Protein AF-A0A2R6MB26-F1 (afdb_monomer_lite)

Secondary structure (DSSP, 8-state):
-HHHHHHHHHIIIIIHHHHHHHHHHH-GGGHHHHHHHHHHHHHT-SS-GGGGS-HHHHTTS---S--HHHHHHHHHHHHHHHHHHHHHHHHHHHGGGHHHHTTTSPP--EEE---PPPHHHHHHHHHHHHHHHHHHHHHHH--SSS-HHHHHHHHHHHHHHHHHTT-HHHHHHHHHHHHHHHHHHH-TT--HHHHHHHHHHHHHHHHHHEEE--SSSSTHHHHHHHHHHHHHHHHHHHHHHHHHHHTT--SS-S---HHHHHHHHHHHHHHHHHHHHHHHHHHHHHHHHS--HHHHHH-S-S-TTTTHHHH-TTTHHHHHHHHHHS-S--EEE--SSB-SS----TTSTT---TTHHHHHH---BSS-BTTHHHHH-HHHHHHHHHHHHHHHHS-HHHHHHHHHHTTEEEEEE-HHHHHH-SS--GGG-TTEEEEEE-SS-EEEEE-HHHH-

Structure (mmCIF, N/CA/C/O backbone):
data_AF-A0A2R6MB26-F1
#
_entry.id   AF-A0A2R6MB26-F1
#
loop_
_atom_site.group_PDB
_atom_site.id
_atom_site.type_symbol
_atom_site.label_atom_id
_atom_site.label_alt_id
_atom_site.label_comp_id
_atom_site.label_asym_id
_atom_site.label_entity_id
_atom_site.label_seq_id
_atom_site.pdbx_PDB_ins_code
_atom_site.Cartn_x
_atom_site.Cartn_y
_atom_site.Cartn_z
_atom_site.occupancy
_atom_site.B_iso_or_equiv
_atom_site.auth_seq_id
_atom_site.auth_comp_id
_atom_site.auth_asym_id
_atom_site.auth_atom_id
_atom_site.pdbx_PDB_model_num
ATOM 1 N N . ARG A 1 1 ? -4.624 16.861 -32.367 1.00 71.56 1 ARG A N 1
ATOM 2 C CA . ARG A 1 1 ? -3.518 17.670 -31.789 1.00 71.56 1 ARG A CA 1
ATOM 3 C C . ARG A 1 1 ? -3.999 18.692 -30.754 1.00 71.56 1 ARG A C 1
ATOM 5 O O . ARG A 1 1 ? -3.722 18.475 -29.591 1.00 71.56 1 ARG A O 1
ATOM 12 N N . ALA A 1 2 ? -4.752 19.746 -31.101 1.00 75.69 2 ALA A N 1
ATOM 13 C CA . ALA A 1 2 ? -5.182 20.757 -30.112 1.00 75.69 2 ALA A CA 1
ATOM 14 C C . ALA A 1 2 ? -6.076 20.193 -28.984 1.00 75.69 2 ALA A C 1
ATOM 16 O O . ALA A 1 2 ? -5.831 20.473 -27.815 1.00 75.69 2 ALA A O 1
ATOM 17 N N . ALA A 1 3 ? -7.047 19.336 -29.320 1.00 81.12 3 ALA A N 1
ATOM 18 C CA . ALA A 1 3 ? -7.882 18.645 -28.329 1.00 81.12 3 ALA A CA 1
ATOM 19 C C . ALA A 1 3 ? -7.065 17.725 -27.398 1.00 81.12 3 ALA A C 1
ATOM 21 O O . ALA A 1 3 ? -7.353 17.604 -26.213 1.00 81.12 3 ALA A O 1
ATOM 22 N N . GLU A 1 4 ? -6.005 17.115 -27.925 1.00 84.06 4 GLU A N 1
ATOM 23 C CA . GLU A 1 4 ? -5.124 16.218 -27.177 1.00 84.06 4 GLU A CA 1
ATOM 24 C C . GLU A 1 4 ? -4.184 16.990 -26.238 1.00 84.06 4 GLU A C 1
ATOM 26 O O . GLU A 1 4 ? -4.021 16.614 -25.081 1.00 84.06 4 GLU A O 1
ATOM 31 N N . GLU A 1 5 ? -3.625 18.115 -26.699 1.00 85.38 5 GLU A N 1
ATOM 32 C CA . GLU A 1 5 ? -2.873 19.050 -25.852 1.00 85.38 5 GLU A CA 1
ATOM 33 C C . GLU A 1 5 ? -3.764 19.621 -24.736 1.00 85.38 5 GLU A C 1
ATOM 35 O O . GLU A 1 5 ? -3.340 19.683 -23.583 1.00 85.38 5 GLU A O 1
ATOM 40 N N . GLY A 1 6 ? -5.016 19.972 -25.055 1.00 86.19 6 GLY A N 1
ATOM 41 C CA . GLY A 1 6 ? -6.017 20.395 -24.074 1.00 86.19 6 GLY A CA 1
ATOM 42 C C . GLY A 1 6 ? -6.287 19.319 -23.021 1.00 86.19 6 GLY A C 1
ATOM 43 O O . GLY A 1 6 ? -6.177 19.595 -21.829 1.00 86.19 6 GLY A O 1
ATOM 44 N N . ARG A 1 7 ? -6.536 18.075 -23.448 1.00 89.50 7 ARG A N 1
ATOM 45 C CA . ARG A 1 7 ? -6.743 16.933 -22.544 1.00 89.50 7 ARG A CA 1
ATOM 46 C C . ARG A 1 7 ? -5.560 16.728 -21.596 1.00 89.50 7 ARG A C 1
ATOM 48 O O . ARG A 1 7 ? -5.774 16.559 -20.402 1.00 89.50 7 ARG A O 1
ATOM 55 N N . ARG A 1 8 ? -4.319 16.774 -22.093 1.00 90.50 8 ARG A N 1
ATOM 56 C CA . ARG A 1 8 ? -3.111 16.607 -21.258 1.00 90.50 8 ARG A CA 1
ATOM 57 C C . ARG A 1 8 ? -2.993 17.692 -20.190 1.00 90.50 8 ARG A C 1
ATOM 59 O O . ARG A 1 8 ? -2.681 17.380 -19.047 1.00 90.50 8 ARG A O 1
ATOM 66 N N . ARG A 1 9 ? -3.280 18.948 -20.548 1.00 89.56 9 ARG A N 1
ATOM 67 C CA . ARG A 1 9 ? -3.290 20.062 -19.588 1.00 89.56 9 ARG A CA 1
ATOM 68 C C . ARG A 1 9 ? -4.373 19.887 -18.530 1.00 89.56 9 ARG A C 1
ATOM 70 O O . ARG A 1 9 ? -4.086 20.087 -17.360 1.00 89.56 9 ARG A O 1
ATOM 77 N N . VAL A 1 10 ? -5.581 19.478 -18.922 1.00 91.31 10 VAL A N 1
ATOM 78 C CA . VAL A 1 10 ? -6.675 19.205 -17.974 1.00 91.31 10 VAL A CA 1
ATOM 79 C C . VAL A 1 10 ? -6.295 18.080 -17.013 1.00 91.31 10 VAL A C 1
ATOM 81 O O . VAL A 1 10 ? -6.487 18.219 -15.811 1.00 91.31 10 VAL A O 1
ATOM 84 N N . LEU A 1 11 ? -5.698 16.996 -17.512 1.00 90.38 11 LEU A N 1
ATOM 85 C CA . LEU A 1 11 ? -5.263 15.893 -16.657 1.00 90.38 11 LEU A CA 1
ATOM 86 C C . LEU A 1 11 ? -4.181 16.337 -15.661 1.00 90.38 11 LEU A C 1
ATOM 88 O O . LEU A 1 11 ? -4.329 16.094 -14.470 1.00 90.38 11 LEU A O 1
ATOM 92 N N . LEU A 1 12 ? -3.132 17.026 -16.119 1.00 89.56 12 LEU A N 1
ATOM 93 C CA . LEU A 1 12 ? -2.000 17.397 -15.261 1.00 89.56 12 LEU A CA 1
ATOM 94 C C . LEU A 1 12 ? -2.282 18.573 -14.322 1.00 89.56 12 LEU A C 1
ATOM 96 O O . LEU A 1 12 ? -1.767 18.580 -13.214 1.00 89.56 12 LEU A O 1
ATOM 100 N N . ALA A 1 13 ? -3.061 19.568 -14.749 1.00 87.88 13 ALA A N 1
ATOM 101 C CA . ALA A 1 13 ? -3.313 20.775 -13.959 1.00 87.88 13 ALA A CA 1
ATOM 102 C C . ALA A 1 13 ? -4.689 20.790 -13.275 1.00 87.88 13 ALA A C 1
ATOM 104 O O . ALA A 1 13 ? -4.885 21.564 -12.348 1.00 87.88 13 ALA A O 1
ATOM 105 N N . GLY A 1 14 ? -5.644 19.978 -13.738 1.00 88.44 14 GLY A N 1
ATOM 106 C CA . GLY A 1 14 ? -7.006 19.936 -13.196 1.00 88.44 14 GLY A CA 1
ATOM 107 C C . GLY A 1 14 ? -7.312 18.678 -12.386 1.00 88.44 14 GLY A C 1
ATOM 108 O O . GLY A 1 14 ? -7.927 18.777 -11.334 1.00 88.44 14 GLY A O 1
ATOM 109 N N . VAL A 1 15 ? -6.888 17.502 -12.859 1.00 94.12 15 VAL A N 1
ATOM 110 C CA . VAL A 1 15 ? -7.247 16.213 -12.233 1.00 94.12 15 VAL A CA 1
ATOM 111 C C . VAL A 1 15 ? -6.175 15.721 -11.269 1.00 94.12 15 VAL A C 1
ATOM 113 O O . VAL A 1 15 ? -6.477 15.275 -10.169 1.00 94.12 15 VAL A O 1
ATOM 116 N N . LEU A 1 16 ? -4.911 15.799 -11.669 1.00 94.81 16 LEU A N 1
ATOM 117 C CA . LEU A 1 16 ? -3.811 15.264 -10.879 1.00 94.81 16 LEU A CA 1
ATOM 118 C C . LEU A 1 16 ? -3.586 16.008 -9.546 1.00 94.81 16 LEU A C 1
ATOM 120 O O . LEU A 1 16 ? -3.367 15.319 -8.553 1.00 94.81 16 LEU A O 1
ATOM 124 N N . PRO A 1 17 ? -3.681 17.352 -9.453 1.00 96.12 17 PRO A N 1
ATOM 125 C CA . PRO A 1 17 ? -3.482 18.045 -8.182 1.00 96.12 17 PRO A CA 1
ATOM 126 C C . PRO A 1 17 ? -4.457 17.637 -7.064 1.00 96.12 17 PRO A C 1
ATOM 128 O O . PRO A 1 17 ? -3.966 17.320 -5.983 1.00 96.12 17 PRO A O 1
ATOM 131 N N . PRO A 1 18 ? -5.791 17.555 -7.265 1.00 94.81 18 PRO A N 1
ATOM 132 C CA . PRO A 1 18 ? -6.684 17.090 -6.203 1.00 94.81 18 PRO A CA 1
ATOM 133 C C . PRO A 1 18 ? -6.459 15.616 -5.840 1.00 94.81 18 PRO A C 1
ATOM 135 O O . PRO A 1 18 ? -6.593 15.274 -4.671 1.00 94.81 18 PRO A O 1
ATOM 138 N N . ILE A 1 19 ? -6.055 14.756 -6.787 1.00 94.81 19 ILE A N 1
ATOM 139 C CA . ILE A 1 19 ? -5.682 13.362 -6.480 1.00 94.81 19 ILE A CA 1
ATOM 140 C C . ILE A 1 19 ? -4.431 13.322 -5.601 1.00 94.81 19 ILE A C 1
ATOM 142 O O . ILE A 1 19 ? -4.431 12.663 -4.570 1.00 94.81 19 ILE A O 1
ATOM 146 N N . VAL A 1 20 ? -3.371 14.042 -5.980 1.00 95.19 20 VAL A N 1
ATOM 147 C CA . VAL A 1 20 ? -2.129 14.111 -5.195 1.00 95.19 20 VAL A CA 1
ATOM 148 C C . VAL A 1 20 ? -2.383 14.738 -3.826 1.00 95.19 20 VAL A C 1
ATOM 150 O O . VAL A 1 20 ? -1.819 14.281 -2.840 1.00 95.19 20 VAL A O 1
ATOM 153 N N . GLY A 1 21 ? -3.258 15.742 -3.747 1.00 92.75 21 GLY A N 1
ATOM 154 C CA . GLY A 1 21 ? -3.694 16.326 -2.483 1.00 92.75 21 GLY A CA 1
ATOM 155 C C . GLY A 1 21 ? -4.409 15.304 -1.602 1.00 92.75 21 GLY A C 1
ATOM 156 O O . GLY A 1 21 ? -4.041 15.132 -0.445 1.00 92.75 21 GLY A O 1
ATOM 157 N N . LEU A 1 22 ? -5.378 14.574 -2.155 1.00 91.12 22 LEU A N 1
ATOM 158 C CA . LEU A 1 22 ? -6.070 13.511 -1.430 1.00 91.12 22 LEU A CA 1
ATOM 159 C C . LEU A 1 22 ? -5.089 12.440 -0.931 1.00 91.12 22 LEU A C 1
ATOM 161 O O . LEU A 1 22 ? -5.148 12.067 0.235 1.00 91.12 22 LEU A O 1
ATOM 165 N N . LEU A 1 23 ? -4.150 12.002 -1.777 1.00 90.88 23 LEU A N 1
ATOM 166 C CA . LEU A 1 23 ? -3.095 11.066 -1.379 1.00 90.88 23 LEU A CA 1
ATOM 167 C C . LEU A 1 23 ? -2.229 11.638 -0.252 1.00 90.88 23 LEU A C 1
ATOM 169 O O . LEU A 1 23 ? -1.971 10.933 0.711 1.00 90.88 23 LEU A O 1
ATOM 173 N N . ALA A 1 24 ? -1.844 12.916 -0.308 1.00 85.56 24 ALA A N 1
ATOM 174 C CA . ALA A 1 24 ? -1.079 13.554 0.765 1.00 85.56 24 ALA A CA 1
ATOM 175 C C . ALA A 1 24 ? -1.809 13.515 2.118 1.00 85.56 24 ALA A C 1
ATOM 177 O O . ALA A 1 24 ? -1.155 13.406 3.151 1.00 85.56 24 ALA A O 1
ATOM 178 N N . MET A 1 25 ? -3.144 13.620 2.108 1.00 84.12 25 MET A N 1
ATOM 179 C CA . MET A 1 25 ? -3.972 13.612 3.320 1.00 84.12 25 MET A CA 1
ATOM 180 C C . MET A 1 25 ? -4.277 12.202 3.832 1.00 84.12 25 MET A C 1
ATOM 182 O O . MET A 1 25 ? -4.374 12.016 5.039 1.00 84.12 25 MET A O 1
ATOM 186 N N . LEU A 1 26 ? -4.439 11.220 2.939 1.00 84.31 26 LEU A N 1
ATOM 187 C CA . LEU A 1 26 ? -4.765 9.839 3.315 1.00 84.31 26 LEU A CA 1
ATOM 188 C C . LEU A 1 26 ? -3.519 8.998 3.606 1.00 84.31 26 LEU A C 1
ATOM 190 O O . LEU A 1 26 ? -3.500 8.216 4.552 1.00 84.31 26 LEU A O 1
ATOM 194 N N . ASN A 1 27 ? -2.487 9.129 2.773 1.00 83.62 27 ASN A N 1
ATOM 195 C CA . ASN A 1 27 ? -1.264 8.350 2.866 1.00 83.62 27 ASN A CA 1
ATOM 196 C C . ASN A 1 27 ? -0.079 9.087 2.223 1.00 83.62 27 ASN A C 1
ATOM 198 O O . ASN A 1 27 ? 0.219 8.956 1.033 1.00 83.62 27 ASN A O 1
ATOM 202 N N . PHE A 1 28 ? 0.663 9.820 3.051 1.00 81.62 28 PHE A N 1
ATOM 203 C CA . PHE A 1 28 ? 1.824 10.600 2.616 1.00 81.62 28 PHE A CA 1
ATOM 204 C C . PHE A 1 28 ? 2.907 9.762 1.902 1.00 81.62 28 PHE A C 1
ATOM 206 O O . PHE A 1 28 ? 3.667 10.278 1.081 1.00 81.62 28 PHE A O 1
ATOM 213 N N . TRP A 1 29 ? 2.953 8.452 2.158 1.00 84.50 29 TRP A N 1
ATOM 214 C CA . TRP A 1 29 ? 3.919 7.527 1.561 1.00 84.50 29 TRP A CA 1
ATOM 215 C C . TRP A 1 29 ? 3.690 7.267 0.066 1.00 84.50 29 TRP A C 1
ATOM 217 O O . TRP A 1 29 ? 4.589 6.766 -0.611 1.00 84.50 29 TRP A O 1
ATOM 227 N N . ASP A 1 30 ? 2.540 7.675 -0.473 1.00 90.50 30 ASP A N 1
ATOM 228 C CA . ASP A 1 30 ? 2.210 7.541 -1.896 1.00 90.50 30 ASP A CA 1
ATOM 229 C C . ASP A 1 30 ? 2.745 8.714 -2.737 1.00 90.50 30 ASP A C 1
ATOM 231 O O . ASP A 1 30 ? 2.768 8.656 -3.973 1.00 90.50 30 ASP A O 1
ATOM 235 N N . LEU A 1 31 ? 3.219 9.790 -2.098 1.00 90.56 31 LEU A N 1
ATOM 236 C CA . LEU A 1 31 ? 3.688 10.991 -2.793 1.00 90.56 31 LEU A CA 1
ATOM 237 C C . LEU A 1 31 ? 4.912 10.763 -3.690 1.00 90.56 31 LEU A C 1
ATOM 239 O O . LEU A 1 31 ? 4.864 11.217 -4.840 1.00 90.56 31 LEU A O 1
ATOM 243 N N . PRO A 1 32 ? 5.981 10.055 -3.261 1.00 91.50 32 PRO A N 1
ATOM 244 C CA . PRO A 1 32 ? 7.115 9.765 -4.140 1.00 91.50 32 PRO A CA 1
ATOM 245 C C . PRO A 1 32 ? 6.680 9.041 -5.418 1.00 91.50 32 PRO A C 1
ATOM 247 O O . PRO A 1 32 ? 7.178 9.326 -6.507 1.00 91.50 32 PRO A O 1
ATOM 250 N N . THR A 1 33 ? 5.691 8.158 -5.296 1.00 94.44 33 THR A N 1
ATOM 251 C CA . THR A 1 33 ? 5.109 7.378 -6.388 1.00 94.44 33 THR A CA 1
ATOM 252 C C . THR A 1 33 ? 4.321 8.269 -7.349 1.00 94.44 33 THR A C 1
ATOM 254 O O . THR A 1 33 ? 4.608 8.291 -8.549 1.00 94.44 33 THR A O 1
ATOM 257 N N . ALA A 1 34 ? 3.363 9.053 -6.846 1.00 95.25 34 ALA A N 1
ATOM 258 C CA . ALA A 1 34 ? 2.513 9.903 -7.681 1.00 95.25 34 ALA A CA 1
ATOM 259 C C . ALA A 1 34 ? 3.307 11.024 -8.379 1.00 95.25 34 ALA A C 1
ATOM 261 O O . ALA A 1 34 ? 3.172 11.246 -9.590 1.00 95.25 34 ALA A O 1
ATOM 262 N N . LEU A 1 35 ? 4.184 11.708 -7.640 1.00 96.44 35 LEU A N 1
ATOM 263 C CA . LEU A 1 35 ? 5.026 12.781 -8.172 1.00 96.44 35 LEU A CA 1
ATOM 264 C C . LEU A 1 35 ? 6.120 12.230 -9.094 1.00 96.44 35 LEU A C 1
ATOM 266 O O . LEU A 1 35 ? 6.377 12.806 -10.153 1.00 96.44 35 LEU A O 1
ATOM 270 N N . GLY A 1 36 ? 6.712 11.084 -8.748 1.00 96.56 36 GLY A N 1
ATOM 271 C CA . GLY A 1 36 ? 7.701 10.390 -9.570 1.00 96.56 36 GLY A CA 1
ATOM 272 C C . GLY A 1 36 ? 7.132 9.936 -10.914 1.00 96.56 36 GLY A C 1
ATOM 273 O O . GLY A 1 36 ? 7.721 10.217 -11.956 1.00 96.56 36 GLY A O 1
ATOM 274 N N . LEU A 1 37 ? 5.948 9.318 -10.938 1.00 96.56 37 LEU A N 1
ATOM 275 C CA . LEU A 1 37 ? 5.281 8.952 -12.194 1.00 96.56 37 LEU A CA 1
ATOM 276 C C . LEU A 1 37 ? 4.915 10.174 -13.039 1.00 96.56 37 LEU A C 1
ATOM 278 O O . LEU A 1 37 ? 5.040 10.136 -14.263 1.00 96.56 37 LEU A O 1
ATOM 282 N N . THR A 1 38 ? 4.509 11.270 -12.398 1.00 96.31 38 THR A N 1
ATOM 283 C CA . THR A 1 38 ? 4.245 12.543 -13.083 1.00 96.31 38 THR A CA 1
ATOM 284 C C . THR A 1 38 ? 5.508 13.066 -13.755 1.00 96.31 38 THR A C 1
ATOM 286 O O . THR A 1 38 ? 5.496 13.377 -14.949 1.00 96.31 38 THR A O 1
ATOM 289 N N . PHE A 1 39 ? 6.614 13.108 -13.010 1.00 97.88 39 PHE A N 1
ATOM 290 C CA . PHE A 1 39 ? 7.919 13.497 -13.524 1.00 97.88 39 PHE A CA 1
ATOM 291 C C . PHE A 1 39 ? 8.325 12.629 -14.718 1.00 97.88 39 PHE A C 1
ATOM 293 O O . PHE A 1 39 ? 8.578 13.147 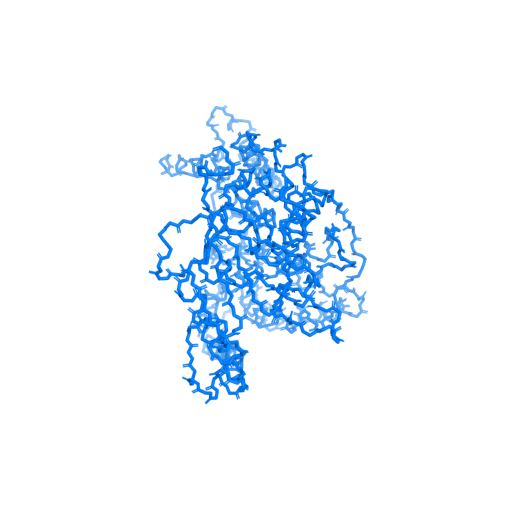-15.806 1.00 97.88 39 PHE A O 1
ATOM 300 N N . LEU A 1 40 ? 8.346 11.306 -14.535 1.00 97.38 40 LEU A N 1
ATOM 301 C CA . LEU A 1 40 ? 8.817 10.358 -15.541 1.00 97.38 40 LEU A CA 1
ATOM 302 C C . LEU A 1 40 ? 7.921 10.358 -16.785 1.00 97.38 40 LEU A C 1
ATOM 304 O O . LEU A 1 40 ? 8.432 10.322 -17.903 1.00 97.38 40 LEU A O 1
ATOM 308 N N . GLY A 1 41 ? 6.602 10.468 -16.611 1.00 94.81 41 GLY A N 1
ATOM 309 C CA . GLY A 1 41 ? 5.641 10.545 -17.709 1.00 94.81 41 GLY A CA 1
ATOM 310 C C . GLY A 1 41 ? 5.826 11.788 -18.583 1.00 94.81 41 GLY A C 1
ATOM 311 O O . GLY A 1 41 ? 5.709 11.703 -19.805 1.00 94.81 41 GLY A O 1
ATOM 312 N N . VAL A 1 42 ? 6.168 12.935 -17.986 1.00 95.25 42 VAL A N 1
ATOM 313 C CA . VAL A 1 42 ? 6.478 14.169 -18.730 1.00 95.25 42 VAL A CA 1
ATOM 314 C C . VAL A 1 42 ? 7.878 14.108 -19.344 1.00 95.25 42 VAL A C 1
ATOM 316 O O . VAL A 1 42 ? 8.070 14.490 -20.499 1.00 95.25 42 VAL A O 1
ATOM 319 N N . PHE A 1 43 ? 8.861 13.604 -18.600 1.00 96.19 43 PHE A N 1
ATOM 320 C CA . PHE A 1 43 ? 10.259 13.547 -19.020 1.00 96.19 43 PHE A CA 1
ATOM 321 C C . PHE A 1 43 ? 10.495 12.582 -20.196 1.00 96.19 43 PHE A C 1
ATOM 323 O O . PHE A 1 43 ? 11.202 12.909 -21.161 1.00 96.19 43 PHE A O 1
ATOM 330 N N . PHE A 1 44 ? 9.858 11.410 -20.156 1.00 94.38 44 PHE A N 1
ATOM 331 C CA . PHE A 1 44 ? 9.908 10.394 -21.211 1.00 94.38 44 PHE A CA 1
ATOM 332 C C . PHE A 1 44 ? 8.768 10.504 -22.227 1.00 94.38 44 PHE A C 1
ATOM 334 O O . PHE A 1 44 ? 8.636 9.642 -23.093 1.00 94.38 44 PHE A O 1
ATOM 341 N N . ALA A 1 45 ? 7.980 11.583 -22.185 1.00 91.38 45 ALA A N 1
ATOM 342 C CA . ALA A 1 45 ? 6.916 11.807 -23.150 1.00 91.38 45 ALA A CA 1
ATOM 343 C C . ALA A 1 45 ? 7.442 11.715 -24.603 1.00 91.38 45 ALA A C 1
ATOM 345 O O . ALA A 1 45 ? 8.405 12.417 -24.952 1.00 91.38 45 ALA A O 1
ATOM 346 N N . PRO A 1 46 ? 6.787 10.928 -25.485 1.00 88.44 46 PRO A N 1
ATOM 347 C CA . PRO A 1 46 ? 7.190 10.806 -26.891 1.00 88.44 46 PRO A CA 1
ATOM 348 C C . PRO A 1 46 ? 6.921 12.094 -27.689 1.00 88.44 46 PRO A C 1
ATOM 350 O O . PRO A 1 46 ? 7.386 12.270 -28.810 1.00 88.44 46 PRO A O 1
ATOM 353 N N . TRP A 1 47 ? 6.163 13.019 -27.106 1.00 87.56 47 TRP A N 1
ATOM 354 C CA . TRP A 1 47 ? 5.835 14.331 -27.644 1.00 87.56 47 TRP A CA 1
ATOM 355 C C . TRP A 1 47 ? 6.643 15.434 -26.937 1.00 87.56 47 TRP A C 1
ATOM 357 O O . TRP A 1 47 ? 7.228 15.217 -25.881 1.00 87.56 47 TRP A O 1
ATOM 367 N N . ASP A 1 48 ? 6.694 16.633 -27.526 1.00 88.81 48 ASP A N 1
ATOM 368 C CA . ASP A 1 48 ? 7.402 17.784 -26.942 1.00 88.81 48 ASP A CA 1
ATOM 369 C C . ASP A 1 48 ? 6.697 18.278 -25.661 1.00 88.81 48 ASP A C 1
ATOM 371 O O . ASP A 1 48 ? 5.588 18.829 -25.766 1.00 88.81 48 ASP A O 1
ATOM 375 N N . PRO A 1 49 ? 7.308 18.146 -24.465 1.00 90.50 49 PRO A N 1
ATOM 376 C CA . PRO A 1 49 ? 6.667 18.496 -23.199 1.00 90.50 49 PRO A CA 1
ATOM 377 C C . PRO A 1 49 ? 6.302 19.981 -23.099 1.00 90.50 49 PRO A C 1
ATOM 379 O O . PRO A 1 49 ? 5.380 20.339 -22.369 1.00 90.50 49 PRO A O 1
ATOM 382 N N . ALA A 1 50 ? 6.905 20.853 -23.919 1.00 88.38 50 ALA A N 1
ATOM 383 C CA . ALA A 1 50 ? 6.523 22.264 -23.985 1.00 88.38 50 ALA A CA 1
ATOM 384 C C . ALA A 1 50 ? 5.082 22.477 -24.493 1.00 88.38 50 ALA A C 1
ATOM 386 O O . ALA A 1 50 ? 4.537 23.572 -24.368 1.00 88.38 50 ALA A O 1
ATOM 387 N N . THR A 1 51 ? 4.432 21.445 -25.045 1.00 88.19 51 THR A N 1
ATOM 388 C CA . THR A 1 51 ? 2.994 21.474 -25.370 1.00 88.19 51 THR A CA 1
ATOM 389 C C . THR A 1 51 ? 2.100 21.595 -24.130 1.00 88.19 51 THR A C 1
ATOM 391 O O . THR A 1 51 ? 0.979 22.094 -24.250 1.00 88.19 51 THR A O 1
ATOM 394 N N . LEU A 1 52 ? 2.584 21.232 -22.936 1.00 86.75 52 LEU A N 1
ATOM 395 C CA . LEU A 1 52 ? 1.866 21.451 -21.674 1.00 86.75 52 LEU A CA 1
ATOM 396 C C . LEU A 1 52 ? 1.746 22.932 -21.319 1.00 86.75 52 LEU A C 1
ATOM 398 O O . LEU A 1 52 ? 0.765 23.350 -20.711 1.00 86.75 52 LEU A O 1
ATOM 402 N N . ILE A 1 53 ? 2.699 23.743 -21.768 1.00 85.25 53 ILE A N 1
ATOM 403 C CA . ILE A 1 53 ? 2.753 25.167 -21.462 1.00 85.25 53 ILE A CA 1
ATOM 404 C C . ILE A 1 53 ? 1.744 25.906 -22.355 1.00 85.25 53 ILE A C 1
ATOM 406 O O . ILE A 1 53 ? 1.726 25.689 -23.575 1.00 85.25 53 ILE A O 1
ATOM 410 N N . PRO A 1 54 ? 0.899 26.797 -21.797 1.00 81.81 54 PRO A N 1
ATOM 411 C CA . PRO A 1 54 ? -0.017 27.598 -22.597 1.00 81.81 54 PRO A CA 1
ATOM 412 C C . PRO A 1 54 ? 0.716 28.370 -23.699 1.00 81.81 54 PRO A C 1
ATOM 414 O O . PRO A 1 54 ? 1.817 28.887 -23.503 1.00 81.81 54 PRO A O 1
ATOM 417 N N . VAL A 1 55 ? 0.074 28.508 -24.864 1.00 79.38 55 VAL A N 1
ATOM 418 C CA . VAL A 1 55 ? 0.678 29.094 -26.080 1.00 79.38 55 VAL A CA 1
ATOM 419 C C . VAL A 1 55 ? 1.287 30.483 -25.834 1.00 79.38 55 VAL A C 1
ATOM 421 O O . VAL A 1 55 ? 2.302 30.822 -26.442 1.00 79.38 55 VAL A O 1
ATOM 424 N N . ARG A 1 56 ? 0.709 31.262 -24.907 1.00 78.19 56 ARG A N 1
ATOM 425 C CA . ARG A 1 56 ? 1.196 32.593 -24.504 1.00 78.19 56 ARG A CA 1
ATOM 426 C C . ARG A 1 56 ? 2.622 32.560 -23.935 1.00 78.19 56 ARG A C 1
ATOM 428 O O . ARG A 1 56 ? 3.417 33.425 -24.280 1.00 78.19 56 ARG A O 1
ATOM 435 N N . PHE A 1 57 ? 2.958 31.540 -23.147 1.00 76.88 57 PHE A N 1
ATOM 436 C CA . PHE A 1 57 ? 4.259 31.399 -22.476 1.00 76.88 57 PHE A CA 1
ATOM 437 C C . PHE A 1 57 ? 5.242 30.514 -23.259 1.00 76.88 57 PHE A C 1
ATOM 439 O O . PHE A 1 57 ? 6.456 30.630 -23.114 1.00 76.88 57 PHE A O 1
ATOM 446 N N . ARG A 1 58 ? 4.741 29.681 -24.182 1.00 78.06 58 ARG A N 1
ATOM 447 C CA . ARG A 1 58 ? 5.555 28.756 -24.992 1.00 78.06 58 ARG A CA 1
ATOM 448 C C . ARG A 1 58 ? 6.575 29.450 -25.908 1.00 78.06 58 ARG A C 1
ATOM 450 O O . ARG A 1 58 ? 7.557 28.835 -26.310 1.00 78.06 58 ARG A O 1
ATOM 457 N N . ARG A 1 59 ? 6.380 30.731 -26.248 1.00 66.06 59 ARG A N 1
ATOM 458 C CA . ARG A 1 59 ? 7.252 31.472 -27.186 1.00 66.06 59 ARG A CA 1
ATOM 459 C C . ARG A 1 59 ? 8.705 31.610 -26.713 1.00 66.06 59 ARG A C 1
ATOM 461 O O . ARG A 1 59 ? 9.575 31.756 -27.569 1.00 66.06 59 ARG A O 1
ATOM 468 N N . GLN A 1 60 ? 8.947 31.539 -25.404 1.00 65.25 60 GLN A N 1
ATOM 469 C CA . GLN A 1 60 ? 10.279 31.609 -24.789 1.00 65.25 60 GLN A CA 1
ATOM 470 C C . GLN A 1 60 ? 10.953 30.231 -24.662 1.00 65.25 60 GLN A C 1
ATOM 472 O O . GLN A 1 60 ? 12.161 30.150 -24.478 1.00 65.25 60 GLN A O 1
ATOM 477 N N . ILE A 1 61 ? 10.188 29.145 -24.818 1.00 67.62 61 ILE A N 1
ATOM 478 C CA . ILE A 1 61 ? 10.624 27.755 -24.620 1.00 67.62 61 ILE A CA 1
ATOM 479 C C . ILE A 1 61 ? 10.476 27.036 -25.963 1.00 67.62 61 ILE A C 1
ATOM 481 O O . ILE A 1 61 ? 9.646 26.146 -26.155 1.00 67.62 61 ILE A O 1
ATOM 485 N N . LYS A 1 62 ? 11.224 27.512 -26.962 1.00 65.44 62 LYS A N 1
ATOM 486 C CA . LYS A 1 62 ? 11.244 26.885 -28.287 1.00 65.44 62 LYS A CA 1
ATOM 487 C C . LYS A 1 62 ? 12.199 25.692 -28.280 1.00 65.44 62 LYS A C 1
ATOM 489 O O . LYS A 1 62 ? 13.225 25.759 -27.600 1.00 65.44 62 LYS A O 1
ATOM 494 N N . PRO A 1 63 ? 11.918 24.638 -29.067 1.00 63.84 63 PRO A N 1
ATOM 495 C CA . PRO A 1 63 ? 12.922 23.635 -29.357 1.00 63.84 63 PRO A CA 1
ATOM 496 C C . PRO A 1 63 ? 14.134 24.313 -29.983 1.00 63.84 63 PRO A C 1
ATOM 498 O O . PRO A 1 63 ? 14.054 24.901 -31.063 1.00 63.84 63 PRO A O 1
ATOM 501 N N . GLY A 1 64 ? 15.236 24.322 -29.238 1.00 58.97 64 GLY A N 1
ATOM 502 C CA . GLY A 1 64 ? 16.490 24.864 -29.725 1.00 58.97 64 GLY A CA 1
ATOM 503 C C . GLY A 1 64 ? 17.008 23.969 -30.843 1.00 58.97 64 GLY A C 1
ATOM 504 O O . GLY A 1 64 ? 16.940 22.749 -30.738 1.00 58.97 64 GLY A O 1
ATOM 505 N N . LYS A 1 65 ? 17.612 24.559 -31.877 1.00 61.34 65 LYS A N 1
ATOM 506 C CA . LYS A 1 65 ? 18.516 23.842 -32.797 1.00 61.34 65 LYS A CA 1
ATOM 507 C C . LYS A 1 65 ? 19.840 23.466 -32.087 1.00 61.34 65 LYS A C 1
ATOM 509 O O . LYS A 1 65 ? 20.913 23.644 -32.651 1.00 61.34 65 LYS A O 1
ATOM 514 N N . GLY A 1 66 ? 19.765 23.097 -30.808 1.00 62.34 66 GLY A N 1
ATOM 515 C CA . GLY A 1 66 ? 20.895 22.887 -29.905 1.00 62.34 66 GLY A CA 1
ATOM 516 C C . GLY A 1 66 ? 21.328 21.424 -29.834 1.00 62.34 66 GLY A C 1
ATOM 517 O O . GLY A 1 66 ? 20.724 20.554 -30.458 1.00 62.34 66 GLY A O 1
ATOM 518 N N . SER A 1 67 ? 22.379 21.154 -29.058 1.00 82.75 67 SER A N 1
ATOM 519 C CA . SER A 1 67 ? 22.845 19.793 -28.778 1.00 82.75 67 SER A CA 1
ATOM 520 C C . SER A 1 67 ? 21.786 18.975 -28.026 1.00 82.75 67 SER A C 1
ATOM 522 O O . SER A 1 67 ? 20.931 19.525 -27.328 1.00 82.75 67 SER A O 1
ATOM 524 N N . TRP A 1 68 ? 21.866 17.645 -28.128 1.00 85.81 68 TRP A N 1
ATOM 525 C CA . TRP A 1 68 ? 20.964 16.717 -27.431 1.00 85.81 68 TRP A CA 1
ATOM 526 C C . TRP A 1 68 ? 20.904 16.967 -25.911 1.00 85.81 68 TRP A C 1
ATOM 528 O O . TRP A 1 68 ? 19.849 16.815 -25.306 1.00 85.81 68 TRP A O 1
ATOM 538 N N . ALA A 1 69 ? 22.004 17.430 -25.307 1.00 88.50 69 ALA A N 1
ATOM 539 C CA . ALA A 1 69 ? 22.068 17.772 -23.888 1.00 88.50 69 ALA A CA 1
ATOM 540 C C . ALA A 1 69 ? 21.153 18.955 -23.519 1.00 88.50 69 ALA A C 1
ATOM 542 O O . ALA A 1 69 ? 20.515 18.939 -22.471 1.00 88.50 69 ALA A O 1
ATOM 543 N N . ILE A 1 70 ? 21.038 19.967 -24.389 1.00 88.06 70 ILE A N 1
ATOM 544 C CA . ILE A 1 70 ? 20.147 21.118 -24.165 1.00 88.06 70 ILE A CA 1
ATOM 545 C C . ILE A 1 70 ? 18.680 20.681 -24.246 1.00 88.06 70 ILE A C 1
ATOM 547 O O . ILE A 1 70 ? 17.854 21.131 -23.453 1.00 88.06 70 ILE A O 1
ATOM 551 N N . GLU A 1 71 ? 18.349 19.792 -25.187 1.00 88.38 71 GLU A N 1
ATOM 552 C CA . GLU A 1 71 ? 17.010 19.196 -25.275 1.00 88.38 71 GLU A CA 1
ATOM 553 C C . GLU A 1 71 ? 16.672 18.414 -24.002 1.00 88.38 71 GLU A C 1
ATOM 555 O O . GLU A 1 71 ? 15.582 18.579 -23.451 1.00 88.38 71 GLU A O 1
ATOM 560 N N . GLU A 1 72 ? 17.616 17.617 -23.502 1.00 92.12 72 GLU A N 1
ATOM 561 C CA . GLU A 1 72 ? 17.426 16.815 -22.297 1.00 92.12 72 GLU A CA 1
ATOM 562 C C . GLU A 1 72 ? 17.215 17.690 -21.056 1.00 92.12 72 GLU A C 1
ATOM 564 O O . GLU A 1 72 ? 16.258 17.487 -20.309 1.00 92.12 72 GLU A O 1
ATOM 569 N N . MET A 1 73 ? 18.029 18.738 -20.893 1.00 91.88 73 MET A N 1
ATOM 570 C CA . MET A 1 73 ? 17.859 19.722 -19.822 1.00 91.88 73 MET A CA 1
ATOM 571 C C . MET A 1 73 ? 16.530 20.474 -19.932 1.00 91.88 73 MET A C 1
ATOM 573 O O . MET A 1 73 ? 15.904 20.762 -18.911 1.00 91.88 73 MET A O 1
ATOM 577 N N . ARG A 1 74 ? 16.043 20.757 -21.151 1.00 91.56 74 ARG A N 1
ATOM 578 C CA . ARG A 1 74 ? 14.710 21.353 -21.336 1.00 91.56 74 ARG A CA 1
ATOM 579 C C . ARG A 1 74 ? 13.612 20.405 -20.857 1.00 91.56 74 ARG A C 1
ATOM 581 O O . ARG A 1 74 ? 12.697 20.844 -20.165 1.00 91.56 74 ARG A O 1
ATOM 588 N N . ARG A 1 75 ? 13.680 19.122 -21.224 1.00 93.25 75 ARG A N 1
ATOM 589 C CA . ARG A 1 75 ? 12.700 18.106 -20.803 1.00 93.25 75 ARG A CA 1
ATOM 590 C C . ARG A 1 75 ? 12.707 17.923 -19.292 1.00 93.25 75 ARG A C 1
ATOM 592 O O . ARG A 1 75 ? 11.634 17.919 -18.694 1.00 93.25 75 ARG A O 1
ATOM 599 N N . LEU A 1 76 ? 13.898 17.852 -18.696 1.00 95.44 76 LEU A N 1
ATOM 600 C CA . LEU A 1 76 ? 14.094 17.813 -17.250 1.00 95.44 76 LEU A CA 1
ATOM 601 C C . LEU A 1 76 ? 13.435 19.023 -16.582 1.00 95.44 76 LEU A C 1
ATOM 603 O O . LEU A 1 76 ? 12.586 18.854 -15.713 1.00 95.44 76 LEU A O 1
ATOM 607 N N . GLY A 1 77 ? 13.760 20.236 -17.039 1.00 94.69 77 GLY A N 1
ATOM 608 C CA . GLY A 1 77 ? 13.201 21.470 -16.489 1.00 94.69 77 GLY A CA 1
ATOM 609 C C . GLY A 1 77 ? 11.675 21.523 -16.574 1.00 94.69 77 GLY A C 1
ATOM 610 O O . GLY A 1 77 ? 11.018 21.867 -15.596 1.00 94.69 77 GLY A O 1
ATOM 611 N N . ILE A 1 78 ? 11.085 21.124 -17.707 1.00 94.31 78 ILE A N 1
ATOM 612 C CA . ILE A 1 78 ? 9.621 21.093 -17.857 1.00 94.31 78 ILE A CA 1
ATOM 613 C C . ILE A 1 78 ? 8.988 20.038 -16.939 1.00 94.31 78 ILE A C 1
ATOM 615 O O . ILE A 1 78 ? 7.943 20.310 -16.346 1.00 94.31 78 ILE A O 1
ATOM 619 N N . ALA A 1 79 ? 9.600 18.861 -16.792 1.00 96.25 79 ALA A N 1
ATOM 620 C CA . ALA A 1 79 ? 9.111 17.824 -15.887 1.00 96.25 79 ALA A CA 1
ATOM 621 C C . ALA A 1 79 ? 9.143 18.291 -14.422 1.00 96.25 79 ALA A C 1
ATOM 623 O O . ALA A 1 79 ? 8.125 18.187 -13.741 1.00 96.25 79 ALA A O 1
ATOM 624 N N . VAL A 1 80 ? 10.251 18.897 -13.971 1.00 96.88 80 VAL A N 1
ATOM 625 C CA . VAL A 1 80 ? 10.372 19.480 -12.620 1.00 96.88 80 VAL A CA 1
ATOM 626 C C . VAL A 1 80 ? 9.312 20.554 -12.387 1.00 96.88 80 VAL A C 1
ATOM 628 O O . VAL A 1 80 ? 8.582 20.492 -11.402 1.00 96.88 80 VAL A O 1
ATOM 631 N N . VAL A 1 81 ? 9.166 21.512 -13.308 1.00 95.19 81 VAL A N 1
ATOM 632 C CA . VAL A 1 81 ? 8.148 22.569 -13.186 1.00 95.19 81 VAL A CA 1
ATOM 633 C C . VAL A 1 81 ? 6.738 21.980 -13.147 1.00 95.19 81 VAL A C 1
ATOM 635 O O . VAL A 1 81 ? 5.903 22.448 -12.380 1.00 95.19 81 VAL A O 1
ATOM 638 N N . THR A 1 82 ? 6.464 20.934 -13.930 1.00 95.25 82 THR A N 1
ATOM 639 C CA . THR A 1 82 ? 5.153 20.268 -13.916 1.00 95.25 82 THR A CA 1
ATOM 640 C C . THR A 1 82 ? 4.866 19.631 -12.559 1.00 95.25 82 THR A C 1
ATOM 642 O O . THR A 1 82 ? 3.773 19.810 -12.033 1.00 95.25 82 THR A O 1
ATOM 645 N N . VAL A 1 83 ? 5.845 18.948 -11.961 1.00 96.94 83 VAL A N 1
ATOM 646 C CA . VAL A 1 83 ? 5.721 18.387 -10.607 1.00 96.94 83 VAL A CA 1
ATOM 647 C C . VAL A 1 83 ? 5.466 19.487 -9.580 1.00 96.94 83 VAL A C 1
ATOM 649 O O . VAL A 1 83 ? 4.541 19.363 -8.786 1.00 96.94 83 VAL A O 1
ATOM 652 N N . LEU A 1 84 ? 6.220 20.589 -9.627 1.00 96.44 84 LEU A N 1
ATOM 653 C CA . LEU A 1 84 ? 6.022 21.719 -8.714 1.00 96.44 84 LEU A CA 1
ATOM 654 C C . LEU A 1 84 ? 4.615 22.317 -8.833 1.00 96.44 84 LEU A C 1
ATOM 656 O O . LEU A 1 84 ? 3.990 22.602 -7.816 1.00 96.44 84 LEU A O 1
ATOM 660 N N . LEU A 1 85 ? 4.085 22.451 -10.054 1.00 94.88 85 LEU A N 1
ATOM 661 C CA . LEU A 1 85 ? 2.710 22.906 -10.279 1.00 94.88 85 LEU A CA 1
ATOM 662 C C . LEU A 1 85 ? 1.677 21.940 -9.689 1.00 94.88 85 LEU A C 1
ATOM 664 O O . LEU A 1 85 ? 0.700 22.388 -9.093 1.00 94.88 85 LEU A O 1
ATOM 668 N N . VAL A 1 86 ? 1.897 20.630 -9.828 1.00 96.44 86 VAL A N 1
ATOM 669 C CA . VAL A 1 86 ? 1.027 19.607 -9.233 1.00 96.44 86 VAL A CA 1
ATOM 670 C C . VAL A 1 86 ? 1.066 19.680 -7.710 1.00 96.44 86 VAL A C 1
ATOM 672 O O . VAL A 1 86 ? 0.006 19.686 -7.095 1.00 96.44 86 VAL A O 1
ATOM 675 N N . ILE A 1 87 ? 2.253 19.815 -7.110 1.00 95.38 87 ILE A N 1
ATOM 676 C CA . ILE A 1 87 ? 2.416 19.997 -5.661 1.00 95.38 87 ILE A CA 1
ATOM 677 C C . ILE A 1 87 ? 1.697 21.268 -5.203 1.00 95.38 87 ILE A C 1
ATOM 679 O O . ILE A 1 87 ? 0.908 21.218 -4.268 1.00 95.38 87 ILE A O 1
ATOM 683 N N . THR A 1 88 ? 1.912 22.403 -5.876 1.00 95.25 88 THR A N 1
ATOM 684 C CA . THR A 1 88 ? 1.249 23.669 -5.518 1.00 95.25 88 THR A CA 1
ATOM 685 C C . THR A 1 88 ? -0.271 23.546 -5.604 1.00 95.25 88 THR A C 1
ATOM 687 O O . THR A 1 88 ? -0.971 23.996 -4.701 1.00 95.25 88 THR A O 1
ATOM 690 N N . GLY A 1 89 ? -0.795 22.910 -6.655 1.00 95.12 89 GLY A N 1
ATOM 691 C CA . GLY A 1 89 ? -2.229 22.662 -6.781 1.00 95.12 89 GLY A CA 1
ATOM 692 C C . GLY A 1 89 ? -2.762 21.711 -5.704 1.00 95.12 89 GLY A C 1
ATOM 693 O O . GLY A 1 89 ? -3.818 21.973 -5.142 1.00 95.12 89 GLY A O 1
ATOM 694 N N . ALA A 1 90 ? -2.021 20.653 -5.368 1.00 94.50 90 ALA A N 1
ATOM 695 C CA . ALA A 1 90 ? -2.380 19.700 -4.319 1.00 94.50 90 ALA A CA 1
ATOM 696 C C . ALA A 1 90 ? -2.449 20.362 -2.938 1.00 94.50 90 ALA A C 1
ATOM 698 O O . ALA A 1 90 ? -3.429 20.172 -2.216 1.00 94.50 90 ALA A O 1
ATOM 699 N N . VAL A 1 91 ? -1.453 21.188 -2.602 1.00 92.06 91 VAL A N 1
ATOM 700 C CA . VAL A 1 91 ? -1.450 22.010 -1.383 1.00 92.06 91 VAL A CA 1
ATOM 701 C C . VAL A 1 91 ? -2.646 22.955 -1.393 1.00 92.06 91 VAL A C 1
ATOM 703 O O . VAL A 1 91 ? -3.401 22.980 -0.432 1.00 92.06 91 VAL A O 1
ATOM 706 N N . ALA A 1 92 ? -2.892 23.677 -2.490 1.00 93.06 92 ALA A N 1
ATOM 707 C CA . ALA A 1 92 ? -4.031 24.592 -2.579 1.00 93.06 92 ALA A CA 1
ATOM 708 C C . ALA A 1 92 ? -5.388 23.883 -2.396 1.00 93.06 92 ALA A C 1
ATOM 710 O O . ALA A 1 92 ? -6.268 24.417 -1.726 1.00 93.06 92 ALA A O 1
ATOM 711 N N . CYS A 1 93 ? -5.555 22.676 -2.948 1.00 90.88 93 CYS A N 1
ATOM 712 C CA . CYS A 1 93 ? -6.775 21.878 -2.798 1.00 90.88 93 CYS A CA 1
ATOM 713 C C . CYS A 1 93 ? -6.978 21.332 -1.378 1.00 90.88 93 CYS A C 1
ATOM 715 O O . CYS A 1 93 ? -8.115 21.076 -0.992 1.00 90.88 93 CYS A O 1
ATOM 717 N N . THR A 1 94 ? -5.900 21.128 -0.619 1.00 90.25 94 THR A N 1
ATOM 718 C CA . THR A 1 94 ? -5.946 20.491 0.708 1.00 90.25 94 THR A CA 1
ATOM 719 C C . THR A 1 94 ? -5.717 21.453 1.862 1.00 90.25 94 THR A C 1
ATOM 721 O O . THR A 1 94 ? -5.937 21.075 3.009 1.00 90.25 94 THR A O 1
ATOM 724 N N . LEU A 1 95 ? -5.343 22.701 1.576 1.00 89.06 95 LEU A N 1
ATOM 725 C CA . LEU A 1 95 ? -5.021 23.722 2.567 1.00 89.06 95 LEU A CA 1
ATOM 726 C C . LEU A 1 95 ? -6.063 23.860 3.694 1.00 89.06 95 LEU A C 1
ATOM 728 O O . LEU A 1 95 ? -5.639 24.006 4.839 1.00 89.06 95 LEU A O 1
ATOM 732 N N . PRO A 1 96 ? -7.390 23.764 3.441 1.00 88.44 96 PRO A N 1
ATOM 733 C CA . PRO A 1 96 ? -8.385 23.834 4.513 1.00 88.44 96 PRO A CA 1
ATOM 734 C C . PRO A 1 96 ? -8.256 22.748 5.595 1.00 88.44 96 PRO A C 1
ATOM 736 O O . PRO A 1 96 ? -8.742 22.953 6.701 1.00 88.44 96 PRO A O 1
ATOM 739 N N . TYR A 1 97 ? -7.613 21.614 5.300 1.00 82.50 97 TYR A N 1
ATOM 740 C CA . TYR A 1 97 ? -7.498 20.469 6.215 1.00 82.50 97 TYR A CA 1
ATOM 741 C C . TYR A 1 97 ? -6.198 20.468 7.037 1.00 82.50 97 TYR A C 1
ATOM 743 O O . TYR A 1 97 ? -6.139 19.850 8.096 1.00 82.50 97 TYR A O 1
ATOM 751 N N . TRP A 1 98 ? -5.170 21.197 6.591 1.00 79.00 98 TRP A N 1
ATOM 752 C CA . TRP A 1 98 ? -3.835 21.205 7.206 1.00 79.00 98 TRP A CA 1
ATOM 753 C C . TRP A 1 98 ? -3.785 21.665 8.673 1.00 79.00 98 TRP A C 1
ATOM 755 O O . TRP A 1 98 ? -2.972 21.107 9.413 1.00 79.00 98 TRP A O 1
ATOM 765 N N . PRO A 1 99 ? -4.622 22.621 9.137 1.00 73.56 99 PRO A N 1
ATOM 766 C CA . PRO A 1 99 ? -4.659 22.999 10.549 1.00 73.56 99 PRO A CA 1
ATOM 767 C C . PRO A 1 99 ? -4.926 21.839 11.507 1.00 73.56 99 PRO A C 1
ATOM 769 O O . PRO A 1 99 ? -4.392 21.848 12.608 1.00 73.56 99 PRO A O 1
ATOM 772 N N . ALA A 1 100 ? -5.708 20.844 11.082 1.00 64.81 100 ALA A N 1
ATOM 773 C CA . ALA A 1 100 ? -6.016 19.672 11.894 1.00 64.81 100 ALA A CA 1
ATOM 774 C C . ALA A 1 100 ? -5.041 18.507 11.656 1.00 64.81 100 ALA A C 1
ATOM 776 O O . ALA A 1 100 ? -4.741 17.775 12.589 1.00 64.81 100 ALA A O 1
ATOM 777 N N . SER A 1 101 ? -4.553 18.317 10.423 1.00 64.31 101 SER A N 1
ATOM 778 C CA . SER A 1 101 ? -3.810 17.105 10.037 1.00 64.31 101 SER A CA 1
ATOM 779 C C . SER A 1 101 ? -2.289 17.256 9.956 1.00 64.31 101 SER A C 1
ATOM 781 O O . SER A 1 101 ? -1.577 16.283 10.181 1.00 64.31 101 SER A O 1
ATOM 783 N N . VAL A 1 102 ? -1.774 18.441 9.612 1.00 66.19 102 VAL A N 1
ATOM 784 C CA . VAL A 1 102 ? -0.336 18.655 9.352 1.00 66.19 102 VAL A CA 1
ATOM 785 C C . VAL A 1 102 ? 0.329 19.401 10.501 1.00 66.19 102 VAL A C 1
ATOM 787 O O . VAL A 1 102 ? 1.404 19.011 10.936 1.00 66.19 102 VAL A O 1
ATOM 790 N N . PHE A 1 103 ? -0.308 20.451 11.024 1.00 64.19 103 PHE A N 1
ATOM 791 C CA . PHE A 1 103 ? 0.261 21.230 12.132 1.00 64.19 103 PHE A CA 1
ATOM 792 C C . PHE A 1 103 ? 0.065 20.583 13.513 1.00 64.19 103 PHE A C 1
ATOM 794 O O . PHE A 1 103 ? 0.654 21.060 14.477 1.00 64.19 103 PHE A O 1
ATOM 801 N N . GLY A 1 104 ? -0.740 19.518 13.604 1.00 54.88 104 GLY A N 1
ATOM 802 C CA . GLY A 1 104 ? -0.940 18.718 14.821 1.00 54.88 104 GLY A CA 1
ATOM 803 C C . GLY A 1 104 ? -0.393 17.287 14.738 1.00 54.88 104 GLY A C 1
ATOM 804 O O . GLY A 1 104 ? -0.623 16.507 15.656 1.00 54.88 104 GLY A O 1
ATOM 805 N N . GLY A 1 105 ? 0.274 16.920 13.636 1.00 56.06 105 GLY A N 1
ATOM 806 C CA . GLY A 1 105 ? 0.854 15.587 13.445 1.00 56.06 105 GLY A CA 1
ATOM 807 C C . GLY A 1 105 ? 2.232 15.435 14.110 1.00 56.06 105 GLY A C 1
ATOM 808 O O . GLY A 1 105 ? 2.851 16.440 14.455 1.00 56.06 105 GLY A O 1
ATOM 809 N N . PRO A 1 106 ? 2.732 14.197 14.282 1.00 54.97 106 PRO A N 1
ATOM 810 C CA . PRO A 1 106 ? 4.048 13.955 14.869 1.00 54.97 106 PRO A CA 1
ATOM 811 C C . PRO A 1 106 ? 5.170 14.544 14.001 1.00 54.97 106 PRO A C 1
ATOM 813 O O . PRO A 1 106 ? 5.093 14.513 12.769 1.00 54.97 106 PRO A O 1
ATOM 816 N N . ASP A 1 107 ? 6.228 15.041 14.645 1.00 57.81 107 ASP A N 1
ATOM 817 C CA . ASP A 1 107 ? 7.422 15.543 13.963 1.00 57.81 107 ASP A CA 1
ATOM 818 C C . ASP A 1 107 ? 8.075 14.423 13.132 1.00 57.81 107 ASP A C 1
ATOM 820 O O . ASP A 1 107 ? 8.430 13.366 13.652 1.00 57.81 107 ASP A O 1
ATOM 824 N N . LEU A 1 108 ? 8.236 14.652 11.824 1.00 61.62 108 LEU A N 1
ATOM 825 C CA . LEU A 1 108 ? 8.912 13.733 10.902 1.00 61.62 108 LEU A CA 1
ATOM 826 C C . LEU A 1 108 ? 10.241 14.347 10.451 1.00 61.62 108 LEU A C 1
ATOM 828 O O . LEU A 1 108 ? 10.258 15.386 9.787 1.00 61.62 108 LEU A O 1
ATOM 832 N N . SER A 1 109 ? 11.356 13.685 10.759 1.00 63.50 109 SER A N 1
ATOM 833 C CA . SER A 1 109 ? 12.688 14.036 10.258 1.00 63.50 109 SER A CA 1
ATOM 834 C C . SER A 1 109 ? 13.063 13.145 9.064 1.00 63.50 109 SER A C 1
ATOM 836 O O . SER A 1 109 ? 12.763 11.950 9.029 1.00 63.50 109 SER A O 1
ATOM 838 N N . ILE A 1 110 ? 13.702 13.733 8.043 1.00 66.50 110 ILE A N 1
ATOM 839 C CA . ILE A 1 110 ? 14.350 12.970 6.965 1.00 66.50 110 ILE A CA 1
ATOM 840 C C . ILE A 1 110 ? 15.794 12.735 7.381 1.00 66.50 110 ILE A C 1
ATOM 842 O O . ILE A 1 110 ? 16.553 13.693 7.537 1.00 66.50 110 ILE A O 1
ATOM 846 N N . GLU A 1 111 ? 16.189 11.473 7.470 1.00 69.88 111 GLU A N 1
ATOM 847 C CA . GLU A 1 111 ? 17.560 11.089 7.774 1.00 69.88 111 GLU A CA 1
ATOM 848 C C . GLU A 1 111 ? 18.214 10.361 6.601 1.00 69.88 111 GLU A C 1
ATOM 850 O O . GLU A 1 111 ? 17.574 9.632 5.833 1.00 69.88 111 GLU A O 1
ATOM 855 N N . TYR A 1 112 ? 19.525 10.563 6.465 1.00 71.62 112 TYR A N 1
ATOM 856 C CA . TYR A 1 112 ? 20.336 9.767 5.557 1.00 71.62 112 TYR A CA 1
ATOM 857 C C . TYR A 1 112 ? 20.684 8.446 6.224 1.00 71.62 112 TYR A C 1
ATOM 859 O O . TYR A 1 112 ? 21.213 8.414 7.335 1.00 71.62 112 TYR A O 1
ATOM 867 N N . TRP A 1 113 ? 20.469 7.355 5.504 1.00 67.94 113 TRP A N 1
ATOM 868 C CA . TRP A 1 113 ? 20.833 6.041 5.995 1.00 67.94 113 TRP A CA 1
ATOM 869 C C . TRP A 1 113 ? 22.127 5.559 5.344 1.00 67.94 113 TRP A C 1
ATOM 871 O O . TRP A 1 113 ? 22.209 5.382 4.131 1.00 67.94 113 TRP A O 1
ATOM 881 N N . ALA A 1 114 ? 23.150 5.330 6.165 1.00 63.78 114 ALA A N 1
ATOM 882 C CA . ALA A 1 114 ? 24.467 4.928 5.680 1.00 63.78 114 ALA A CA 1
ATOM 883 C C . ALA A 1 114 ? 24.552 3.434 5.275 1.00 63.78 114 ALA A C 1
ATOM 885 O O . ALA A 1 114 ? 25.287 3.118 4.336 1.00 63.78 114 ALA A O 1
ATOM 886 N N . PRO A 1 115 ? 23.796 2.526 5.928 1.00 77.88 115 PRO A N 1
ATOM 887 C CA . PRO A 1 115 ? 23.577 1.140 5.545 1.00 77.88 115 PRO A CA 1
ATOM 888 C C . PRO A 1 115 ? 23.144 0.758 4.126 1.00 77.88 115 PRO A C 1
ATOM 890 O O . PRO A 1 115 ? 21.931 0.694 3.924 1.00 77.88 115 PRO A O 1
ATOM 893 N N . TRP A 1 116 ? 24.006 0.416 3.170 1.00 84.06 116 TRP A N 1
ATOM 894 C CA . TRP A 1 116 ? 23.487 -0.164 1.917 1.00 84.06 116 TRP A CA 1
ATOM 895 C C . TRP A 1 116 ? 22.953 -1.581 2.138 1.00 84.06 116 TRP A C 1
ATOM 897 O O . TRP A 1 116 ? 23.599 -2.397 2.804 1.00 84.06 116 TRP A O 1
ATOM 907 N N . THR A 1 117 ? 21.801 -1.900 1.543 1.00 89.69 117 THR A N 1
ATOM 908 C CA . THR A 1 117 ? 21.263 -3.265 1.587 1.00 89.69 117 THR A CA 1
ATOM 909 C C . THR A 1 117 ? 22.263 -4.238 0.948 1.00 89.69 117 THR A C 1
ATOM 911 O O . THR A 1 117 ? 22.762 -3.962 -0.147 1.00 89.69 117 THR A O 1
ATOM 914 N N . PRO A 1 118 ? 22.573 -5.389 1.578 1.00 91.75 118 PRO A N 1
ATOM 915 C CA . PRO A 1 118 ? 23.438 -6.398 0.976 1.00 91.75 118 PRO A CA 1
ATOM 916 C C . PRO A 1 118 ? 22.899 -6.915 -0.367 1.00 91.75 118 PRO A C 1
ATOM 918 O O . PRO A 1 118 ? 21.742 -6.716 -0.728 1.00 91.75 118 PRO A O 1
ATOM 921 N N . ALA A 1 119 ? 23.726 -7.630 -1.130 1.00 94.50 119 ALA A N 1
ATOM 922 C CA . ALA A 1 119 ? 23.312 -8.109 -2.450 1.00 94.50 119 ALA A CA 1
ATOM 923 C C . ALA A 1 119 ? 22.235 -9.206 -2.385 1.00 94.50 119 ALA A C 1
ATOM 925 O O . ALA A 1 119 ? 21.324 -9.219 -3.209 1.00 94.50 119 ALA A O 1
ATOM 926 N N . TRP A 1 120 ? 22.326 -10.128 -1.420 1.00 94.88 120 TRP A N 1
ATOM 927 C CA . TRP A 1 120 ? 21.433 -11.289 -1.377 1.00 94.88 120 TRP A CA 1
ATOM 928 C C . TRP A 1 120 ? 19.956 -10.918 -1.126 1.00 94.88 120 TRP A C 1
ATOM 930 O O . TRP A 1 120 ? 19.123 -11.441 -1.868 1.00 94.88 120 TRP A O 1
ATOM 940 N N . PRO A 1 121 ? 19.589 -9.999 -0.197 1.00 93.19 121 PRO A N 1
ATOM 941 C CA . PRO A 1 121 ? 18.193 -9.618 -0.001 1.00 93.19 121 PRO A CA 1
ATOM 942 C C . PRO A 1 121 ? 17.624 -8.941 -1.245 1.00 93.19 121 PRO A C 1
ATOM 944 O O . PRO A 1 121 ? 16.502 -9.235 -1.637 1.00 93.19 121 PRO A O 1
ATOM 947 N N . LEU A 1 122 ? 18.417 -8.106 -1.930 1.00 93.81 122 LEU A N 1
ATOM 948 C CA . LEU A 1 122 ? 18.004 -7.484 -3.190 1.00 93.81 122 LEU A CA 1
ATOM 949 C C . LEU A 1 122 ? 17.710 -8.540 -4.263 1.00 93.81 122 LEU A C 1
ATOM 951 O O . LEU A 1 122 ? 16.699 -8.452 -4.954 1.00 93.81 122 LEU A O 1
ATOM 955 N N . VAL A 1 123 ? 18.550 -9.572 -4.384 1.00 94.69 123 VAL A N 1
ATOM 956 C CA . VAL A 1 123 ? 18.312 -10.679 -5.325 1.00 94.69 123 VAL A CA 1
ATOM 957 C C . VAL A 1 123 ? 17.062 -11.472 -4.947 1.00 94.69 123 VAL A C 1
ATOM 959 O O . VAL A 1 123 ? 16.286 -11.817 -5.832 1.00 94.69 123 VAL A O 1
ATOM 962 N N . VAL A 1 124 ? 16.827 -11.735 -3.663 1.00 92.94 124 VAL A N 1
ATOM 963 C CA . VAL A 1 124 ? 15.637 -12.476 -3.217 1.00 92.94 124 VAL A CA 1
ATOM 964 C C . VAL A 1 124 ? 14.358 -11.674 -3.450 1.00 92.94 124 VAL A C 1
ATOM 966 O O . VAL A 1 124 ? 13.404 -12.196 -4.019 1.00 92.94 124 VAL A O 1
ATOM 969 N N . VAL A 1 125 ? 14.351 -10.393 -3.084 1.00 92.69 125 VAL A N 1
ATOM 970 C CA . VAL A 1 125 ? 13.154 -9.544 -3.141 1.00 92.69 125 VAL A CA 1
ATOM 971 C C . VAL A 1 125 ? 12.846 -9.064 -4.564 1.00 92.69 125 VAL A C 1
ATOM 973 O O . VAL A 1 125 ? 11.684 -8.914 -4.938 1.00 92.69 125 VAL A O 1
ATOM 976 N N . HIS A 1 126 ? 13.870 -8.813 -5.382 1.00 95.12 126 HIS A N 1
ATOM 977 C CA . HIS A 1 126 ? 13.707 -8.188 -6.698 1.00 95.12 126 HIS A CA 1
ATOM 978 C C . HIS A 1 126 ? 14.121 -9.073 -7.877 1.00 95.12 126 HIS A C 1
ATOM 980 O O . HIS A 1 126 ? 13.765 -8.776 -9.022 1.00 95.12 126 HIS A O 1
ATOM 986 N N . GLY A 1 127 ? 14.855 -10.161 -7.635 1.00 94.62 127 GLY A N 1
ATOM 987 C CA . GLY A 1 127 ? 15.485 -10.967 -8.682 1.00 94.62 127 GLY A CA 1
ATOM 988 C C . GLY A 1 127 ? 14.502 -11.549 -9.690 1.00 94.62 127 GLY A C 1
ATOM 989 O O . GLY A 1 127 ? 14.814 -11.606 -10.878 1.00 94.62 127 GLY A O 1
ATOM 990 N N . ILE A 1 128 ? 13.291 -11.903 -9.256 1.00 94.69 128 ILE A N 1
ATOM 991 C CA . ILE A 1 128 ? 12.261 -12.461 -10.138 1.00 94.69 128 ILE A CA 1
ATOM 992 C C . ILE A 1 128 ? 11.802 -11.467 -11.214 1.00 94.69 128 ILE A C 1
ATOM 994 O O . ILE A 1 128 ? 11.664 -11.828 -12.384 1.00 94.69 128 ILE A O 1
ATOM 998 N N . PHE A 1 129 ? 11.663 -10.192 -10.846 1.00 96.00 129 PHE A N 1
ATOM 999 C CA . PHE A 1 129 ? 11.354 -9.112 -11.779 1.00 96.00 129 PHE A CA 1
ATOM 1000 C C . PHE A 1 129 ? 12.569 -8.781 -12.650 1.00 96.00 129 PHE A C 1
ATOM 1002 O O . PHE A 1 129 ? 12.470 -8.667 -13.876 1.00 96.00 129 PHE A O 1
ATOM 1009 N N . LEU A 1 130 ? 13.740 -8.667 -12.018 1.00 95.94 130 LEU A N 1
ATOM 1010 C CA . LEU A 1 130 ? 14.982 -8.297 -12.689 1.00 95.94 130 LEU A CA 1
ATOM 1011 C C . LEU A 1 130 ? 15.429 -9.336 -13.716 1.00 95.94 130 LEU A C 1
ATOM 1013 O O . LEU A 1 130 ? 15.998 -8.951 -14.731 1.00 95.94 130 LEU A O 1
ATOM 1017 N N . ALA A 1 131 ? 15.127 -10.621 -13.527 1.00 95.56 131 ALA A N 1
ATOM 1018 C CA . ALA A 1 131 ? 15.432 -11.662 -14.505 1.00 95.56 131 ALA A CA 1
ATOM 1019 C C . ALA A 1 131 ? 14.765 -11.379 -15.865 1.00 95.56 131 ALA A C 1
ATOM 1021 O O . ALA A 1 131 ? 15.423 -11.408 -16.908 1.00 95.56 131 ALA A O 1
ATOM 1022 N N . GLY A 1 132 ? 13.471 -11.038 -15.858 1.00 95.81 132 GLY A N 1
ATOM 1023 C CA . GLY A 1 132 ? 12.738 -10.658 -17.067 1.00 95.81 132 GLY A CA 1
ATOM 1024 C C . GLY A 1 132 ? 13.201 -9.313 -17.633 1.00 95.81 132 GLY A C 1
ATOM 1025 O O . GLY A 1 132 ? 13.481 -9.206 -18.831 1.00 95.81 132 GLY A O 1
ATOM 1026 N N . ILE A 1 133 ? 13.333 -8.299 -16.770 1.00 96.75 133 ILE A N 1
ATOM 1027 C CA . ILE A 1 133 ? 13.737 -6.937 -17.157 1.00 96.75 133 ILE A CA 1
ATOM 1028 C C . ILE A 1 133 ? 15.147 -6.926 -17.763 1.00 96.75 133 ILE A C 1
ATOM 1030 O O . ILE A 1 133 ? 15.351 -6.326 -18.818 1.00 96.75 133 ILE A O 1
ATOM 1034 N N . ALA A 1 134 ? 16.117 -7.617 -17.163 1.00 96.06 134 ALA A N 1
ATOM 1035 C CA . ALA A 1 134 ? 17.493 -7.654 -17.649 1.00 96.06 134 ALA A CA 1
ATOM 1036 C C . ALA A 1 134 ? 17.587 -8.301 -19.036 1.00 96.06 134 ALA A C 1
ATOM 1038 O O . ALA A 1 134 ? 18.250 -7.759 -19.919 1.00 96.06 134 ALA A O 1
ATOM 1039 N N . VAL A 1 135 ? 16.887 -9.421 -19.269 1.00 95.06 135 VAL A N 1
ATOM 1040 C CA . VAL A 1 135 ? 16.847 -10.082 -20.589 1.00 95.06 135 VAL A CA 1
ATOM 1041 C C . VAL A 1 135 ? 16.137 -9.221 -21.628 1.00 95.06 135 VAL A C 1
ATOM 1043 O O . VAL A 1 135 ? 16.540 -9.174 -22.791 1.00 95.06 135 VAL A O 1
ATOM 1046 N N . TYR A 1 136 ? 15.084 -8.518 -21.226 1.00 94.25 136 TYR A N 1
ATOM 1047 C CA . TYR A 1 136 ? 14.391 -7.580 -22.096 1.00 94.25 136 TYR A CA 1
ATOM 1048 C C . TYR A 1 136 ? 15.284 -6.417 -22.524 1.00 94.25 136 TYR A C 1
ATOM 1050 O O . TYR A 1 136 ? 15.394 -6.134 -23.719 1.00 94.25 136 TYR A O 1
ATOM 1058 N N . LEU A 1 137 ? 15.963 -5.776 -21.570 1.00 93.94 137 LEU A N 1
ATOM 1059 C CA . LEU A 1 137 ? 16.879 -4.677 -21.852 1.00 93.94 137 LEU A CA 1
ATOM 1060 C C . LEU A 1 137 ? 18.086 -5.158 -22.660 1.00 93.94 137 LEU A C 1
ATOM 1062 O O . LEU A 1 137 ? 18.450 -4.506 -23.633 1.00 93.94 137 LEU A O 1
ATOM 1066 N N . SER A 1 138 ? 18.655 -6.325 -22.356 1.00 93.06 138 SER A N 1
ATOM 1067 C CA . SER A 1 138 ? 19.813 -6.841 -23.089 1.00 93.06 138 SER A CA 1
ATOM 1068 C C . SER A 1 138 ? 19.520 -7.132 -24.560 1.00 93.06 138 SER A C 1
ATOM 1070 O O . SER A 1 138 ? 20.335 -6.809 -25.420 1.00 93.06 138 SER A O 1
ATOM 1072 N N . ARG A 1 139 ? 18.332 -7.664 -24.879 1.00 91.12 139 ARG A N 1
ATOM 1073 C CA . ARG A 1 139 ? 17.869 -7.863 -26.266 1.00 91.12 139 ARG A CA 1
ATOM 1074 C C . ARG A 1 139 ? 17.651 -6.554 -27.019 1.00 91.12 139 ARG A C 1
ATOM 1076 O O . ARG A 1 139 ? 17.748 -6.552 -28.242 1.00 91.12 139 ARG A O 1
ATOM 1083 N N . ARG A 1 140 ? 17.330 -5.467 -26.314 1.00 89.50 140 ARG A N 1
ATOM 1084 C CA . ARG A 1 140 ? 17.132 -4.135 -26.907 1.00 89.50 140 ARG A CA 1
ATOM 1085 C C . ARG A 1 140 ? 18.420 -3.331 -27.045 1.00 89.50 140 ARG A C 1
ATOM 1087 O O . ARG A 1 140 ? 18.509 -2.497 -27.936 1.00 89.50 140 ARG A O 1
ATOM 1094 N N . LEU A 1 141 ? 19.378 -3.563 -26.156 1.00 90.62 141 LEU A N 1
ATOM 1095 C CA . LEU A 1 141 ? 20.692 -2.921 -26.167 1.00 90.62 141 LEU A CA 1
ATOM 1096 C C . LEU A 1 141 ? 21.693 -3.634 -27.085 1.00 90.62 141 LEU A C 1
ATOM 1098 O O . LEU A 1 141 ? 22.760 -3.085 -27.343 1.00 90.62 141 LEU A O 1
ATOM 1102 N N . ALA A 1 142 ? 21.376 -4.847 -27.545 1.00 89.88 142 ALA A N 1
ATOM 1103 C CA . ALA A 1 142 ? 22.241 -5.608 -28.431 1.00 89.88 142 ALA A CA 1
ATOM 1104 C C . ALA A 1 142 ? 22.497 -4.871 -29.757 1.00 89.88 142 ALA A C 1
ATOM 1106 O O . ALA A 1 142 ? 21.583 -4.300 -30.354 1.00 89.88 142 ALA A O 1
ATOM 1107 N N . THR A 1 143 ? 23.741 -4.936 -30.219 1.00 87.50 143 THR A N 1
ATOM 1108 C CA . THR A 1 143 ? 24.219 -4.407 -31.503 1.00 87.50 143 THR A CA 1
ATOM 1109 C C . THR A 1 143 ? 24.856 -5.530 -32.318 1.00 87.50 143 THR A C 1
ATOM 1111 O O . THR A 1 143 ? 25.035 -6.634 -31.801 1.00 87.50 143 THR A O 1
ATOM 1114 N N . ASP A 1 144 ? 25.228 -5.253 -33.572 1.00 84.44 144 ASP A N 1
ATOM 1115 C CA . ASP A 1 144 ? 25.900 -6.238 -34.438 1.00 84.44 144 ASP A CA 1
ATOM 1116 C C . ASP A 1 144 ? 27.205 -6.763 -33.811 1.00 84.44 144 ASP A C 1
ATOM 1118 O O . ASP A 1 144 ? 27.521 -7.945 -33.935 1.00 84.44 144 ASP A O 1
ATOM 1122 N N . ASP A 1 145 ? 27.909 -5.911 -33.059 1.00 87.69 145 ASP A N 1
ATOM 1123 C CA . ASP A 1 145 ? 29.156 -6.257 -32.369 1.00 87.69 145 ASP A CA 1
ATOM 1124 C C . ASP A 1 145 ? 28.934 -6.865 -30.972 1.00 87.69 145 ASP A C 1
ATOM 1126 O O . ASP A 1 145 ? 29.738 -7.667 -30.493 1.00 87.69 145 ASP A O 1
ATOM 1130 N N . ILE A 1 146 ? 27.856 -6.471 -30.281 1.00 89.44 146 ILE A N 1
ATOM 1131 C CA . ILE A 1 146 ? 27.596 -6.834 -28.883 1.00 89.44 146 ILE A CA 1
ATOM 1132 C C . ILE A 1 146 ? 26.244 -7.538 -28.780 1.00 89.44 146 ILE A C 1
ATOM 1134 O O . ILE A 1 146 ? 25.191 -6.913 -28.659 1.00 89.44 146 ILE A O 1
ATOM 1138 N N . GLY A 1 147 ? 26.275 -8.871 -28.754 1.00 89.69 147 GLY A N 1
ATOM 1139 C CA . GLY A 1 147 ? 25.073 -9.683 -28.569 1.00 89.69 147 GLY A CA 1
ATOM 1140 C C . GLY A 1 147 ? 24.435 -9.541 -27.172 1.00 89.69 147 GLY A C 1
ATOM 1141 O O . GLY A 1 147 ? 25.100 -9.165 -26.201 1.00 89.69 147 GLY A O 1
ATOM 1142 N N . PRO A 1 148 ? 23.157 -9.937 -27.008 1.00 90.69 148 PRO A N 1
ATOM 1143 C CA . PRO A 1 148 ? 22.411 -9.760 -25.756 1.00 90.69 148 PRO A CA 1
ATOM 1144 C C . PRO A 1 148 ? 23.018 -10.506 -24.559 1.00 90.69 148 PRO A C 1
ATOM 1146 O O . PRO A 1 148 ? 22.914 -10.050 -23.423 1.00 90.69 148 PRO A O 1
ATOM 1149 N N . ALA A 1 149 ? 23.684 -11.640 -24.793 1.00 91.75 149 ALA A N 1
ATOM 1150 C CA . ALA A 1 149 ? 24.375 -12.378 -23.737 1.00 91.75 149 ALA A CA 1
ATOM 1151 C C . ALA A 1 149 ? 25.546 -11.576 -23.146 1.00 91.75 149 ALA A C 1
ATOM 1153 O O . ALA A 1 149 ? 25.727 -11.577 -21.933 1.00 91.75 149 ALA A O 1
ATOM 1154 N N . MET A 1 150 ? 26.297 -10.849 -23.980 1.00 94.06 150 MET A N 1
ATOM 1155 C CA . MET A 1 150 ? 27.395 -10.003 -23.509 1.00 94.06 150 MET A CA 1
ATOM 1156 C C . MET A 1 150 ? 26.861 -8.839 -22.669 1.00 94.06 150 MET A C 1
ATOM 1158 O O . MET A 1 150 ? 27.382 -8.582 -21.590 1.00 94.06 150 MET A O 1
ATOM 1162 N N . VAL A 1 151 ? 25.770 -8.194 -23.100 1.00 93.62 151 VAL A N 1
ATOM 1163 C CA . VAL A 1 151 ? 25.123 -7.128 -22.313 1.00 93.62 151 VAL A CA 1
ATOM 1164 C C . VAL A 1 151 ? 24.683 -7.639 -20.934 1.00 93.62 151 VAL A C 1
ATOM 1166 O O . VAL A 1 151 ? 24.912 -6.966 -19.930 1.00 93.62 151 VAL A O 1
ATOM 1169 N N . LEU A 1 152 ? 24.103 -8.845 -20.860 1.00 94.19 152 LEU A N 1
ATOM 1170 C CA . LEU A 1 152 ? 23.747 -9.473 -19.579 1.00 94.19 152 LEU A CA 1
ATOM 1171 C C . LEU A 1 152 ? 24.972 -9.741 -18.707 1.00 94.19 152 LEU A C 1
ATOM 1173 O O . LEU A 1 152 ? 24.948 -9.413 -17.525 1.00 94.19 152 LEU A O 1
ATOM 1177 N N . LEU A 1 153 ? 26.035 -10.316 -19.276 1.00 96.44 153 LEU A N 1
ATOM 1178 C CA . LEU A 1 153 ? 27.266 -10.616 -18.541 1.00 96.44 153 LEU A CA 1
ATOM 1179 C C . LEU A 1 153 ? 27.918 -9.346 -17.985 1.00 96.44 153 LEU A C 1
ATOM 1181 O O . LEU A 1 153 ? 28.355 -9.347 -16.838 1.00 96.44 153 LEU A O 1
ATOM 1185 N N . LEU A 1 154 ? 27.923 -8.253 -18.752 1.00 95.81 154 LEU A N 1
ATOM 1186 C CA . LEU A 1 154 ? 28.399 -6.949 -18.286 1.00 95.81 154 LEU A CA 1
ATOM 1187 C C . LEU A 1 154 ? 27.541 -6.415 -17.132 1.00 95.81 154 LEU A C 1
ATOM 1189 O O . LEU A 1 154 ? 28.085 -5.931 -16.141 1.00 95.81 154 LEU A O 1
ATOM 1193 N N . GLY A 1 155 ? 26.214 -6.543 -17.223 1.00 94.94 155 GLY A N 1
ATOM 1194 C CA . GLY A 1 155 ? 25.296 -6.173 -16.142 1.00 94.94 155 GLY A CA 1
ATOM 1195 C C . GLY A 1 155 ? 25.535 -6.978 -14.860 1.00 94.94 155 GLY A C 1
ATOM 1196 O O . GLY A 1 155 ? 25.714 -6.396 -13.792 1.00 94.94 155 GLY A O 1
ATOM 1197 N N . VAL A 1 156 ? 25.619 -8.308 -14.970 1.00 95.50 156 VAL A N 1
ATOM 1198 C CA . VAL A 1 156 ? 25.897 -9.212 -13.837 1.00 95.50 156 VAL A CA 1
ATOM 1199 C C . VAL A 1 156 ? 27.277 -8.940 -13.238 1.00 95.50 156 VAL A C 1
ATOM 1201 O O . VAL A 1 156 ? 27.407 -8.870 -12.019 1.00 95.50 156 VAL A O 1
ATOM 1204 N N . GLY A 1 157 ? 28.299 -8.729 -14.072 1.00 96.44 157 GLY A N 1
ATOM 1205 C CA . GLY A 1 157 ? 29.643 -8.370 -13.618 1.00 96.44 157 GLY A CA 1
ATOM 1206 C C . GLY A 1 157 ? 29.666 -7.037 -12.870 1.00 96.44 157 GLY A C 1
ATOM 1207 O O . GLY A 1 157 ? 30.258 -6.947 -11.799 1.00 96.44 157 GLY A O 1
ATOM 1208 N N . THR A 1 158 ? 28.954 -6.026 -13.379 1.00 95.69 158 THR A N 1
ATOM 1209 C CA . THR A 1 158 ? 28.827 -4.712 -12.723 1.00 95.69 158 THR A CA 1
ATOM 1210 C C . THR A 1 158 ? 28.140 -4.839 -11.362 1.00 95.69 158 THR A C 1
ATOM 1212 O O . THR A 1 158 ? 28.609 -4.263 -10.381 1.00 95.69 158 THR A O 1
ATOM 1215 N N . PHE A 1 159 ? 27.072 -5.639 -11.276 1.00 96.00 159 PHE A N 1
ATOM 1216 C CA . PHE A 1 159 ? 26.402 -5.936 -10.010 1.00 96.00 159 PHE A CA 1
ATOM 1217 C C . PHE A 1 159 ? 27.320 -6.676 -9.027 1.00 96.00 159 PHE A C 1
ATOM 1219 O O . PHE A 1 159 ? 27.397 -6.287 -7.865 1.00 96.00 159 PHE A O 1
ATOM 1226 N N . GLY A 1 160 ? 28.070 -7.683 -9.487 1.00 95.81 160 GLY A N 1
ATOM 1227 C CA . GLY A 1 160 ? 29.026 -8.421 -8.656 1.00 95.81 160 GLY A CA 1
ATOM 1228 C C . GLY A 1 160 ? 30.142 -7.537 -8.090 1.00 95.81 160 GLY A C 1
ATOM 1229 O O . GLY A 1 160 ? 30.460 -7.632 -6.906 1.00 95.81 160 GLY A O 1
ATOM 1230 N N . VAL A 1 161 ? 30.693 -6.625 -8.900 1.00 96.19 161 VAL A N 1
ATOM 1231 C CA . VAL A 1 161 ? 31.697 -5.649 -8.442 1.00 96.19 161 VAL A CA 1
ATOM 1232 C C . VAL A 1 161 ? 31.102 -4.695 -7.407 1.00 96.19 161 VAL A C 1
ATOM 1234 O O . VAL A 1 161 ? 31.699 -4.481 -6.357 1.00 96.19 161 VAL A O 1
ATOM 1237 N N . ALA A 1 162 ? 29.911 -4.150 -7.652 1.00 94.38 162 ALA A N 1
ATOM 1238 C CA . ALA A 1 162 ? 29.268 -3.245 -6.703 1.00 94.38 162 ALA A CA 1
ATOM 1239 C C . ALA A 1 162 ? 28.874 -3.937 -5.393 1.00 94.38 162 ALA A C 1
ATOM 1241 O O . ALA A 1 162 ? 29.005 -3.340 -4.328 1.00 94.38 162 ALA A O 1
ATOM 1242 N N . ALA A 1 163 ? 28.453 -5.202 -5.454 1.00 93.44 163 ALA A N 1
ATOM 1243 C CA . ALA A 1 163 ? 28.236 -6.028 -4.274 1.00 93.44 163 ALA A CA 1
ATOM 1244 C C . ALA A 1 163 ? 29.525 -6.190 -3.455 1.00 93.44 163 ALA A C 1
ATOM 1246 O O . ALA A 1 163 ? 29.486 -6.039 -2.237 1.00 93.44 163 ALA A O 1
ATOM 1247 N N . ALA A 1 164 ? 30.666 -6.421 -4.112 1.00 93.75 164 ALA A N 1
ATOM 1248 C CA . ALA A 1 164 ? 31.962 -6.552 -3.445 1.00 93.75 164 ALA A CA 1
ATOM 1249 C C . ALA A 1 164 ? 32.441 -5.247 -2.778 1.00 93.75 164 ALA A C 1
ATOM 1251 O O . ALA A 1 164 ? 33.128 -5.302 -1.762 1.00 93.75 164 ALA A O 1
ATOM 1252 N N . VAL A 1 165 ? 32.068 -4.084 -3.323 1.00 93.75 165 VAL A N 1
ATOM 1253 C CA . VAL A 1 165 ? 32.408 -2.757 -2.766 1.00 93.75 165 VAL A CA 1
ATOM 1254 C C . VAL A 1 165 ? 31.317 -2.233 -1.806 1.00 93.75 165 VAL A C 1
ATOM 1256 O O . VAL A 1 165 ? 31.444 -1.146 -1.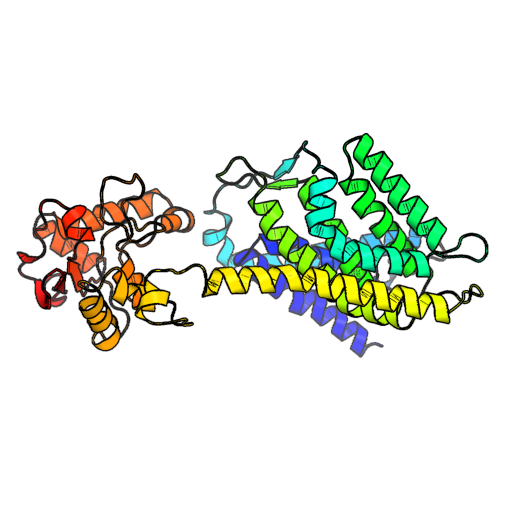254 1.00 93.75 165 VAL A O 1
ATOM 1259 N N . GLY A 1 166 ? 30.253 -3.007 -1.560 1.00 91.94 166 GLY A N 1
ATOM 1260 C CA . GLY A 1 166 ? 29.215 -2.670 -0.579 1.00 91.94 166 GLY A CA 1
ATOM 1261 C C . GLY A 1 166 ? 28.153 -1.677 -1.062 1.00 91.94 166 GLY A C 1
ATOM 1262 O O . GLY A 1 166 ? 27.509 -1.042 -0.239 1.00 91.94 166 GLY A O 1
ATOM 1263 N N . VAL A 1 167 ? 27.949 -1.540 -2.377 1.00 93.75 167 VAL A N 1
ATOM 1264 C CA . VAL A 1 167 ? 26.922 -0.664 -2.986 1.00 93.75 167 VAL A CA 1
ATOM 1265 C C . VAL A 1 167 ? 26.064 -1.380 -4.052 1.00 93.75 167 VAL A C 1
ATOM 1267 O O . VAL A 1 167 ? 25.832 -0.837 -5.139 1.00 93.75 167 VAL A O 1
ATOM 1270 N N . PRO A 1 168 ? 25.573 -2.611 -3.804 1.00 94.50 168 PRO A N 1
ATOM 1271 C CA . PRO A 1 168 ? 24.902 -3.426 -4.826 1.00 94.50 168 PRO A CA 1
ATOM 1272 C C . PRO A 1 168 ? 23.641 -2.767 -5.402 1.00 94.50 168 PRO A C 1
ATOM 1274 O O . PRO A 1 168 ? 23.368 -2.903 -6.597 1.00 94.50 168 PRO A O 1
ATOM 1277 N N . ALA A 1 169 ? 22.896 -2.005 -4.595 1.00 93.62 169 ALA A N 1
ATOM 1278 C CA . ALA A 1 169 ? 21.673 -1.343 -5.041 1.00 93.62 169 ALA A CA 1
ATOM 1279 C C . ALA A 1 169 ? 21.917 -0.307 -6.153 1.00 93.62 169 ALA A C 1
ATOM 1281 O O . ALA A 1 169 ? 21.096 -0.183 -7.065 1.00 93.62 169 ALA A O 1
ATOM 1282 N N . LEU A 1 170 ? 23.064 0.389 -6.146 1.00 93.31 170 LEU A N 1
ATOM 1283 C CA . LEU A 1 170 ? 23.426 1.328 -7.213 1.00 93.31 170 LEU A CA 1
ATOM 1284 C C . LEU A 1 170 ? 23.632 0.606 -8.548 1.00 93.31 170 LEU A C 1
ATOM 1286 O O . LEU A 1 170 ? 23.115 1.045 -9.573 1.00 93.31 170 LEU A O 1
ATOM 1290 N N . ALA A 1 171 ? 24.337 -0.527 -8.552 1.00 91.56 171 ALA A N 1
ATOM 1291 C CA . ALA A 1 171 ? 24.545 -1.305 -9.775 1.00 91.56 171 ALA A CA 1
ATOM 1292 C C . ALA A 1 171 ? 23.297 -2.063 -10.237 1.00 91.56 171 ALA A C 1
ATOM 1294 O O . ALA A 1 171 ? 23.188 -2.399 -11.413 1.00 91.56 171 ALA A O 1
ATOM 1295 N N . MET A 1 172 ? 22.346 -2.315 -9.339 1.00 94.19 172 MET A N 1
ATOM 1296 C CA . MET A 1 172 ? 21.051 -2.882 -9.699 1.00 94.19 172 MET A CA 1
ATOM 1297 C C . MET A 1 172 ? 20.156 -1.855 -10.407 1.00 94.19 172 MET A C 1
ATOM 1299 O O . MET A 1 172 ? 19.453 -2.196 -11.355 1.00 94.19 172 MET A O 1
ATOM 1303 N N . THR A 1 173 ? 20.178 -0.595 -9.964 1.00 96.19 173 THR A N 1
ATOM 1304 C CA . THR A 1 173 ? 19.219 0.433 -10.400 1.00 96.19 173 THR A CA 1
ATOM 1305 C C . THR A 1 173 ? 19.776 1.361 -11.477 1.00 96.19 173 THR A C 1
ATOM 1307 O O . THR A 1 173 ? 19.126 1.562 -12.502 1.00 96.19 173 THR A O 1
ATOM 1310 N N . VAL A 1 174 ? 20.984 1.907 -11.307 1.00 96.06 174 VAL A N 1
ATOM 1311 C CA . VAL A 1 174 ? 21.540 2.932 -12.206 1.00 96.06 174 VAL A CA 1
ATOM 1312 C C . VAL A 1 174 ? 21.704 2.413 -13.639 1.00 96.06 174 VAL A C 1
ATOM 1314 O O . VAL A 1 174 ? 21.221 3.088 -14.551 1.00 96.06 174 VAL A O 1
ATOM 1317 N N . PRO A 1 175 ? 22.281 1.220 -13.897 1.00 95.94 175 PRO A N 1
ATOM 1318 C CA . PRO A 1 175 ? 22.364 0.688 -15.256 1.00 95.94 175 PRO A CA 1
ATOM 1319 C C . PRO A 1 175 ? 20.993 0.484 -15.905 1.00 95.94 175 PRO A C 1
ATOM 1321 O O . PRO A 1 175 ? 20.836 0.759 -17.091 1.00 95.94 175 PRO A O 1
ATOM 1324 N N . VAL A 1 176 ? 19.984 0.062 -15.135 1.00 96.75 176 VAL A N 1
ATOM 1325 C CA . VAL A 1 176 ? 18.602 -0.111 -15.615 1.00 96.75 176 VAL A CA 1
ATOM 1326 C C . VAL A 1 176 ? 17.984 1.235 -16.002 1.00 96.75 176 VAL A C 1
ATOM 1328 O O . VAL A 1 176 ? 17.388 1.352 -17.076 1.00 96.75 176 VAL A O 1
ATOM 1331 N N . ILE A 1 177 ? 18.170 2.266 -15.171 1.00 97.50 177 ILE A N 1
ATOM 1332 C CA . ILE A 1 177 ? 17.698 3.631 -15.440 1.00 97.50 177 ILE A CA 1
ATOM 1333 C C . ILE A 1 177 ? 18.375 4.191 -16.692 1.00 97.50 177 ILE A C 1
ATOM 1335 O O . ILE A 1 177 ? 17.691 4.679 -17.592 1.00 97.50 177 ILE A O 1
ATOM 1339 N N . VAL A 1 178 ? 19.702 4.079 -16.785 1.00 96.69 178 VAL A N 1
ATOM 1340 C CA . VAL A 1 178 ? 20.488 4.563 -17.930 1.00 96.69 178 VAL A CA 1
ATOM 1341 C C . VAL A 1 178 ? 20.118 3.814 -19.211 1.00 96.69 178 VAL A C 1
ATOM 1343 O O . VAL A 1 178 ? 19.951 4.444 -20.255 1.00 96.69 178 VAL A O 1
ATOM 1346 N N . ALA A 1 179 ? 19.923 2.494 -19.142 1.00 95.25 179 ALA A N 1
ATOM 1347 C CA . ALA A 1 179 ? 19.477 1.681 -20.270 1.00 95.25 179 ALA A CA 1
ATOM 1348 C C . ALA A 1 179 ? 18.102 2.122 -20.783 1.00 95.25 179 ALA A C 1
ATOM 1350 O O . ALA A 1 179 ? 17.940 2.363 -21.978 1.00 95.25 179 ALA A O 1
ATOM 1351 N N . CYS A 1 180 ? 17.118 2.269 -19.892 1.00 95.69 180 CYS A N 1
ATOM 1352 C CA . CYS A 1 180 ? 15.782 2.730 -20.269 1.00 95.69 180 CYS A CA 1
ATOM 1353 C C . CYS A 1 180 ? 15.822 4.153 -20.826 1.00 95.69 180 CYS A C 1
ATOM 1355 O O . CYS A 1 180 ? 15.211 4.420 -21.857 1.00 95.69 180 CYS A O 1
ATOM 1357 N N . TRP A 1 181 ? 16.577 5.051 -20.188 1.00 95.62 181 TRP A N 1
ATOM 1358 C CA . TRP A 1 181 ? 16.777 6.414 -20.666 1.00 95.62 181 TRP A CA 1
ATOM 1359 C C . TRP A 1 181 ? 17.340 6.434 -22.090 1.00 95.62 181 TRP A C 1
ATOM 1361 O O . TRP A 1 181 ? 16.762 7.062 -22.977 1.00 95.62 181 TRP A O 1
ATOM 1371 N N . TRP A 1 182 ? 18.417 5.686 -22.337 1.00 93.88 182 TRP A N 1
ATOM 1372 C CA . TRP A 1 182 ? 19.029 5.576 -23.658 1.00 93.88 182 TRP A CA 1
ATOM 1373 C C . TRP A 1 182 ? 18.041 5.018 -24.691 1.00 93.88 182 TRP A C 1
ATOM 1375 O O . TRP A 1 182 ? 17.898 5.581 -25.779 1.00 93.88 182 TRP A O 1
ATOM 1385 N N . LEU A 1 183 ? 17.296 3.969 -24.330 1.00 92.19 183 LEU A N 1
ATOM 1386 C CA . LEU A 1 183 ? 16.284 3.355 -25.189 1.00 92.19 183 LEU A CA 1
ATOM 1387 C C . LEU A 1 183 ? 15.126 4.305 -25.505 1.00 92.19 183 LEU A C 1
ATOM 1389 O O . LEU A 1 183 ? 14.735 4.377 -26.664 1.00 92.19 183 LEU A O 1
ATOM 1393 N N . PHE A 1 184 ? 14.624 5.086 -24.546 1.00 92.69 184 PHE A N 1
ATOM 1394 C CA . PHE A 1 184 ? 13.587 6.096 -24.799 1.00 92.69 184 PHE A CA 1
ATOM 1395 C C . PHE A 1 184 ? 14.031 7.173 -25.792 1.00 92.69 184 PHE A C 1
ATOM 1397 O O . PHE A 1 184 ? 13.199 7.774 -26.471 1.00 92.69 184 PHE A O 1
ATOM 1404 N N . ARG A 1 185 ? 15.337 7.457 -25.870 1.00 90.44 185 ARG A N 1
ATOM 1405 C CA . ARG A 1 185 ? 15.887 8.462 -26.792 1.00 90.44 185 ARG A CA 1
ATOM 1406 C C . ARG A 1 185 ? 16.289 7.885 -28.149 1.00 90.44 185 ARG A C 1
ATOM 1408 O O . ARG A 1 185 ? 16.390 8.642 -29.112 1.00 90.44 185 ARG A O 1
ATOM 1415 N N . ARG A 1 186 ? 16.523 6.573 -28.244 1.00 85.69 186 ARG A N 1
ATOM 1416 C CA . ARG A 1 186 ? 17.006 5.898 -29.464 1.00 85.69 186 ARG A CA 1
ATOM 1417 C C . ARG A 1 186 ? 15.958 5.043 -30.164 1.00 85.69 186 ARG A C 1
ATOM 1419 O O . ARG A 1 186 ? 16.035 4.883 -31.377 1.00 85.69 186 ARG A O 1
ATOM 1426 N N . THR A 1 187 ? 15.002 4.498 -29.422 1.00 71.56 187 THR A N 1
ATOM 1427 C CA . THR A 1 187 ? 14.006 3.545 -29.916 1.00 71.56 187 THR A CA 1
ATOM 1428 C C . THR A 1 187 ? 12.605 4.061 -29.617 1.00 71.56 187 THR A C 1
ATOM 1430 O O . THR A 1 187 ? 12.312 4.472 -28.498 1.00 71.56 187 THR A O 1
ATOM 1433 N N . VAL A 1 188 ? 11.722 4.036 -30.614 1.00 64.38 188 VAL A N 1
ATOM 1434 C CA . VAL A 1 188 ? 10.326 4.484 -30.454 1.00 64.38 188 VAL A CA 1
ATOM 1435 C C . VAL A 1 188 ? 9.431 3.441 -29.770 1.00 64.38 188 VAL A C 1
ATOM 1437 O O . VAL A 1 188 ? 8.317 3.761 -29.371 1.00 64.38 188 VAL A O 1
ATOM 1440 N N . ASP A 1 189 ? 9.938 2.220 -29.578 1.00 73.25 189 ASP A N 1
ATOM 1441 C CA . ASP A 1 189 ? 9.153 1.058 -29.143 1.00 73.25 189 ASP A CA 1
ATOM 1442 C C . ASP A 1 189 ? 9.264 0.732 -27.644 1.00 73.25 189 ASP A C 1
ATOM 1444 O O . ASP A 1 189 ? 8.771 -0.318 -27.215 1.00 73.25 189 ASP A O 1
ATOM 1448 N N . LEU A 1 190 ? 9.946 1.554 -26.837 1.00 87.50 190 LEU A N 1
ATOM 1449 C CA . LEU A 1 190 ? 9.892 1.415 -25.379 1.00 87.50 190 LEU A CA 1
ATOM 1450 C C . LEU A 1 190 ? 8.621 2.111 -24.877 1.00 87.50 190 LEU A C 1
ATOM 1452 O O . LEU A 1 190 ? 8.495 3.331 -24.959 1.00 87.50 190 LEU A O 1
ATOM 1456 N N . GLY A 1 191 ? 7.654 1.319 -24.419 1.00 90.00 191 GLY A N 1
ATOM 1457 C CA . GLY A 1 191 ? 6.354 1.805 -23.979 1.00 90.00 191 GLY A CA 1
ATOM 1458 C C . GLY A 1 191 ? 6.347 2.237 -22.515 1.00 90.00 191 GLY A C 1
ATOM 1459 O O . GLY A 1 191 ? 7.384 2.470 -21.888 1.00 90.00 191 GLY A O 1
ATOM 1460 N N . PHE A 1 192 ? 5.142 2.320 -21.950 1.00 93.56 192 PHE A N 1
ATOM 1461 C CA . PHE A 1 192 ? 4.936 2.706 -20.554 1.00 93.56 192 PHE A CA 1
ATOM 1462 C C . PHE A 1 192 ? 5.609 1.744 -19.562 1.00 93.56 192 PHE A C 1
ATOM 1464 O O . PHE A 1 192 ? 6.008 2.165 -18.481 1.00 93.56 192 PHE A O 1
ATOM 1471 N N . GLU A 1 193 ? 5.844 0.484 -19.943 1.00 95.62 193 GLU A N 1
ATOM 1472 C CA . GLU A 1 193 ? 6.610 -0.457 -19.123 1.00 95.62 193 GLU A CA 1
ATOM 1473 C C . GLU A 1 193 ? 8.022 0.055 -18.802 1.00 95.62 193 GLU A C 1
ATOM 1475 O O . GLU A 1 193 ? 8.509 -0.170 -17.700 1.00 95.62 193 GLU A O 1
ATOM 1480 N N . GLY A 1 194 ? 8.662 0.806 -19.709 1.00 96.06 194 GLY A N 1
ATOM 1481 C CA . GLY A 1 194 ? 9.962 1.425 -19.439 1.00 96.06 194 GLY A CA 1
ATOM 1482 C C . GLY A 1 194 ? 9.883 2.509 -18.361 1.00 96.06 194 GLY A C 1
ATOM 1483 O O . GLY A 1 194 ? 10.794 2.630 -17.547 1.00 96.06 194 GLY A O 1
ATOM 1484 N N . VAL A 1 195 ? 8.775 3.258 -18.309 1.00 97.38 195 VAL A N 1
ATOM 1485 C CA . VAL A 1 195 ? 8.526 4.264 -17.265 1.00 97.38 195 VAL A CA 1
ATOM 1486 C C . VAL A 1 195 ? 8.383 3.576 -15.911 1.00 97.38 195 VAL A C 1
ATOM 1488 O O . VAL A 1 195 ? 8.996 4.016 -14.946 1.00 97.38 195 VAL A O 1
ATOM 1491 N N . LEU A 1 196 ? 7.642 2.466 -15.853 1.00 98.44 196 LEU A N 1
ATOM 1492 C CA . LEU A 1 196 ? 7.452 1.679 -14.632 1.00 98.44 196 LEU A CA 1
ATOM 1493 C C . LEU A 1 196 ? 8.746 1.000 -14.157 1.00 98.44 196 LEU A C 1
ATOM 1495 O O . LEU A 1 196 ? 9.019 0.976 -12.959 1.00 98.44 196 LEU A O 1
ATOM 1499 N N . ILE A 1 197 ? 9.578 0.507 -15.082 1.00 98.38 197 ILE A N 1
ATOM 1500 C CA . ILE A 1 197 ? 10.904 -0.041 -14.759 1.00 98.38 197 ILE A CA 1
ATOM 1501 C C . ILE A 1 197 ? 11.770 1.030 -14.083 1.00 98.38 197 ILE A C 1
ATOM 1503 O O . ILE A 1 197 ? 12.323 0.775 -13.012 1.00 98.38 197 ILE A O 1
ATOM 1507 N N . VAL A 1 198 ? 11.841 2.231 -14.671 1.00 98.31 198 VAL A N 1
ATOM 1508 C CA . VAL A 1 198 ? 12.593 3.366 -14.107 1.00 98.31 198 VAL A CA 1
ATOM 1509 C C . VAL A 1 198 ? 11.991 3.832 -12.782 1.00 98.31 198 VAL A C 1
ATOM 1511 O O . VAL A 1 198 ? 12.744 4.127 -11.859 1.00 98.31 198 VAL A O 1
ATOM 1514 N N . ALA A 1 199 ? 10.662 3.864 -12.660 1.00 98.31 199 ALA A N 1
ATOM 1515 C CA . ALA A 1 199 ? 9.981 4.256 -11.430 1.00 98.31 199 ALA A CA 1
ATOM 1516 C C . ALA A 1 199 ? 10.330 3.317 -10.267 1.00 98.31 199 ALA A C 1
ATOM 1518 O O . ALA A 1 199 ? 10.748 3.792 -9.215 1.00 98.31 199 ALA A O 1
ATOM 1519 N N . GLY A 1 200 ? 10.251 1.996 -10.469 1.00 97.94 200 GLY A N 1
ATOM 1520 C CA . GLY A 1 200 ? 10.653 1.023 -9.449 1.00 97.94 200 GLY A CA 1
ATOM 1521 C C . GLY A 1 200 ? 12.140 1.132 -9.090 1.00 97.94 200 GLY A C 1
ATOM 1522 O O . GLY A 1 200 ? 12.484 1.168 -7.914 1.00 97.94 200 GLY A O 1
ATOM 1523 N N . ALA A 1 201 ? 13.026 1.296 -10.080 1.00 97.81 201 ALA A N 1
ATOM 1524 C CA . ALA A 1 201 ? 14.456 1.486 -9.823 1.00 97.81 201 ALA A CA 1
ATOM 1525 C C . ALA A 1 201 ? 14.750 2.784 -9.043 1.00 97.81 201 ALA A C 1
ATOM 1527 O O . ALA A 1 201 ? 15.609 2.797 -8.164 1.00 97.81 201 ALA A O 1
ATOM 1528 N N . GLY A 1 202 ? 14.020 3.865 -9.333 1.00 96.50 202 GLY A N 1
ATOM 1529 C CA . GLY A 1 202 ? 14.111 5.127 -8.600 1.00 96.50 202 GLY A CA 1
ATOM 1530 C C . GLY A 1 202 ? 13.609 5.015 -7.160 1.00 96.50 202 GLY A C 1
ATOM 1531 O O . GLY A 1 202 ? 14.247 5.540 -6.255 1.00 96.50 202 GLY A O 1
ATOM 1532 N N . LEU A 1 203 ? 12.514 4.286 -6.928 1.00 95.56 203 LEU A N 1
ATOM 1533 C CA . LEU A 1 203 ? 12.014 4.024 -5.577 1.00 95.56 203 LEU A CA 1
ATOM 1534 C C . LEU A 1 203 ? 12.985 3.165 -4.758 1.00 95.56 203 LEU A C 1
ATOM 1536 O O . LEU A 1 203 ? 13.184 3.459 -3.585 1.00 95.56 203 LEU A O 1
ATOM 1540 N N . VAL A 1 204 ? 13.650 2.172 -5.365 1.00 95.25 204 VAL A N 1
ATOM 1541 C CA . VAL A 1 204 ? 14.719 1.422 -4.680 1.00 95.25 204 VAL A CA 1
ATOM 1542 C C . VAL A 1 204 ? 15.826 2.374 -4.222 1.00 95.25 204 VAL A C 1
ATOM 1544 O O . VAL A 1 204 ? 16.243 2.309 -3.072 1.00 95.25 204 VAL A O 1
ATOM 1547 N N . LEU A 1 205 ? 16.268 3.301 -5.082 1.00 92.56 205 LEU A N 1
ATOM 1548 C CA . LEU A 1 205 ? 17.268 4.304 -4.695 1.00 92.56 205 LEU A CA 1
ATOM 1549 C C . LEU A 1 205 ? 16.787 5.200 -3.549 1.00 92.56 205 LEU A C 1
ATOM 1551 O O . LEU A 1 205 ? 17.577 5.515 -2.665 1.00 92.56 205 LEU A O 1
ATOM 1555 N N . ILE A 1 206 ? 15.511 5.593 -3.541 1.00 90.00 206 ILE A N 1
ATOM 1556 C CA . ILE A 1 206 ? 14.933 6.374 -2.439 1.00 90.00 206 ILE A CA 1
ATOM 1557 C C . ILE A 1 206 ? 15.005 5.587 -1.128 1.00 90.00 206 ILE A C 1
ATOM 1559 O O . ILE A 1 206 ? 15.448 6.148 -0.133 1.00 90.00 206 ILE A O 1
ATOM 1563 N N . VAL A 1 207 ? 14.644 4.299 -1.135 1.00 89.56 207 VAL A N 1
ATOM 1564 C CA . VAL A 1 207 ? 14.712 3.441 0.062 1.00 89.56 207 VAL A CA 1
ATOM 1565 C C . VAL A 1 207 ? 16.142 3.296 0.579 1.00 89.56 207 VAL A C 1
ATOM 1567 O O . VAL A 1 207 ? 16.359 3.261 1.786 1.00 89.56 207 VAL A O 1
ATOM 1570 N N . GLU A 1 208 ? 17.127 3.219 -0.315 1.00 88.00 208 GLU A N 1
ATOM 1571 C CA . GLU A 1 208 ? 18.528 3.107 0.090 1.00 88.00 208 GLU A CA 1
ATOM 1572 C C . GLU A 1 208 ? 19.085 4.405 0.681 1.00 88.00 208 GLU A C 1
ATOM 1574 O O . GLU A 1 208 ? 19.883 4.342 1.612 1.00 88.00 208 GLU A O 1
ATOM 1579 N N . LEU A 1 209 ? 18.662 5.562 0.165 1.00 84.69 209 LEU A N 1
ATOM 1580 C CA . LEU A 1 209 ? 19.266 6.862 0.473 1.00 84.69 209 LEU A CA 1
ATOM 1581 C C . LEU A 1 209 ? 18.547 7.644 1.576 1.00 84.69 209 LEU A C 1
ATOM 1583 O O . LEU A 1 209 ? 19.187 8.434 2.268 1.00 84.69 209 LEU A O 1
ATOM 1587 N N . ALA A 1 210 ? 17.235 7.469 1.721 1.00 81.06 210 ALA A N 1
ATOM 1588 C CA . ALA A 1 210 ? 16.412 8.249 2.634 1.00 81.06 210 ALA A CA 1
ATOM 1589 C C . ALA A 1 210 ? 15.657 7.337 3.599 1.00 81.06 210 ALA A C 1
ATOM 1591 O O . ALA A 1 210 ? 15.099 6.316 3.201 1.00 81.06 210 ALA A O 1
ATOM 1592 N N . THR A 1 211 ? 15.591 7.739 4.864 1.00 74.50 211 THR A N 1
ATOM 1593 C CA . THR A 1 211 ? 14.627 7.204 5.822 1.00 74.50 211 THR A CA 1
ATOM 1594 C C . THR A 1 211 ? 13.838 8.342 6.456 1.00 74.50 211 THR A C 1
ATOM 1596 O O . THR A 1 211 ? 14.306 9.479 6.507 1.00 74.50 211 THR A O 1
ATOM 1599 N N . LEU A 1 212 ? 12.620 8.043 6.893 1.00 69.31 212 LEU A N 1
ATOM 1600 C CA . LEU A 1 212 ? 11.852 8.926 7.761 1.00 69.31 212 LEU A CA 1
ATOM 1601 C C . LEU A 1 212 ? 11.905 8.314 9.152 1.00 69.31 212 LEU A C 1
ATOM 1603 O O . LEU A 1 212 ? 11.524 7.147 9.306 1.00 69.31 212 LEU A O 1
ATOM 1607 N N . GLU A 1 213 ? 12.411 9.060 10.131 1.00 56.56 213 GLU A N 1
ATOM 1608 C CA . GLU A 1 213 ? 12.361 8.601 11.512 1.00 56.56 213 GLU A CA 1
ATOM 1609 C C . GLU A 1 213 ? 10.891 8.559 11.932 1.00 56.56 213 GLU A C 1
ATOM 1611 O O . GLU A 1 213 ? 10.140 9.528 11.834 1.00 56.56 213 GLU A O 1
ATOM 1616 N N . THR A 1 214 ? 10.460 7.368 12.318 1.00 55.41 214 THR A N 1
ATOM 1617 C CA . THR A 1 214 ? 9.200 7.154 13.023 1.00 55.41 214 THR A CA 1
ATOM 1618 C C . THR A 1 214 ? 9.566 6.495 14.346 1.00 55.41 214 THR A C 1
ATOM 1620 O O . THR A 1 214 ? 10.705 6.075 14.513 1.00 55.41 214 THR A O 1
ATOM 1623 N N . THR A 1 215 ? 8.630 6.386 15.283 1.00 49.56 215 THR A N 1
ATOM 1624 C CA . THR A 1 215 ? 8.805 5.898 16.669 1.00 49.56 215 THR A CA 1
ATOM 1625 C C . THR A 1 215 ? 9.495 4.529 16.860 1.00 49.56 215 THR A C 1
ATOM 1627 O O . THR A 1 215 ? 9.606 4.063 17.992 1.00 49.56 215 THR A O 1
ATOM 1630 N N . ARG A 1 216 ? 9.978 3.865 15.799 1.00 51.56 216 ARG A N 1
ATOM 1631 C CA . ARG A 1 216 ? 10.840 2.678 15.860 1.00 51.56 216 ARG A CA 1
ATOM 1632 C C . ARG A 1 216 ? 12.188 2.915 15.147 1.00 51.56 216 ARG A C 1
ATOM 1634 O O . ARG A 1 216 ? 12.167 3.450 14.039 1.00 51.56 216 ARG A O 1
ATOM 1641 N N . PRO A 1 217 ? 13.329 2.435 15.689 1.00 49.34 217 PRO A N 1
ATOM 1642 C CA . PRO A 1 217 ? 14.691 2.731 15.197 1.00 49.34 217 PRO A CA 1
ATOM 1643 C C . PRO A 1 217 ? 15.095 2.175 13.812 1.00 49.34 217 PRO A C 1
ATOM 1645 O O . PRO A 1 217 ? 16.282 2.040 13.525 1.00 49.34 217 PRO A O 1
ATOM 1648 N N . GLU A 1 218 ? 14.160 1.812 12.935 1.00 60.44 218 GLU A N 1
ATOM 1649 C CA . GLU A 1 218 ? 14.464 1.084 11.702 1.00 60.44 218 GLU A CA 1
ATOM 1650 C C . GLU A 1 218 ? 13.713 1.667 10.500 1.00 60.44 218 GLU A C 1
ATOM 1652 O O . GLU A 1 218 ? 12.545 2.044 10.589 1.00 60.44 218 GLU A O 1
ATOM 1657 N N . ARG A 1 219 ? 14.349 1.651 9.319 1.00 74.25 219 ARG A N 1
ATOM 1658 C CA . ARG A 1 219 ? 13.769 2.039 8.011 1.00 74.25 219 ARG A CA 1
ATOM 1659 C C . ARG A 1 219 ? 12.581 1.168 7.546 1.00 74.25 219 ARG A C 1
ATOM 1661 O O . ARG A 1 219 ? 12.227 1.189 6.368 1.00 74.25 219 ARG A O 1
ATOM 1668 N N . PHE A 1 220 ? 11.965 0.396 8.442 1.00 76.25 220 PHE A N 1
ATOM 1669 C CA . PHE A 1 220 ? 10.886 -0.553 8.174 1.00 76.25 220 PHE A CA 1
ATOM 1670 C C . PHE A 1 220 ? 9.737 0.080 7.387 1.00 76.25 220 PHE A C 1
ATOM 1672 O O . PHE A 1 220 ? 9.342 -0.447 6.351 1.00 76.25 220 PHE A O 1
ATOM 1679 N N . ASN A 1 221 ? 9.251 1.248 7.819 1.00 77.38 221 ASN A N 1
ATOM 1680 C CA . ASN A 1 221 ? 8.153 1.944 7.144 1.00 77.38 221 ASN A CA 1
ATOM 1681 C C . ASN A 1 221 ? 8.510 2.346 5.707 1.00 77.38 221 ASN A C 1
ATOM 1683 O O . ASN A 1 221 ? 7.683 2.213 4.808 1.00 77.38 221 ASN A O 1
ATOM 1687 N N . VAL A 1 222 ? 9.746 2.795 5.478 1.00 82.12 222 VAL A N 1
ATOM 1688 C CA . VAL A 1 222 ? 10.222 3.215 4.154 1.00 82.12 222 VAL A CA 1
ATOM 1689 C C . VAL A 1 222 ? 10.369 2.006 3.237 1.00 82.12 222 VAL A C 1
ATOM 1691 O O . VAL A 1 222 ? 9.904 2.051 2.100 1.00 82.12 222 VAL A O 1
ATOM 1694 N N . ILE A 1 223 ? 10.953 0.912 3.740 1.00 87.00 223 ILE A N 1
ATOM 1695 C CA . ILE A 1 223 ? 11.048 -0.353 3.006 1.00 87.00 223 ILE A CA 1
ATOM 1696 C C . ILE A 1 223 ? 9.642 -0.840 2.664 1.00 87.00 223 ILE A C 1
ATOM 1698 O O . ILE A 1 223 ? 9.314 -0.948 1.489 1.00 87.00 223 ILE A O 1
ATOM 1702 N N . PHE A 1 224 ? 8.798 -1.093 3.664 1.00 83.81 224 PHE A N 1
ATOM 1703 C CA . 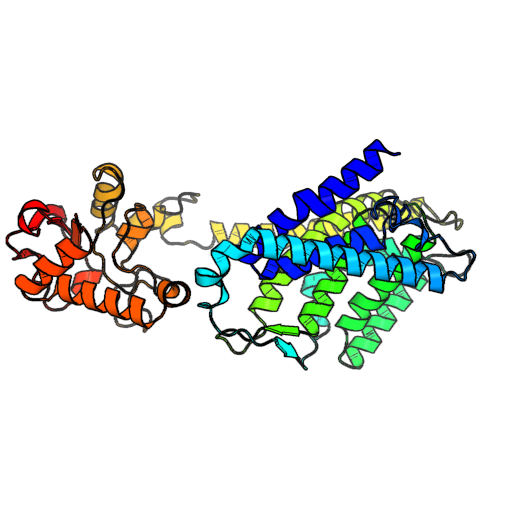PHE A 1 224 ? 7.498 -1.728 3.473 1.00 83.81 224 PHE A CA 1
ATOM 1704 C C . PHE A 1 224 ? 6.596 -0.917 2.535 1.00 83.81 224 PHE A C 1
ATOM 1706 O O . PHE A 1 224 ? 6.101 -1.442 1.537 1.00 83.81 224 PHE A O 1
ATOM 1713 N N . LYS A 1 225 ? 6.435 0.386 2.795 1.00 88.69 225 LYS A N 1
ATOM 1714 C CA . LYS A 1 225 ? 5.483 1.221 2.049 1.00 88.69 225 LYS A CA 1
ATOM 1715 C C . LYS A 1 225 ? 5.945 1.516 0.622 1.00 88.69 225 LYS A C 1
ATOM 1717 O O . LYS A 1 225 ? 5.114 1.589 -0.278 1.00 88.69 225 LYS A O 1
ATOM 1722 N N . LEU A 1 226 ? 7.254 1.640 0.373 1.00 91.44 226 LEU A N 1
ATOM 1723 C CA . LEU A 1 226 ? 7.761 1.868 -0.987 1.00 91.44 226 LEU A CA 1
ATOM 1724 C C . LEU A 1 226 ? 7.995 0.568 -1.768 1.00 91.44 226 LEU A C 1
ATOM 1726 O O . LEU A 1 226 ? 7.849 0.573 -2.992 1.00 91.44 226 LEU A O 1
ATOM 1730 N N . TYR A 1 227 ? 8.311 -0.552 -1.110 1.00 93.00 227 TYR A N 1
ATOM 1731 C CA . TYR A 1 227 ? 8.521 -1.836 -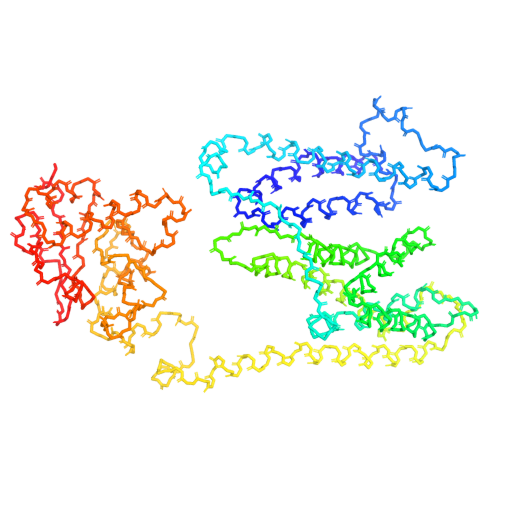1.791 1.00 93.00 227 TYR A CA 1
ATOM 1732 C C . TYR A 1 227 ? 7.241 -2.357 -2.431 1.00 93.00 227 TYR A C 1
ATOM 1734 O O . TYR A 1 227 ? 7.303 -2.847 -3.557 1.00 93.00 227 TYR A O 1
ATOM 1742 N N . VAL A 1 228 ? 6.079 -2.153 -1.802 1.00 93.56 228 VAL A N 1
ATOM 1743 C CA . VAL A 1 228 ? 4.785 -2.478 -2.425 1.00 93.56 228 VAL A CA 1
ATOM 1744 C C . VAL A 1 228 ? 4.623 -1.755 -3.770 1.00 93.56 228 VAL A C 1
ATOM 1746 O O . VAL A 1 228 ? 4.233 -2.373 -4.762 1.00 93.56 228 VAL A O 1
ATOM 1749 N N . HIS A 1 229 ? 5.004 -0.476 -3.857 1.00 95.94 229 HIS A N 1
ATOM 1750 C CA . HIS A 1 229 ? 4.974 0.276 -5.116 1.00 95.94 229 HIS A CA 1
ATOM 1751 C C . HIS A 1 229 ? 5.992 -0.239 -6.141 1.00 95.94 229 HIS A C 1
ATOM 1753 O O . HIS A 1 229 ? 5.663 -0.356 -7.324 1.00 95.94 229 HIS A O 1
ATOM 1759 N N . ILE A 1 230 ? 7.208 -0.587 -5.705 1.00 97.19 230 ILE A N 1
ATOM 1760 C CA . ILE A 1 230 ? 8.237 -1.188 -6.569 1.00 97.19 230 ILE A CA 1
ATOM 1761 C C . ILE A 1 230 ? 7.718 -2.492 -7.182 1.00 97.19 230 ILE A C 1
ATOM 1763 O O . ILE A 1 230 ? 7.789 -2.671 -8.401 1.00 97.19 230 ILE A O 1
ATOM 1767 N N . TRP A 1 231 ? 7.161 -3.383 -6.358 1.00 96.12 231 TRP A N 1
ATOM 1768 C CA . TRP A 1 231 ? 6.608 -4.661 -6.803 1.00 96.12 231 TRP A CA 1
ATOM 1769 C C . TRP A 1 231 ? 5.436 -4.464 -7.755 1.00 96.12 231 TRP A C 1
ATOM 1771 O O . TRP A 1 231 ? 5.405 -5.110 -8.798 1.00 96.12 231 TRP A O 1
ATOM 1781 N N . LEU A 1 232 ? 4.522 -3.533 -7.468 1.00 96.81 232 LEU A N 1
ATOM 1782 C CA . LEU A 1 232 ? 3.398 -3.235 -8.355 1.00 96.81 232 LEU A CA 1
ATOM 1783 C C . LEU A 1 232 ? 3.878 -2.745 -9.731 1.00 96.81 232 LEU A C 1
ATOM 1785 O O . LEU A 1 232 ? 3.436 -3.246 -10.767 1.00 96.81 232 LEU A O 1
ATOM 1789 N N . PHE A 1 233 ? 4.821 -1.801 -9.764 1.00 98.38 233 PHE A N 1
ATOM 1790 C CA . PHE A 1 233 ? 5.370 -1.274 -11.013 1.00 98.38 233 PHE A CA 1
ATOM 1791 C C . PHE A 1 233 ? 6.086 -2.337 -11.831 1.00 98.38 233 PHE A C 1
ATOM 1793 O O . PHE A 1 233 ? 5.850 -2.458 -13.037 1.00 98.38 233 PHE A O 1
ATOM 1800 N N . TRP A 1 234 ? 6.944 -3.125 -11.194 1.00 98.12 234 TRP A N 1
ATOM 1801 C CA . TRP A 1 234 ? 7.683 -4.166 -11.887 1.00 98.12 234 TRP A CA 1
ATOM 1802 C C . TRP A 1 234 ? 6.821 -5.377 -12.239 1.00 98.12 234 TRP A C 1
ATOM 1804 O O . TRP A 1 234 ? 7.087 -5.992 -13.270 1.00 98.12 234 TRP A O 1
ATOM 1814 N N . ALA A 1 235 ? 5.750 -5.672 -11.501 1.00 96.88 235 ALA A N 1
ATOM 1815 C CA . ALA A 1 235 ? 4.752 -6.669 -11.883 1.00 96.88 235 ALA A CA 1
ATOM 1816 C C . ALA A 1 235 ? 4.004 -6.249 -13.155 1.00 96.88 235 ALA A C 1
ATOM 1818 O O . ALA A 1 235 ? 3.963 -7.010 -14.124 1.00 96.88 235 ALA A O 1
ATOM 1819 N N . ILE A 1 236 ? 3.495 -5.011 -13.207 1.00 97.75 236 ILE A N 1
ATOM 1820 C CA . ILE A 1 236 ? 2.802 -4.480 -14.392 1.00 97.75 236 ILE A CA 1
ATOM 1821 C C . ILE A 1 236 ? 3.760 -4.404 -15.590 1.00 97.75 236 ILE A C 1
ATOM 1823 O O . ILE A 1 236 ? 3.405 -4.805 -16.699 1.00 97.75 236 ILE A O 1
ATOM 1827 N N . ALA A 1 237 ? 5.000 -3.947 -15.384 1.00 97.62 237 ALA A N 1
ATOM 1828 C CA . ALA A 1 237 ? 6.011 -3.957 -16.438 1.00 97.62 237 ALA A CA 1
ATOM 1829 C C . ALA A 1 237 ? 6.315 -5.386 -16.921 1.00 97.62 237 ALA A C 1
ATOM 1831 O O . ALA A 1 237 ? 6.401 -5.629 -18.127 1.00 97.62 237 ALA A O 1
ATOM 1832 N N . SER A 1 238 ? 6.422 -6.347 -16.000 1.00 96.75 238 SER A N 1
ATOM 1833 C CA . SER A 1 238 ? 6.686 -7.757 -16.312 1.00 96.75 238 SER A CA 1
ATOM 1834 C C . SER A 1 238 ? 5.552 -8.404 -17.104 1.00 96.75 238 SER A C 1
ATOM 1836 O O . SER A 1 238 ? 5.831 -9.180 -18.019 1.00 96.75 238 SER A O 1
ATOM 1838 N N . ALA A 1 239 ? 4.295 -8.023 -16.857 1.00 95.94 239 ALA A N 1
ATOM 1839 C CA . ALA A 1 239 ? 3.145 -8.481 -17.642 1.00 95.94 239 ALA A CA 1
ATOM 1840 C C . ALA A 1 239 ? 3.257 -8.115 -19.136 1.00 95.94 239 ALA A C 1
ATOM 1842 O O . ALA A 1 239 ? 2.741 -8.828 -19.994 1.00 95.94 239 ALA A O 1
ATOM 1843 N N . VAL A 1 240 ? 3.980 -7.039 -19.466 1.00 94.94 240 VAL A N 1
ATOM 1844 C CA . VAL A 1 240 ? 4.289 -6.644 -20.850 1.00 94.94 240 VAL A CA 1
ATOM 1845 C C . VAL A 1 240 ? 5.591 -7.286 -21.339 1.00 94.94 240 VAL A C 1
ATOM 1847 O O . VAL A 1 240 ? 5.682 -7.748 -22.480 1.00 94.94 240 VAL A O 1
ATOM 1850 N N . VAL A 1 241 ? 6.616 -7.316 -20.487 1.00 95.31 241 VAL A N 1
ATOM 1851 C CA . VAL A 1 241 ? 7.961 -7.796 -20.824 1.00 95.31 241 VAL A CA 1
ATOM 1852 C C . VAL A 1 241 ? 7.995 -9.302 -21.098 1.00 95.31 241 VAL A C 1
ATOM 1854 O O . VAL A 1 241 ? 8.583 -9.716 -22.100 1.00 95.31 241 VAL A O 1
ATOM 1857 N N . LEU A 1 242 ? 7.365 -10.126 -20.257 1.00 96.38 242 LEU A N 1
ATOM 1858 C CA . LEU A 1 242 ? 7.453 -11.587 -20.353 1.00 96.38 242 LEU A CA 1
ATOM 1859 C C . LEU A 1 242 ? 6.867 -12.139 -21.672 1.00 96.38 242 LEU A C 1
ATOM 1861 O O . LEU A 1 242 ? 7.568 -12.894 -22.355 1.00 96.38 242 LEU A O 1
ATOM 1865 N N . PRO A 1 243 ? 5.667 -11.727 -22.134 1.00 95.50 243 PRO A N 1
ATOM 1866 C CA . PRO A 1 243 ? 5.149 -12.160 -23.438 1.00 95.50 243 PRO A CA 1
ATOM 1867 C C . PRO A 1 243 ? 6.025 -11.713 -24.618 1.00 95.50 243 PRO A C 1
ATOM 1869 O O . PRO A 1 243 ? 6.185 -12.430 -25.612 1.00 95.50 243 PRO A O 1
ATOM 1872 N N . ARG A 1 244 ? 6.644 -10.533 -24.515 1.00 92.81 244 ARG A N 1
ATOM 1873 C CA . ARG A 1 244 ? 7.550 -9.995 -25.539 1.00 92.81 244 ARG A CA 1
ATOM 1874 C C . ARG A 1 244 ? 8.832 -10.812 -25.659 1.00 92.81 244 ARG A C 1
ATOM 1876 O O . ARG A 1 244 ? 9.232 -11.174 -26.764 1.00 92.81 244 ARG A O 1
ATOM 1883 N N . ILE A 1 245 ? 9.459 -11.169 -24.541 1.00 93.50 245 ILE A N 1
ATOM 1884 C CA . ILE A 1 245 ? 10.640 -12.036 -24.599 1.00 93.50 245 ILE A CA 1
ATOM 1885 C C . ILE A 1 245 ? 10.264 -13.465 -25.029 1.00 93.50 245 ILE A C 1
ATOM 1887 O O . ILE A 1 245 ? 11.017 -14.067 -25.798 1.00 93.50 245 ILE A O 1
ATOM 1891 N N . ALA A 1 246 ? 9.095 -13.984 -24.632 1.00 95.25 246 ALA A N 1
ATOM 1892 C CA . ALA A 1 246 ? 8.611 -15.317 -25.010 1.00 95.25 246 ALA A CA 1
ATOM 1893 C C . ALA A 1 246 ? 8.254 -15.440 -26.503 1.00 95.25 246 ALA A C 1
ATOM 1895 O O . ALA A 1 246 ? 8.495 -16.472 -27.129 1.00 95.25 246 ALA A O 1
ATOM 1896 N N . SER A 1 247 ? 7.766 -14.361 -27.118 1.00 92.75 247 SER A N 1
ATOM 1897 C CA . SER A 1 247 ? 7.579 -14.274 -28.575 1.00 92.75 247 SER A CA 1
ATOM 1898 C C . SER A 1 247 ? 8.892 -14.093 -29.348 1.00 92.75 247 SER A C 1
ATOM 1900 O O . SER A 1 247 ? 8.888 -14.090 -30.579 1.00 92.75 247 SER A O 1
ATOM 1902 N N . GLY A 1 248 ? 10.032 -14.031 -28.645 1.00 87.38 248 GLY A N 1
ATOM 1903 C CA . GLY A 1 248 ? 11.364 -13.848 -29.221 1.00 87.38 248 GLY A CA 1
ATOM 1904 C C . GLY A 1 248 ? 11.545 -12.496 -29.886 1.00 87.38 248 GLY A C 1
ATOM 1905 O O . GLY A 1 248 ? 12.418 -12.355 -30.741 1.00 87.38 248 GLY A O 1
ATOM 1906 N N . TRP A 1 249 ? 10.722 -11.520 -29.504 1.00 82.88 249 TRP A N 1
ATOM 1907 C CA . TRP A 1 249 ? 10.828 -10.172 -30.016 1.00 82.88 249 TRP A CA 1
ATOM 1908 C C . TRP A 1 249 ? 12.184 -9.579 -29.619 1.00 82.88 249 TRP A C 1
ATOM 1910 O O . TRP A 1 249 ? 12.542 -9.535 -28.436 1.00 82.88 249 TRP A O 1
ATOM 1920 N N . SER A 1 250 ? 12.943 -9.151 -30.628 1.00 67.00 250 SER A N 1
ATOM 1921 C CA . SER A 1 250 ? 14.068 -8.234 -30.488 1.00 67.00 250 SER A CA 1
ATOM 1922 C C . SER A 1 250 ? 13.682 -6.914 -31.147 1.00 67.00 250 SER A C 1
ATOM 1924 O O . SER A 1 250 ? 13.041 -6.902 -32.195 1.00 67.00 250 SER A O 1
ATOM 1926 N N . ALA A 1 251 ? 14.066 -5.800 -30.525 1.00 61.12 251 ALA A N 1
ATOM 1927 C CA . ALA A 1 251 ? 13.873 -4.473 -31.111 1.00 61.12 251 ALA A CA 1
ATOM 1928 C C . ALA A 1 251 ? 14.938 -4.131 -32.167 1.00 61.12 251 ALA A C 1
ATOM 1930 O O . ALA A 1 251 ? 14.843 -3.096 -32.813 1.00 61.12 251 ALA A O 1
ATOM 1931 N N . ALA A 1 252 ? 15.954 -4.980 -32.331 1.00 59.22 252 ALA A N 1
ATOM 1932 C CA . ALA A 1 252 ? 17.031 -4.771 -33.280 1.00 59.22 252 ALA A CA 1
ATOM 1933 C C . ALA A 1 252 ? 17.107 -5.962 -34.254 1.00 59.22 252 ALA A C 1
ATOM 1935 O O . ALA A 1 252 ? 17.071 -7.128 -33.835 1.00 59.22 252 ALA A O 1
ATOM 1936 N N . ASP A 1 253 ? 17.184 -5.662 -35.553 1.00 61.47 253 ASP A N 1
ATOM 1937 C CA . ASP A 1 253 ? 17.334 -6.620 -36.660 1.00 61.47 253 ASP A CA 1
ATOM 1938 C C . ASP A 1 253 ? 18.789 -7.127 -36.770 1.00 61.47 253 ASP A C 1
ATOM 1940 O O . ASP A 1 253 ? 19.396 -7.137 -37.833 1.00 61.47 253 ASP A O 1
ATOM 1944 N N . VAL A 1 254 ? 19.360 -7.566 -35.645 1.00 65.25 254 VAL A N 1
ATOM 1945 C CA . VAL A 1 254 ? 20.790 -7.917 -35.477 1.00 65.25 254 VAL A CA 1
ATOM 1946 C C . VAL A 1 254 ? 21.104 -9.348 -35.948 1.00 65.25 254 VAL A C 1
ATOM 1948 O O . VAL A 1 254 ? 21.870 -10.075 -35.324 1.00 65.25 254 VAL A O 1
ATOM 1951 N N . GLY A 1 255 ? 20.412 -9.852 -36.975 1.00 65.44 255 GLY A N 1
ATOM 1952 C CA . GLY A 1 255 ? 20.622 -11.222 -37.482 1.00 65.44 255 GLY A CA 1
ATOM 1953 C C . GLY A 1 255 ? 20.468 -12.349 -36.437 1.00 65.44 255 GLY A C 1
ATOM 1954 O O . GLY A 1 255 ? 20.982 -13.449 -36.634 1.00 65.44 255 GLY A O 1
ATOM 1955 N N . LEU A 1 256 ? 19.789 -12.091 -35.311 1.00 76.06 256 LEU A N 1
ATOM 1956 C CA . LEU A 1 256 ? 19.692 -13.031 -34.191 1.00 76.06 256 LEU A CA 1
ATOM 1957 C C . LEU A 1 256 ? 18.800 -14.230 -34.532 1.00 76.06 256 LEU A C 1
ATOM 1959 O O . LEU A 1 256 ? 17.762 -14.094 -35.184 1.00 76.06 256 LEU A O 1
ATOM 1963 N N . ASP A 1 257 ? 19.147 -15.402 -33.991 1.00 85.12 257 ASP A N 1
ATOM 1964 C CA . ASP A 1 257 ? 18.310 -16.602 -34.074 1.00 85.12 257 ASP A CA 1
ATOM 1965 C C . ASP A 1 257 ? 17.012 -16.416 -33.267 1.00 85.12 257 ASP A C 1
ATOM 1967 O O . ASP A 1 257 ? 16.925 -16.705 -32.066 1.00 85.12 257 ASP A O 1
ATOM 1971 N N . ARG A 1 258 ? 15.968 -15.942 -33.957 1.00 85.69 258 ARG A N 1
ATOM 1972 C CA . ARG A 1 258 ? 14.636 -15.710 -33.385 1.00 85.69 258 ARG A CA 1
ATOM 1973 C C . ARG A 1 258 ? 14.037 -16.982 -32.783 1.00 85.69 258 ARG A C 1
ATOM 1975 O O . ARG A 1 258 ? 13.308 -16.886 -31.798 1.00 85.69 258 ARG A O 1
ATOM 1982 N N . ARG A 1 259 ? 14.347 -18.176 -33.305 1.00 89.06 259 ARG A N 1
ATOM 1983 C CA . ARG A 1 259 ? 13.841 -19.441 -32.744 1.00 89.06 259 ARG A CA 1
ATOM 1984 C C . ARG A 1 259 ? 14.450 -19.693 -31.369 1.00 89.06 259 ARG A C 1
ATOM 1986 O O . ARG A 1 259 ? 13.720 -20.009 -30.430 1.00 89.06 259 ARG A O 1
ATOM 1993 N N . ARG A 1 260 ? 15.761 -19.491 -31.228 1.00 89.31 260 ARG A N 1
ATOM 1994 C CA . ARG A 1 260 ? 16.450 -19.600 -29.935 1.00 89.31 260 ARG A CA 1
ATOM 1995 C C . ARG A 1 260 ? 15.985 -18.531 -28.945 1.00 89.31 260 ARG A C 1
ATOM 1997 O O . ARG A 1 260 ? 15.778 -18.848 -27.774 1.00 89.31 260 ARG A O 1
ATOM 2004 N N . LEU A 1 261 ? 15.765 -17.291 -29.389 1.00 90.19 261 LEU A N 1
ATOM 2005 C CA . LEU A 1 261 ? 15.234 -16.220 -28.531 1.00 90.19 261 LEU A CA 1
ATOM 2006 C C . LEU A 1 261 ? 13.816 -16.518 -28.030 1.00 90.19 261 LEU A C 1
ATOM 2008 O O . LEU A 1 261 ? 13.534 -16.287 -26.853 1.00 90.19 261 LEU A O 1
ATOM 2012 N N . ARG A 1 262 ? 12.949 -17.064 -28.892 1.00 92.88 262 ARG A N 1
ATOM 2013 C CA . ARG A 1 262 ? 11.611 -17.544 -28.512 1.00 92.88 262 ARG A CA 1
ATOM 2014 C C . ARG A 1 262 ? 11.695 -18.624 -27.448 1.00 92.88 262 ARG A C 1
ATOM 2016 O O . ARG A 1 262 ? 11.087 -18.483 -26.398 1.00 92.88 262 ARG A O 1
ATOM 2023 N N . LEU A 1 263 ? 12.489 -19.666 -27.698 1.00 94.69 263 LEU A N 1
ATOM 2024 C CA . LEU A 1 263 ? 12.622 -20.791 -26.773 1.00 94.69 263 LEU A CA 1
ATOM 2025 C C . LEU A 1 263 ? 13.151 -20.335 -25.408 1.00 94.69 263 LEU A C 1
ATOM 2027 O O . LEU A 1 263 ? 12.516 -20.574 -24.389 1.00 94.69 263 LEU A O 1
ATOM 2031 N N . THR A 1 264 ? 14.285 -19.633 -25.390 1.00 93.75 264 THR A N 1
ATOM 2032 C CA . THR A 1 264 ? 14.903 -19.151 -24.142 1.00 93.75 264 THR A CA 1
ATOM 2033 C C . THR A 1 264 ? 14.017 -18.154 -23.401 1.00 93.75 264 THR A C 1
ATOM 2035 O O . THR A 1 264 ? 13.931 -18.204 -22.179 1.00 93.75 264 THR A O 1
ATOM 2038 N N . GLY A 1 265 ? 13.319 -17.276 -24.126 1.00 95.00 265 GLY A N 1
ATOM 2039 C CA . GLY A 1 265 ? 12.384 -16.327 -23.530 1.00 95.00 265 GLY A CA 1
ATOM 2040 C C . GLY A 1 265 ? 11.143 -17.004 -22.954 1.00 95.00 265 GLY A C 1
ATOM 2041 O O . GLY A 1 265 ? 10.706 -16.626 -21.874 1.00 95.00 265 GLY A O 1
ATOM 2042 N N . ALA A 1 266 ? 10.601 -18.017 -23.635 1.00 96.94 266 ALA A N 1
ATOM 2043 C CA . ALA A 1 266 ? 9.450 -18.780 -23.161 1.00 96.94 266 ALA A CA 1
ATOM 2044 C C . ALA A 1 266 ? 9.799 -19.612 -21.922 1.00 96.94 266 ALA A C 1
ATOM 2046 O O . ALA A 1 266 ? 9.037 -19.610 -20.960 1.00 96.94 266 ALA A O 1
ATOM 2047 N N . VAL A 1 267 ? 10.971 -20.259 -21.913 1.00 97.75 267 VAL A N 1
ATOM 2048 C CA . VAL A 1 267 ? 11.476 -20.987 -20.739 1.00 97.75 267 VAL A CA 1
ATOM 2049 C C . VAL A 1 267 ? 11.653 -20.039 -19.556 1.00 97.75 267 VAL A C 1
ATOM 2051 O O . VAL A 1 267 ? 11.158 -20.331 -18.474 1.00 97.75 267 VAL A O 1
ATOM 2054 N N . LEU A 1 268 ? 12.294 -18.882 -19.756 1.00 96.62 268 LEU A N 1
ATOM 2055 C CA . LEU A 1 268 ? 12.462 -17.900 -18.684 1.00 96.62 268 LEU A CA 1
ATOM 2056 C C . LEU A 1 268 ? 11.118 -17.387 -18.160 1.00 96.62 268 LEU A C 1
ATOM 2058 O O . LEU A 1 268 ? 10.926 -17.327 -16.951 1.00 96.62 268 LEU A O 1
ATOM 2062 N N . ALA A 1 269 ? 10.187 -17.040 -19.051 1.00 96.94 269 ALA A N 1
ATOM 2063 C CA . ALA A 1 269 ? 8.858 -16.589 -18.653 1.00 96.94 269 ALA A CA 1
ATOM 2064 C C . ALA A 1 269 ? 8.120 -17.661 -17.839 1.00 96.94 269 ALA A C 1
ATOM 2066 O O . ALA A 1 269 ? 7.556 -17.337 -16.800 1.00 96.94 269 ALA A O 1
ATOM 2067 N N . ALA A 1 270 ? 8.178 -18.929 -18.259 1.00 97.31 270 ALA A N 1
ATOM 2068 C CA . ALA A 1 270 ? 7.588 -20.036 -17.514 1.00 97.31 270 ALA A CA 1
ATOM 2069 C C . ALA A 1 270 ? 8.227 -20.197 -16.126 1.00 97.31 270 ALA A C 1
ATOM 2071 O O . ALA A 1 270 ? 7.507 -20.290 -15.139 1.00 97.31 270 ALA A O 1
ATOM 2072 N N . VAL A 1 271 ? 9.561 -20.161 -16.033 1.00 96.88 271 VAL A N 1
ATOM 2073 C CA . VAL A 1 271 ? 10.283 -20.252 -14.752 1.00 96.88 271 VAL A CA 1
ATOM 2074 C C . VAL A 1 271 ? 9.909 -19.101 -13.821 1.00 96.88 271 VAL A C 1
ATOM 2076 O O . VAL A 1 271 ? 9.609 -19.345 -12.659 1.00 96.88 271 VAL A O 1
ATOM 2079 N N . VAL A 1 272 ? 9.883 -17.863 -14.323 1.00 95.75 272 VAL A N 1
ATOM 2080 C CA . VAL A 1 272 ? 9.505 -16.675 -13.540 1.00 95.75 272 VAL A CA 1
ATOM 2081 C C . VAL A 1 272 ? 8.061 -16.779 -13.048 1.00 95.75 272 VAL A C 1
ATOM 2083 O O . VAL A 1 272 ? 7.804 -16.518 -11.879 1.00 95.75 272 VAL A O 1
ATOM 2086 N N . VAL A 1 273 ? 7.121 -17.196 -13.899 1.00 94.50 273 VAL A N 1
ATOM 2087 C CA . VAL A 1 273 ? 5.712 -17.354 -13.504 1.00 94.50 273 VAL A CA 1
ATOM 2088 C C . VAL A 1 273 ? 5.549 -18.453 -12.455 1.00 94.50 273 VAL A C 1
ATOM 2090 O O . VAL A 1 273 ? 4.883 -18.229 -11.448 1.00 94.50 273 VAL A O 1
ATOM 2093 N N . VAL A 1 274 ? 6.181 -19.614 -12.651 1.00 95.00 274 VAL A N 1
ATOM 2094 C CA . VAL A 1 274 ? 6.126 -20.719 -11.683 1.00 95.00 274 VAL A CA 1
ATOM 2095 C C . VAL A 1 274 ? 6.747 -20.295 -10.356 1.00 95.00 274 VAL A C 1
ATOM 2097 O O . VAL A 1 274 ? 6.105 -20.450 -9.326 1.00 95.00 274 VAL A O 1
ATOM 2100 N N . ALA A 1 275 ? 7.942 -19.698 -10.371 1.00 93.12 275 ALA A N 1
ATOM 2101 C CA . ALA A 1 275 ? 8.622 -19.242 -9.161 1.00 93.12 275 ALA A CA 1
ATOM 2102 C C . ALA A 1 275 ? 7.809 -18.184 -8.395 1.00 93.12 275 ALA A C 1
ATOM 2104 O O . ALA A 1 275 ? 7.722 -18.257 -7.173 1.00 93.12 275 ALA A O 1
ATOM 2105 N N . ALA A 1 276 ? 7.172 -17.241 -9.099 1.00 90.88 276 ALA A N 1
ATOM 2106 C CA . ALA A 1 276 ? 6.321 -16.223 -8.481 1.00 90.88 276 ALA A CA 1
ATOM 2107 C C . ALA A 1 276 ? 5.066 -16.840 -7.849 1.00 90.88 276 ALA A C 1
ATOM 2109 O O . ALA A 1 276 ? 4.598 -16.358 -6.822 1.00 90.88 276 ALA A O 1
ATOM 2110 N N . GLY A 1 277 ? 4.534 -17.907 -8.454 1.00 90.62 277 GLY A N 1
ATOM 2111 C CA . GLY A 1 277 ? 3.367 -18.638 -7.964 1.00 90.62 277 GLY A CA 1
ATOM 2112 C C . GLY A 1 277 ? 3.642 -19.564 -6.775 1.00 90.62 277 GLY A C 1
ATOM 2113 O O . GLY A 1 277 ? 2.691 -19.961 -6.109 1.00 90.62 277 GLY A O 1
ATOM 2114 N N . LEU A 1 278 ? 4.905 -19.888 -6.471 1.00 90.69 278 LEU A N 1
ATOM 2115 C CA . LEU A 1 278 ? 5.244 -20.748 -5.328 1.00 90.69 278 LEU A CA 1
ATOM 2116 C C . LEU A 1 278 ? 4.882 -20.096 -3.991 1.00 90.69 278 LEU A C 1
ATOM 2118 O O . LEU A 1 278 ? 4.301 -20.755 -3.139 1.00 90.69 278 LEU A O 1
ATOM 2122 N N . TYR A 1 279 ? 5.187 -18.805 -3.821 1.00 86.56 279 TYR A N 1
ATOM 2123 C CA . TYR A 1 279 ? 4.890 -18.089 -2.578 1.00 86.56 279 TYR A CA 1
ATOM 2124 C C . TYR A 1 279 ? 3.396 -18.112 -2.215 1.00 86.56 279 TYR A C 1
ATOM 2126 O O . TYR A 1 279 ? 3.086 -18.597 -1.131 1.00 86.56 279 TYR A O 1
ATOM 2134 N N . PRO A 1 280 ? 2.456 -17.664 -3.077 1.00 87.75 280 PRO A N 1
ATOM 2135 C CA . PRO A 1 280 ? 1.039 -17.721 -2.732 1.00 87.75 280 PRO A CA 1
ATOM 2136 C C . PRO A 1 280 ? 0.530 -19.158 -2.568 1.00 87.75 280 PRO A C 1
ATOM 2138 O O . PRO A 1 280 ? -0.378 -19.368 -1.777 1.00 87.75 280 PRO A O 1
ATOM 2141 N N . ALA A 1 281 ? 1.104 -20.146 -3.268 1.00 87.38 281 ALA A N 1
ATOM 2142 C CA . ALA A 1 281 ? 0.729 -21.547 -3.081 1.00 87.38 281 ALA A CA 1
ATOM 2143 C C . ALA A 1 281 ? 1.119 -22.070 -1.689 1.00 87.38 281 ALA A C 1
ATOM 2145 O O . ALA A 1 281 ? 0.294 -22.699 -1.039 1.00 87.38 281 ALA A O 1
ATOM 2146 N N . PHE A 1 282 ? 2.337 -21.783 -1.217 1.00 87.19 282 PHE A N 1
ATOM 2147 C CA . PHE A 1 282 ? 2.771 -22.160 0.132 1.00 87.19 282 PHE A CA 1
ATOM 2148 C C . PHE A 1 282 ? 2.035 -21.366 1.209 1.00 87.19 282 PHE A C 1
ATOM 2150 O O . PHE A 1 282 ? 1.512 -21.959 2.141 1.00 87.19 282 PHE A O 1
ATOM 2157 N N . ALA A 1 283 ? 1.902 -20.049 1.028 1.00 86.31 283 ALA A N 1
ATOM 2158 C CA . ALA A 1 283 ? 1.170 -19.208 1.965 1.00 86.31 283 ALA A CA 1
ATOM 2159 C C . ALA A 1 283 ? -0.287 -19.668 2.115 1.00 86.31 283 ALA A C 1
ATOM 2161 O O . ALA A 1 283 ? -0.797 -19.693 3.225 1.00 86.31 283 ALA A O 1
ATOM 2162 N N . LEU A 1 284 ? -0.955 -20.059 1.023 1.00 83.81 284 LEU A N 1
ATOM 2163 C CA . LEU A 1 284 ? -2.330 -20.553 1.086 1.00 83.81 284 LEU A CA 1
ATOM 2164 C C . LEU A 1 284 ? -2.444 -21.871 1.861 1.00 83.81 284 LEU A C 1
ATOM 2166 O O . LEU A 1 284 ? -3.427 -22.048 2.569 1.00 83.81 284 LEU A O 1
ATOM 2170 N N . VAL A 1 285 ? -1.465 -22.774 1.730 1.00 81.25 285 VAL A N 1
ATOM 2171 C CA . VAL A 1 285 ? -1.434 -24.015 2.519 1.00 81.25 285 VAL A CA 1
ATOM 2172 C C . VAL A 1 285 ? -1.311 -23.680 4.000 1.00 81.25 285 VAL A C 1
ATOM 2174 O O . VAL A 1 285 ? -2.144 -24.137 4.767 1.00 81.25 285 VAL A O 1
ATOM 2177 N N . ASP A 1 286 ? -0.384 -22.805 4.391 1.00 78.12 286 ASP A N 1
ATOM 2178 C CA . ASP A 1 286 ? -0.237 -22.409 5.799 1.00 78.12 286 ASP A CA 1
ATOM 2179 C C . ASP A 1 286 ? -1.502 -21.706 6.340 1.00 78.12 286 ASP A C 1
ATOM 2181 O O . ASP A 1 286 ? -1.864 -21.875 7.493 1.00 78.12 286 ASP A O 1
ATOM 2185 N N . HIS A 1 287 ? -2.249 -20.965 5.513 1.00 75.50 287 HIS A N 1
ATOM 2186 C CA . HIS A 1 287 ? -3.512 -20.346 5.952 1.00 75.50 287 HIS A CA 1
ATOM 2187 C C . HIS A 1 287 ? -4.676 -21.342 6.121 1.00 75.50 287 HIS A C 1
ATOM 2189 O O . HIS A 1 287 ? -5.705 -20.964 6.680 1.00 75.50 287 HIS A O 1
ATOM 2195 N N . VAL A 1 288 ? -4.565 -22.568 5.596 1.00 74.06 288 VAL A N 1
ATOM 2196 C CA . VAL A 1 288 ? -5.650 -23.569 5.594 1.00 74.06 288 VAL A CA 1
ATOM 2197 C C . VAL A 1 288 ? -5.316 -24.790 6.452 1.00 74.06 288 VAL A C 1
ATOM 2199 O O . VAL A 1 288 ? -6.194 -25.270 7.163 1.00 74.06 288 VAL A O 1
ATOM 2202 N N . ASP A 1 289 ? -4.081 -25.288 6.378 1.00 64.38 289 ASP A N 1
ATOM 2203 C CA . ASP A 1 289 ? -3.619 -26.506 7.052 1.00 64.38 289 ASP A CA 1
ATOM 2204 C C . ASP A 1 289 ? -2.940 -26.225 8.402 1.00 64.38 289 ASP A C 1
ATOM 2206 O O . ASP A 1 289 ? -2.876 -27.131 9.235 1.00 64.38 289 ASP A O 1
ATOM 2210 N N . ASP A 1 290 ? -2.444 -25.004 8.651 1.00 60.34 290 ASP A N 1
ATOM 2211 C CA . ASP A 1 290 ? -1.904 -24.630 9.964 1.00 60.34 290 ASP A CA 1
ATOM 2212 C C . ASP A 1 290 ? -3.097 -24.352 10.900 1.00 60.34 290 ASP A C 1
ATOM 2214 O O . ASP A 1 290 ? -3.610 -23.237 11.016 1.00 60.34 290 ASP A O 1
ATOM 2218 N N . GLY A 1 291 ? -3.618 -25.455 11.451 1.00 56.78 291 GLY A N 1
ATOM 2219 C CA . GLY A 1 291 ? -4.856 -25.594 12.214 1.00 56.78 291 GLY A CA 1
ATOM 2220 C C . GLY A 1 291 ? -4.983 -24.624 13.381 1.00 56.78 291 GLY A C 1
ATOM 2221 O O . GLY A 1 291 ? -4.671 -24.944 14.528 1.00 56.78 291 GLY A O 1
ATOM 2222 N N . ALA A 1 292 ? -5.511 -23.436 13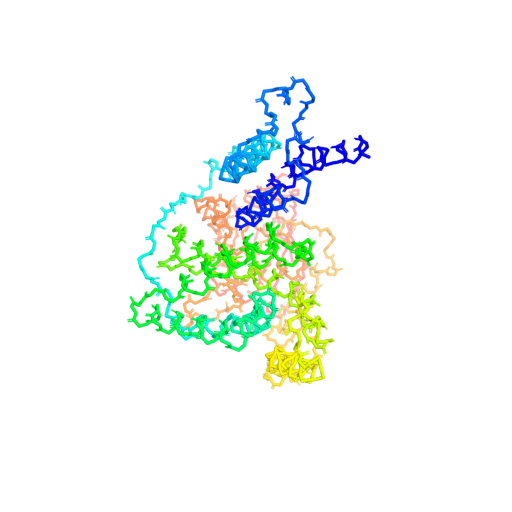.099 1.00 72.06 292 ALA A N 1
ATOM 2223 C CA . ALA A 1 292 ? -6.173 -22.650 14.122 1.00 72.06 292 ALA A CA 1
ATOM 2224 C C . ALA A 1 292 ? -7.352 -23.473 14.663 1.00 72.06 292 ALA A C 1
ATOM 2226 O O . ALA A 1 292 ? -8.100 -24.063 13.884 1.00 72.06 292 ALA A O 1
ATOM 2227 N N . GLU A 1 293 ? -7.561 -23.458 15.980 1.00 83.38 293 GLU A N 1
ATOM 2228 C CA . GLU A 1 293 ? -8.674 -24.144 16.664 1.00 83.38 293 GLU A CA 1
ATOM 2229 C C . GLU A 1 293 ? -10.026 -23.868 15.976 1.00 83.38 293 GLU A C 1
ATOM 2231 O O . GLU A 1 293 ? -10.863 -24.751 15.802 1.00 83.38 293 GLU A O 1
ATOM 2236 N N . THR A 1 294 ? -10.190 -22.645 15.463 1.00 86.06 294 THR A N 1
ATOM 2237 C CA . THR A 1 294 ? -11.359 -22.238 14.676 1.00 86.06 294 THR A CA 1
ATOM 2238 C C . THR A 1 294 ? -11.563 -23.079 13.409 1.00 86.06 294 THR A C 1
ATOM 2240 O O . THR A 1 294 ? -12.692 -23.465 13.106 1.00 86.06 294 THR A O 1
ATOM 2243 N N . THR A 1 295 ? -10.496 -23.373 12.663 1.00 85.25 295 THR A N 1
ATOM 2244 C CA . THR A 1 295 ? -10.544 -24.199 11.447 1.00 85.25 295 THR A CA 1
ATOM 2245 C C . THR A 1 295 ? -10.848 -25.656 11.783 1.00 85.25 295 THR A C 1
ATOM 2247 O O . THR A 1 295 ? -11.622 -26.286 11.064 1.00 85.25 295 THR A O 1
ATOM 2250 N N . ASP A 1 296 ? -10.303 -26.181 12.882 1.00 86.38 296 ASP A N 1
ATOM 2251 C CA . ASP A 1 296 ? -10.553 -27.560 13.319 1.00 86.38 296 ASP A CA 1
ATOM 2252 C C . ASP A 1 296 ? -12.018 -27.772 13.726 1.00 86.38 296 ASP A C 1
ATOM 2254 O O . ASP A 1 296 ? -12.629 -28.784 13.370 1.00 86.38 296 ASP A O 1
ATOM 2258 N N . GLU A 1 297 ? -12.612 -26.804 14.428 1.00 88.69 297 GLU A N 1
ATOM 2259 C CA . GLU A 1 297 ? -13.998 -26.907 14.889 1.00 88.69 297 GLU A CA 1
ATOM 2260 C C . GLU A 1 297 ? -15.038 -26.535 13.825 1.00 88.69 297 GLU A C 1
ATOM 2262 O O . GLU A 1 297 ? -16.113 -27.140 13.770 1.00 88.69 297 GLU A O 1
ATOM 2267 N N . ARG A 1 298 ? -14.758 -25.531 12.982 1.00 86.81 298 ARG A N 1
ATOM 2268 C CA . ARG A 1 298 ? -15.746 -24.960 12.043 1.00 86.81 298 ARG A CA 1
ATOM 2269 C C . ARG A 1 298 ? -15.435 -25.186 10.568 1.00 86.81 298 ARG A C 1
ATOM 2271 O O . ARG A 1 298 ? -16.284 -24.901 9.721 1.00 86.81 298 ARG A O 1
ATOM 2278 N N . GLY A 1 299 ? -14.268 -25.738 10.252 1.00 86.75 299 GLY A N 1
ATOM 2279 C CA . GLY A 1 299 ? -13.753 -25.845 8.892 1.00 86.75 299 GLY A CA 1
ATOM 2280 C C . GLY A 1 299 ? -13.199 -24.520 8.362 1.00 86.75 299 GLY A C 1
ATOM 2281 O O . GLY A 1 299 ? -13.419 -23.447 8.925 1.00 86.75 299 GLY A O 1
ATOM 2282 N N . ALA A 1 300 ? -12.487 -24.590 7.235 1.00 85.69 300 ALA A N 1
ATOM 2283 C CA . ALA A 1 300 ? -11.943 -23.408 6.571 1.00 85.69 300 ALA A CA 1
ATOM 2284 C C . ALA A 1 300 ? -13.064 -22.432 6.164 1.00 85.69 300 ALA A C 1
ATOM 2286 O O . ALA A 1 300 ? -14.010 -22.808 5.464 1.00 85.69 300 ALA A O 1
ATOM 2287 N N . THR A 1 301 ? -12.941 -21.168 6.573 1.00 84.81 301 THR A N 1
ATOM 2288 C CA . THR A 1 301 ? -13.954 -20.130 6.346 1.00 84.81 301 THR A CA 1
ATOM 2289 C C . THR A 1 301 ? -13.325 -18.774 6.016 1.00 84.81 301 THR A C 1
ATOM 2291 O O . THR A 1 301 ? -12.205 -18.478 6.420 1.00 84.81 301 THR A O 1
ATOM 2294 N N . LEU A 1 302 ? -14.060 -17.943 5.268 1.00 87.50 302 LEU A N 1
ATOM 2295 C CA . LEU A 1 302 ? -13.737 -16.523 5.050 1.00 87.50 302 LEU A CA 1
ATOM 2296 C C . LEU A 1 302 ? -14.421 -15.607 6.077 1.00 87.50 302 LEU A C 1
ATOM 2298 O O . LEU A 1 302 ? -14.280 -14.386 6.008 1.00 87.50 302 LEU A O 1
ATOM 2302 N N . ASP A 1 303 ? -15.188 -16.185 7.002 1.00 89.12 303 ASP A N 1
ATOM 2303 C CA . ASP A 1 303 ? -15.761 -15.471 8.134 1.00 89.12 303 ASP A CA 1
ATOM 2304 C C . ASP A 1 303 ? -14.664 -15.152 9.155 1.00 89.12 303 ASP A C 1
ATOM 2306 O O . ASP A 1 303 ? -14.309 -15.974 10.001 1.00 89.12 303 ASP A O 1
ATOM 2310 N N . ALA A 1 304 ? -14.142 -13.928 9.072 1.00 86.81 304 ALA A N 1
ATOM 2311 C CA . ALA A 1 304 ? -13.112 -13.416 9.970 1.00 86.81 304 ALA A CA 1
ATOM 2312 C C . ALA A 1 304 ? -13.581 -13.270 11.431 1.00 86.81 304 ALA A C 1
ATOM 2314 O O . ALA A 1 304 ? -12.764 -12.956 12.290 1.00 86.81 304 ALA A O 1
ATOM 2315 N N . THR A 1 305 ? -14.868 -13.493 11.722 1.00 89.31 305 THR A N 1
ATOM 2316 C CA . THR A 1 305 ? -15.433 -13.458 13.079 1.00 89.31 305 THR A CA 1
ATOM 2317 C C . THR A 1 305 ? -15.693 -14.845 13.658 1.00 89.31 305 THR A C 1
ATOM 2319 O O . THR A 1 305 ? -15.986 -14.955 14.844 1.00 89.31 305 THR A O 1
ATOM 2322 N N . ALA A 1 306 ? -15.525 -15.924 12.880 1.00 90.56 306 ALA A N 1
ATOM 2323 C CA . ALA A 1 306 ? -15.806 -17.290 13.333 1.00 90.56 306 ALA A CA 1
ATOM 2324 C C . ALA A 1 306 ? -15.016 -17.690 14.592 1.00 90.56 306 ALA A C 1
ATOM 2326 O O . ALA A 1 306 ? -15.499 -18.500 15.384 1.00 90.56 306 ALA A O 1
ATOM 2327 N N . TYR A 1 307 ? -13.844 -17.081 14.794 1.00 88.75 307 TYR A N 1
ATOM 2328 C CA . TYR A 1 307 ? -12.986 -17.285 15.961 1.00 88.75 307 TYR A CA 1
ATOM 2329 C C . TYR A 1 307 ? -13.671 -16.910 17.282 1.00 88.75 307 TYR A C 1
ATOM 2331 O O . TYR A 1 307 ? -13.393 -17.531 18.307 1.00 88.75 307 TYR A O 1
ATOM 2339 N N . LEU A 1 308 ? -14.592 -15.934 17.256 1.00 91.19 308 LEU A N 1
ATOM 2340 C CA . LEU A 1 308 ? -15.358 -15.476 18.418 1.00 91.19 308 LEU A CA 1
ATOM 2341 C C . LEU A 1 308 ? -16.040 -16.653 19.116 1.00 91.19 308 LEU A C 1
ATOM 2343 O O . LEU A 1 308 ? -16.112 -16.732 20.334 1.00 91.19 308 LEU A O 1
ATOM 2347 N N . GLU A 1 309 ? -16.532 -17.587 18.322 1.00 92.00 309 GLU A N 1
ATOM 2348 C CA . GLU A 1 309 ? -17.397 -18.651 18.794 1.00 92.00 309 GLU A CA 1
ATOM 2349 C C . GLU A 1 309 ? -16.654 -19.856 19.347 1.00 92.00 309 GLU A C 1
ATOM 2351 O O . GLU A 1 309 ? -17.261 -20.693 20.009 1.00 92.00 309 GLU A O 1
ATOM 2356 N N . VAL A 1 310 ? -15.373 -19.953 19.013 1.00 90.88 310 VAL A N 1
ATOM 2357 C CA . VAL A 1 310 ? -14.493 -21.048 19.410 1.00 90.88 310 VAL A CA 1
ATOM 2358 C C . VAL A 1 310 ? -13.658 -20.602 20.604 1.00 90.88 310 VAL A C 1
ATOM 2360 O O . VAL A 1 310 ? -13.661 -21.254 21.641 1.00 90.88 310 VAL A O 1
ATOM 2363 N N . HIS A 1 311 ? -13.042 -19.422 20.513 1.00 87.94 311 HIS A N 1
ATOM 2364 C CA . HIS A 1 311 ? -12.170 -18.908 21.569 1.00 87.94 311 HIS A CA 1
ATOM 2365 C C . HIS A 1 311 ? -12.920 -18.164 22.688 1.00 87.94 311 HIS A C 1
ATOM 2367 O O . HIS A 1 311 ? -12.440 -18.139 23.820 1.00 87.94 311 HIS A O 1
ATOM 2373 N N . TYR A 1 312 ? -14.096 -17.584 22.407 1.00 90.50 312 TYR A N 1
ATOM 2374 C CA . TYR A 1 312 ? -14.873 -16.784 23.373 1.00 90.50 312 TYR A CA 1
ATOM 2375 C C . TYR A 1 312 ? -16.367 -17.167 23.392 1.00 90.50 312 TYR A C 1
ATOM 2377 O O . TYR A 1 312 ? -17.249 -16.308 23.258 1.00 90.50 312 TYR A O 1
ATOM 2385 N N . PRO A 1 313 ? -16.702 -18.464 23.551 1.00 91.81 313 PRO A N 1
ATOM 2386 C CA . PRO A 1 313 ? -18.077 -18.947 23.421 1.00 91.81 313 PRO A CA 1
ATOM 2387 C C . PRO A 1 313 ? -19.035 -18.374 24.475 1.00 91.81 313 PRO A C 1
ATOM 2389 O O . PRO A 1 313 ? -20.246 -18.365 24.258 1.00 91.81 313 PRO A O 1
ATOM 2392 N N . ALA A 1 314 ? -18.526 -17.898 25.616 1.00 91.19 314 ALA A N 1
ATOM 2393 C CA . ALA A 1 314 ? -19.352 -17.324 26.676 1.00 91.19 314 ALA A CA 1
ATOM 2394 C C . ALA A 1 314 ? -19.734 -15.858 26.404 1.00 91.19 314 ALA A C 1
ATOM 2396 O O . ALA A 1 314 ? -20.776 -15.391 26.862 1.00 91.19 314 ALA A O 1
ATOM 2397 N N . GLU A 1 315 ? -18.904 -15.137 25.656 1.00 93.69 315 GLU A N 1
ATOM 2398 C CA . GLU A 1 315 ? -19.092 -13.741 25.275 1.00 93.69 315 GLU A CA 1
ATOM 2399 C C . GLU A 1 315 ? -19.814 -13.601 23.933 1.00 93.69 315 GLU A C 1
ATOM 2401 O O . GLU A 1 315 ? -20.546 -12.632 23.716 1.00 93.69 315 GLU A O 1
ATOM 2406 N N . ALA A 1 316 ? -19.658 -14.585 23.046 1.00 94.88 316 ALA A N 1
ATOM 2407 C CA . ALA A 1 316 ? -20.209 -14.558 21.698 1.00 94.88 316 ALA A CA 1
ATOM 2408 C C . ALA A 1 316 ? -21.724 -14.266 21.623 1.00 94.88 316 ALA A C 1
ATOM 2410 O O . ALA A 1 316 ? -22.120 -13.415 20.819 1.00 94.88 316 ALA A O 1
ATOM 2411 N N . PRO A 1 317 ? -22.597 -14.860 22.469 1.00 96.62 317 PRO A N 1
ATOM 2412 C CA . PRO A 1 317 ? -24.027 -14.545 22.458 1.00 96.62 317 PRO A CA 1
ATOM 2413 C C . PRO A 1 317 ? -24.333 -13.083 22.801 1.00 96.62 317 PRO A C 1
ATOM 2415 O O . PRO A 1 317 ? -25.279 -12.513 22.257 1.00 96.62 317 PRO A O 1
ATOM 2418 N N . ALA A 1 318 ? -23.534 -12.470 23.678 1.00 96.81 318 ALA A N 1
ATOM 2419 C CA . ALA A 1 318 ? -23.710 -11.082 24.084 1.00 96.81 318 ALA A CA 1
ATOM 2420 C C . ALA A 1 318 ? -23.314 -10.109 22.969 1.00 96.81 318 ALA A C 1
ATOM 2422 O O . ALA A 1 318 ? -24.030 -9.146 22.693 1.00 96.81 318 ALA A O 1
ATOM 2423 N N . ILE A 1 319 ? -22.211 -10.402 22.280 1.00 95.56 319 ILE A N 1
ATOM 2424 C CA . ILE A 1 319 ? -21.743 -9.620 21.132 1.00 95.56 319 ILE A CA 1
ATOM 2425 C C . ILE A 1 319 ? -22.719 -9.746 19.957 1.00 95.56 319 ILE A C 1
ATOM 2427 O O . ILE A 1 319 ? -23.079 -8.737 19.358 1.00 95.56 319 ILE A O 1
ATOM 2431 N N . ARG A 1 320 ? -23.244 -10.947 19.680 1.00 96.12 320 ARG A N 1
ATOM 2432 C CA . ARG A 1 320 ? -24.317 -11.121 18.685 1.00 96.12 320 ARG A CA 1
ATOM 2433 C C . ARG A 1 320 ? -25.584 -10.364 19.049 1.00 96.12 320 ARG A C 1
ATOM 2435 O O . ARG A 1 320 ? -26.240 -9.820 18.173 1.00 96.12 320 ARG A O 1
ATOM 2442 N N . TRP A 1 321 ? -25.951 -10.321 20.328 1.00 97.25 321 TRP A N 1
ATOM 2443 C CA . TRP A 1 321 ? -27.111 -9.543 20.749 1.00 97.25 321 TRP A CA 1
ATOM 2444 C C . TRP A 1 321 ? -26.913 -8.049 20.489 1.00 97.25 321 TRP A C 1
ATOM 2446 O O . TRP A 1 321 ? -27.842 -7.403 20.013 1.00 97.25 321 TRP A O 1
ATOM 2456 N N . LEU A 1 322 ? -25.711 -7.517 20.739 1.00 96.69 322 LEU A N 1
ATOM 2457 C CA . LEU A 1 322 ? -25.374 -6.143 20.367 1.00 96.69 322 LEU A CA 1
ATOM 2458 C C . LEU A 1 322 ? -25.523 -5.929 18.853 1.00 96.69 322 LEU A C 1
ATOM 2460 O O . LEU A 1 322 ? -26.220 -5.006 18.454 1.00 96.69 322 LEU A O 1
ATOM 2464 N N . ASP A 1 323 ? -24.954 -6.810 18.030 1.00 95.56 323 ASP A N 1
ATOM 2465 C CA . ASP A 1 323 ? -24.999 -6.704 16.563 1.00 95.56 323 ASP A CA 1
ATOM 2466 C C . ASP A 1 323 ? -26.424 -6.824 15.985 1.00 95.56 323 ASP A C 1
ATOM 2468 O O . ASP A 1 323 ? -26.822 -6.090 15.085 1.00 95.56 323 ASP A O 1
ATOM 2472 N N . GLU A 1 324 ? -27.231 -7.743 16.522 1.00 96.12 324 GLU A N 1
ATOM 2473 C CA . GLU A 1 324 ? -28.543 -8.080 15.964 1.00 96.12 324 GLU A CA 1
ATOM 2474 C C . GLU A 1 324 ? -29.708 -7.270 16.546 1.00 96.12 324 GLU A C 1
ATOM 2476 O O . GLU A 1 324 ? -30.781 -7.226 15.931 1.00 96.12 324 GLU A O 1
ATOM 2481 N N . LYS A 1 325 ? -29.579 -6.748 17.774 1.00 96.38 325 LYS A N 1
ATOM 2482 C CA . LYS A 1 325 ? -30.698 -6.138 18.523 1.00 96.38 325 LYS A CA 1
ATOM 2483 C C . LYS A 1 325 ? -30.513 -4.664 18.827 1.00 96.38 325 LYS A C 1
ATOM 2485 O O . LYS A 1 325 ? -31.514 -4.007 19.114 1.00 96.38 325 LYS A O 1
ATOM 2490 N N . VAL A 1 326 ? -29.289 -4.143 18.799 1.00 95.75 326 VAL A N 1
ATOM 2491 C CA . VAL A 1 326 ? -29.062 -2.715 19.017 1.00 95.75 326 VAL A CA 1
ATOM 2492 C C . VAL A 1 326 ? -29.136 -1.989 17.682 1.00 95.75 326 VAL A C 1
ATOM 2494 O O . VAL A 1 326 ? -28.269 -2.125 16.827 1.00 95.75 326 VAL A O 1
ATOM 2497 N N . ASP A 1 327 ? -30.182 -1.183 17.516 1.00 92.69 327 ASP A N 1
ATOM 2498 C CA . ASP A 1 327 ? -30.344 -0.360 16.323 1.00 92.69 327 ASP A CA 1
ATOM 2499 C C . ASP A 1 327 ? -29.368 0.830 16.323 1.00 92.69 327 ASP A C 1
ATOM 2501 O O . ASP A 1 327 ? -29.247 1.578 17.299 1.00 92.69 327 ASP A O 1
ATOM 2505 N N . GLY A 1 328 ? -28.731 1.067 15.176 1.00 92.69 328 GLY A N 1
ATOM 2506 C CA . GLY A 1 328 ? -27.831 2.199 14.963 1.00 92.69 328 GLY A CA 1
ATOM 2507 C C . GLY A 1 328 ? -26.415 1.954 15.486 1.00 92.69 328 GLY A C 1
ATOM 2508 O O . GLY A 1 328 ? -25.901 0.846 15.430 1.00 92.69 328 GLY A O 1
ATOM 2509 N N . GLN A 1 329 ? -25.753 3.021 15.933 1.00 94.19 329 GLN A N 1
ATOM 2510 C CA . GLN A 1 329 ? -24.378 2.983 16.447 1.00 94.19 329 GLN A CA 1
ATOM 2511 C C . GLN A 1 329 ? -24.263 3.826 17.726 1.00 94.19 329 GLN A C 1
ATOM 2513 O O . GLN A 1 329 ? -23.533 4.821 17.745 1.00 94.19 329 GLN A O 1
ATOM 2518 N N . PRO A 1 330 ? -25.042 3.509 18.774 1.00 95.81 330 PRO A N 1
ATOM 2519 C CA . PRO A 1 330 ? -24.978 4.271 20.013 1.00 95.81 330 PRO A CA 1
ATOM 2520 C C . PRO A 1 330 ? -23.618 4.099 20.703 1.0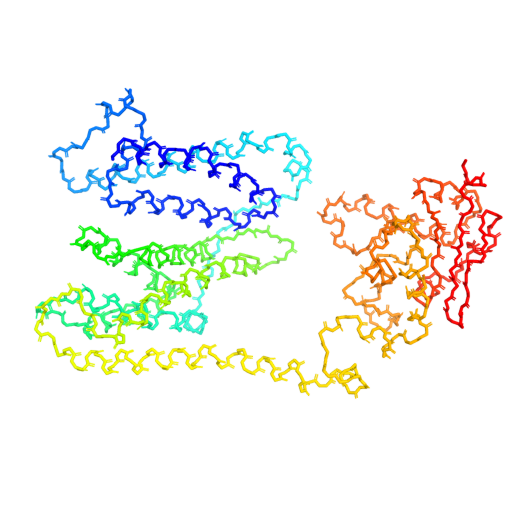0 95.81 330 PRO A C 1
ATOM 2522 O O . PRO A 1 330 ? -22.982 3.066 20.542 1.00 95.81 330 PRO A O 1
ATOM 2525 N N . ALA A 1 331 ? -23.168 5.067 21.504 1.00 95.69 331 ALA A N 1
ATOM 2526 C CA . ALA A 1 331 ? -21.914 4.891 22.232 1.00 95.69 331 ALA A CA 1
ATOM 2527 C C . ALA A 1 331 ? -22.049 3.788 23.293 1.00 95.69 331 ALA A C 1
ATOM 2529 O O . ALA A 1 331 ? -23.020 3.755 24.060 1.00 95.69 331 ALA A O 1
ATOM 2530 N N . ILE A 1 332 ? -21.064 2.897 23.345 1.00 96.44 332 ILE A N 1
ATOM 2531 C CA . ILE A 1 332 ? -20.935 1.881 24.388 1.00 96.44 332 ILE A CA 1
ATOM 2532 C C . ILE A 1 332 ? -19.670 2.098 25.204 1.00 96.44 332 ILE A C 1
ATOM 2534 O O . ILE A 1 332 ? -18.752 2.805 24.792 1.00 96.44 332 ILE A O 1
ATOM 2538 N N . VAL A 1 333 ? -19.617 1.483 26.376 1.00 96.44 333 VAL A N 1
ATOM 2539 C CA . VAL A 1 333 ? -18.403 1.427 27.188 1.00 96.44 333 VAL A CA 1
ATOM 2540 C C . VAL A 1 333 ? -17.939 -0.021 27.253 1.00 96.44 333 VAL A C 1
ATOM 2542 O O . VAL A 1 333 ? -18.711 -0.909 27.620 1.00 96.44 333 VAL A O 1
ATOM 2545 N N . THR A 1 334 ? -16.685 -0.221 26.857 1.00 94.06 334 THR A N 1
ATOM 2546 C CA . THR A 1 334 ? -15.932 -1.482 26.894 1.00 94.06 334 THR A CA 1
ATOM 2547 C C . THR A 1 334 ? -14.619 -1.245 27.637 1.00 94.06 334 THR A C 1
ATOM 2549 O O . THR A 1 334 ? -14.202 -0.093 27.796 1.00 94.06 334 THR A O 1
ATOM 2552 N N . GLU A 1 335 ? -13.930 -2.301 28.064 1.00 90.50 335 GLU A N 1
ATOM 2553 C CA . GLU A 1 335 ? -12.588 -2.167 28.639 1.00 90.50 335 GLU A CA 1
ATOM 2554 C C . GLU A 1 335 ? -11.610 -1.502 27.653 1.00 90.50 335 GLU A C 1
ATOM 2556 O O . GLU A 1 335 ? -11.673 -1.693 26.434 1.00 90.50 335 GLU A O 1
ATOM 2561 N N . ALA A 1 336 ? -10.739 -0.658 28.212 1.00 88.94 336 ALA A N 1
ATOM 2562 C CA . ALA A 1 336 ? -9.748 0.120 27.484 1.00 88.94 336 ALA A CA 1
ATOM 2563 C C . ALA A 1 336 ? -8.468 0.329 28.322 1.00 88.94 336 ALA A C 1
ATOM 2565 O O . ALA A 1 336 ? -8.538 0.386 29.563 1.00 88.94 336 ALA A O 1
ATOM 2566 N N . PRO A 1 337 ? -7.304 0.545 27.673 1.00 88.38 337 PRO A N 1
ATOM 2567 C CA . PRO A 1 337 ? -7.081 0.589 26.227 1.00 88.38 337 PRO A CA 1
ATOM 2568 C C . PRO A 1 337 ? -7.151 -0.804 25.584 1.00 88.38 337 PRO A C 1
ATOM 2570 O O . PRO A 1 337 ? -6.675 -1.780 26.154 1.00 88.38 337 PRO A O 1
ATOM 2573 N N . GLY A 1 338 ? -7.702 -0.898 24.372 1.00 84.19 338 GLY A N 1
ATOM 2574 C CA . GLY A 1 338 ? -7.641 -2.137 23.590 1.00 84.19 338 GLY A CA 1
ATOM 2575 C C . GLY A 1 338 ? -6.244 -2.364 22.996 1.00 84.19 338 GLY A C 1
ATOM 2576 O O . GLY A 1 338 ? -5.612 -1.403 22.552 1.00 84.19 338 GLY A O 1
ATOM 2577 N N . HIS A 1 339 ? -5.761 -3.610 22.935 1.00 82.62 339 HIS A N 1
ATOM 2578 C CA . HIS A 1 339 ? -4.514 -3.972 22.245 1.00 82.62 339 HIS A CA 1
ATOM 2579 C C . HIS A 1 339 ? -4.760 -4.883 21.034 1.00 82.62 339 HIS A C 1
ATOM 2581 O O . HIS A 1 339 ? -5.886 -5.028 20.563 1.00 82.62 339 HIS A O 1
ATOM 2587 N N . TYR A 1 340 ? -3.678 -5.434 20.470 1.00 76.56 340 TYR A N 1
ATOM 2588 C CA . TYR A 1 340 ? -3.705 -6.254 19.255 1.00 76.56 340 TYR A CA 1
ATOM 2589 C C . TYR A 1 340 ? -4.476 -7.567 19.406 1.00 76.56 340 TYR A C 1
ATOM 2591 O O . TYR A 1 340 ? -4.887 -8.139 18.400 1.00 76.56 340 TYR A O 1
ATOM 2599 N N . TRP A 1 341 ? -4.659 -8.040 20.637 1.00 77.06 341 TRP A N 1
ATOM 2600 C CA . TRP A 1 341 ? -5.231 -9.345 20.936 1.00 77.06 341 TRP A CA 1
ATOM 2601 C C . TRP A 1 341 ? -6.282 -9.205 22.020 1.00 77.06 341 TRP A C 1
ATOM 2603 O O . TRP A 1 341 ? -6.106 -8.433 22.957 1.00 77.06 341 TRP A O 1
ATOM 2613 N N . TRP A 1 342 ? -7.355 -9.983 21.927 1.00 80.81 342 TRP A N 1
ATOM 2614 C CA . TRP A 1 342 ? -8.367 -10.035 22.972 1.00 80.81 342 TRP A CA 1
ATOM 2615 C C . TRP A 1 342 ? -7.926 -10.992 24.087 1.00 80.81 342 TRP A C 1
ATOM 2617 O O . TRP A 1 342 ? -8.333 -12.146 24.140 1.00 80.81 342 TRP A O 1
ATOM 2627 N N . ALA A 1 343 ? -7.036 -10.537 24.963 1.00 74.75 343 ALA A N 1
ATOM 2628 C CA . ALA A 1 343 ? -6.507 -11.354 26.053 1.00 74.75 343 ALA A CA 1
ATOM 2629 C C . ALA A 1 343 ? -7.022 -10.876 27.413 1.00 74.75 343 ALA A C 1
ATOM 2631 O O . ALA A 1 343 ? -7.053 -9.674 27.689 1.00 74.75 343 ALA A O 1
ATOM 2632 N N . TYR A 1 344 ? -7.405 -11.835 28.258 1.00 73.25 344 TYR A N 1
ATOM 2633 C CA . TYR A 1 344 ? -7.828 -11.579 29.635 1.00 73.25 344 TYR A CA 1
ATOM 2634 C C . TYR A 1 344 ? -6.737 -11.900 30.650 1.00 73.25 344 TYR A C 1
ATOM 2636 O O . TYR A 1 344 ? -6.662 -11.237 31.671 1.00 73.25 344 TYR A O 1
ATOM 2644 N N . ASP A 1 345 ? -5.900 -12.908 30.403 1.00 65.69 345 ASP A N 1
ATOM 2645 C CA . ASP A 1 345 ? -4.968 -13.389 31.423 1.00 65.69 345 ASP A CA 1
ATOM 2646 C C . ASP A 1 345 ? -3.787 -12.429 31.627 1.00 65.69 345 ASP A C 1
ATOM 2648 O O . ASP A 1 345 ? -3.128 -12.025 30.669 1.00 65.69 345 ASP A O 1
ATOM 2652 N N . ARG A 1 346 ? -3.523 -12.095 32.895 1.00 58.59 346 ARG A N 1
ATOM 2653 C CA . ARG A 1 346 ? -2.445 -11.213 33.353 1.00 58.59 346 ARG A CA 1
ATOM 2654 C C . ARG A 1 346 ? -1.045 -11.803 33.268 1.00 58.59 346 ARG A C 1
ATOM 2656 O O . ARG A 1 346 ? -0.091 -11.067 33.515 1.00 58.59 346 ARG A O 1
ATOM 2663 N N . GLU A 1 347 ? -0.901 -13.087 32.949 1.00 56.88 347 GLU A N 1
ATOM 2664 C CA . GLU A 1 347 ? 0.424 -13.698 32.789 1.00 56.88 347 GLU A CA 1
ATOM 2665 C C . GLU A 1 347 ? 1.216 -13.148 31.589 1.00 56.88 347 GLU A C 1
ATOM 2667 O O . GLU A 1 347 ? 2.444 -13.229 31.598 1.00 56.88 347 GLU A O 1
ATOM 2672 N N . ASP A 1 348 ? 0.550 -12.538 30.604 1.00 53.19 348 ASP A N 1
ATOM 2673 C CA . ASP A 1 348 ? 1.198 -11.909 29.452 1.00 53.19 348 ASP A CA 1
ATOM 2674 C C . ASP A 1 348 ? 1.187 -10.378 29.579 1.00 53.19 348 ASP A C 1
ATOM 2676 O O . ASP A 1 348 ? 0.139 -9.776 29.799 1.00 53.19 348 ASP A O 1
ATOM 2680 N N . ASP A 1 349 ? 2.315 -9.704 29.324 1.00 53.16 349 ASP A N 1
ATOM 2681 C CA . ASP A 1 349 ? 2.423 -8.225 29.305 1.00 53.16 349 ASP A CA 1
ATOM 2682 C C . ASP A 1 349 ? 1.524 -7.552 28.228 1.00 53.16 349 ASP A C 1
ATOM 2684 O O . ASP A 1 349 ? 1.522 -6.330 28.068 1.00 53.16 349 ASP A O 1
ATOM 2688 N N . ASN A 1 350 ? 0.751 -8.349 27.482 1.00 53.88 350 ASN A N 1
ATOM 2689 C CA . ASN A 1 350 ? -0.190 -7.958 26.435 1.00 53.88 350 ASN A CA 1
ATOM 2690 C C . ASN A 1 350 ? -1.662 -7.947 26.899 1.00 53.88 350 ASN A C 1
ATOM 2692 O O . ASN A 1 350 ? -2.557 -8.042 26.058 1.00 53.88 350 ASN A O 1
ATOM 2696 N N . VAL A 1 351 ? -1.938 -7.840 28.206 1.00 59.62 351 VAL A N 1
ATOM 2697 C CA . VAL A 1 351 ? -3.315 -7.654 28.703 1.00 59.62 351 VAL A CA 1
ATOM 2698 C C . VAL A 1 351 ? -3.931 -6.384 28.136 1.00 59.62 351 VAL A C 1
ATOM 2700 O O . VAL A 1 351 ? -3.393 -5.286 28.292 1.00 59.62 351 VAL A O 1
ATOM 2703 N N . GLY A 1 352 ? -5.133 -6.531 27.593 1.00 62.66 352 GLY A N 1
ATOM 2704 C CA . GLY A 1 352 ? -5.960 -5.434 27.117 1.00 62.66 352 GLY A CA 1
ATOM 2705 C C . GLY A 1 352 ? -6.301 -5.643 25.653 1.00 62.66 352 GLY A C 1
ATOM 2706 O O . GLY A 1 352 ? -5.472 -6.005 24.834 1.00 62.66 352 GLY A O 1
ATOM 2707 N N . GLY A 1 353 ? -7.559 -5.457 25.300 1.00 64.62 353 GLY A N 1
ATOM 2708 C CA . GLY A 1 353 ? -8.078 -5.971 24.029 1.00 64.62 353 GLY A CA 1
ATOM 2709 C C . GLY A 1 353 ? -9.580 -6.156 24.018 1.00 64.62 353 GLY A C 1
ATOM 2710 O O . GLY A 1 353 ? -10.136 -6.658 23.048 1.00 64.62 353 GLY A O 1
ATOM 2711 N N . ALA A 1 354 ? -10.259 -5.724 25.073 1.00 69.31 354 ALA A N 1
ATOM 2712 C CA . ALA A 1 354 ? -11.687 -5.896 25.254 1.00 69.31 354 ALA A CA 1
ATOM 2713 C C . ALA A 1 354 ? -12.545 -4.915 24.457 1.00 69.31 354 ALA A C 1
ATOM 2715 O O . ALA A 1 354 ? -13.744 -4.807 24.686 1.00 69.31 354 ALA A O 1
ATOM 2716 N N . GLY A 1 355 ? -11.964 -4.241 23.465 1.00 79.44 355 GLY A N 1
ATOM 2717 C CA . GLY A 1 355 ? -12.732 -3.544 22.442 1.00 79.44 355 GLY A CA 1
ATOM 2718 C C . GLY A 1 355 ? -13.520 -4.492 21.529 1.00 79.44 355 GLY A C 1
ATOM 2719 O O . GLY A 1 355 ? -14.150 -4.003 20.599 1.00 79.44 355 GLY A O 1
ATOM 2720 N N . ALA A 1 356 ? -13.494 -5.813 21.757 1.00 85.62 356 ALA A N 1
ATOM 2721 C CA . ALA A 1 356 ? -14.152 -6.820 20.925 1.00 85.62 356 ALA A CA 1
ATOM 2722 C C . ALA A 1 356 ? -15.647 -6.551 20.667 1.00 85.62 356 ALA A C 1
ATOM 2724 O O . ALA A 1 356 ? -16.045 -6.613 19.505 1.00 85.62 356 ALA A O 1
ATOM 2725 N N . PRO A 1 357 ? -16.482 -6.171 21.661 1.00 90.88 357 PRO A N 1
ATOM 2726 C CA . PRO A 1 357 ? -17.869 -5.811 21.379 1.00 90.88 357 PRO A CA 1
ATOM 2727 C C . PRO A 1 357 ? -17.972 -4.637 20.401 1.00 90.88 357 PRO A C 1
ATOM 2729 O O . PRO A 1 357 ? -18.780 -4.681 19.482 1.00 90.88 357 PRO A O 1
ATOM 2732 N N . ALA A 1 358 ? -17.123 -3.616 20.536 1.00 91.00 358 ALA A N 1
ATOM 2733 C CA . ALA A 1 358 ? -17.119 -2.464 19.637 1.00 91.00 358 ALA A CA 1
ATOM 2734 C C . ALA A 1 358 ? -16.575 -2.809 18.236 1.00 91.00 358 ALA A C 1
ATOM 2736 O O . ALA A 1 358 ? -17.141 -2.397 17.223 1.00 91.00 358 ALA A O 1
ATOM 2737 N N . SER A 1 359 ? -15.493 -3.590 18.154 1.00 88.50 359 SER A N 1
ATOM 2738 C CA . SER A 1 359 ? -14.842 -3.936 16.885 1.00 88.50 359 SER A CA 1
ATOM 2739 C C . SER A 1 359 ? -15.636 -4.941 16.049 1.00 88.50 359 SER A C 1
ATOM 2741 O O . SER A 1 359 ? -15.590 -4.859 14.823 1.00 88.50 359 SER A O 1
ATOM 2743 N N . LEU A 1 360 ? -16.373 -5.856 16.688 1.00 91.69 360 LEU A N 1
ATOM 2744 C CA . LEU A 1 360 ? -17.133 -6.911 16.009 1.00 91.69 360 LEU A CA 1
ATOM 2745 C C . LEU A 1 360 ? -18.552 -6.485 15.609 1.00 91.69 360 LEU A C 1
ATOM 2747 O O . LEU A 1 360 ? -19.110 -7.089 14.702 1.00 91.69 360 LEU A O 1
ATOM 2751 N N . THR A 1 361 ? -19.116 -5.447 16.238 1.00 93.19 361 THR A N 1
ATOM 2752 C CA . THR A 1 361 ? -20.475 -4.943 15.929 1.00 93.19 361 THR A CA 1
ATOM 2753 C C . THR A 1 361 ? -20.480 -3.605 15.186 1.00 93.19 361 THR A C 1
ATOM 2755 O O . THR A 1 361 ? -21.498 -3.169 14.656 1.00 93.19 361 THR A O 1
ATOM 2758 N N . GLY A 1 362 ? -19.345 -2.897 15.159 1.00 91.81 362 GLY A N 1
ATOM 2759 C CA . GLY A 1 362 ? -19.261 -1.544 14.606 1.00 91.81 362 GLY A CA 1
ATOM 2760 C C . GLY A 1 362 ? -19.913 -0.469 15.483 1.00 91.81 362 GLY A C 1
ATOM 2761 O O . GLY A 1 362 ? -20.039 0.676 15.041 1.00 91.81 362 GLY A O 1
ATOM 2762 N N . ILE A 1 363 ? -20.320 -0.809 16.708 1.00 95.56 363 ILE A N 1
ATOM 2763 C CA . ILE A 1 363 ? -20.826 0.133 17.703 1.00 95.56 363 ILE A CA 1
ATOM 2764 C C . ILE A 1 363 ? -19.629 0.861 18.357 1.00 95.56 363 ILE A C 1
ATOM 2766 O O . ILE A 1 363 ? -18.712 0.205 18.849 1.00 95.56 363 ILE A O 1
ATOM 2770 N N . PRO A 1 364 ? -19.573 2.207 18.360 1.00 94.69 364 PRO A N 1
ATOM 2771 C CA . PRO A 1 364 ? -18.409 2.946 18.846 1.00 94.69 364 PRO A CA 1
ATOM 2772 C C . PRO A 1 364 ? -18.262 2.872 20.372 1.00 94.69 364 PRO A C 1
ATOM 2774 O O . PRO A 1 364 ? -19.248 2.915 21.102 1.00 94.69 364 PRO A O 1
ATOM 2777 N N . THR A 1 365 ? -17.016 2.855 20.856 1.00 94.62 365 THR A N 1
ATOM 2778 C CA . THR A 1 365 ? -16.678 2.954 22.288 1.00 94.62 365 THR A CA 1
ATOM 2779 C C . THR A 1 365 ? -15.955 4.265 22.612 1.00 94.62 365 THR A C 1
ATOM 2781 O O . THR A 1 365 ? -15.424 4.928 21.716 1.00 94.62 365 THR A O 1
ATOM 2784 N N . VAL A 1 366 ? -15.930 4.654 23.890 1.00 94.88 366 VAL A N 1
ATOM 2785 C CA . VAL A 1 366 ? -15.334 5.919 24.371 1.00 94.88 366 VAL A CA 1
ATOM 2786 C C . VAL A 1 366 ? -13.842 6.029 24.013 1.00 94.88 366 VAL A C 1
ATOM 2788 O O . VAL A 1 366 ? -13.388 7.076 23.533 1.00 94.88 366 VAL A O 1
ATOM 2791 N N . ALA A 1 367 ? -13.096 4.935 24.182 1.00 92.69 367 ALA A N 1
ATOM 2792 C CA . ALA A 1 367 ? -11.710 4.766 23.754 1.00 92.69 367 ALA A CA 1
ATOM 2793 C C . ALA A 1 367 ? -11.490 3.310 23.316 1.00 92.69 367 ALA A C 1
ATOM 2795 O O . ALA A 1 367 ? -11.812 2.382 24.053 1.00 92.69 367 ALA A O 1
ATOM 2796 N N . GLY A 1 368 ? -10.988 3.129 22.092 1.00 87.62 368 GLY A N 1
ATOM 2797 C CA . GLY A 1 368 ? -10.767 1.819 21.478 1.00 87.62 368 GLY A CA 1
ATOM 2798 C C . GLY A 1 368 ? -9.332 1.319 21.650 1.00 87.62 368 GLY A C 1
ATOM 2799 O O . GLY A 1 368 ? -8.803 1.269 22.757 1.00 87.62 368 GLY A O 1
ATOM 2800 N N . TRP A 1 369 ? -8.699 0.924 20.542 1.00 87.50 369 TRP A N 1
ATOM 2801 C CA . TRP A 1 369 ? -7.309 0.457 20.547 1.00 87.50 369 TRP A CA 1
ATOM 2802 C C . TRP A 1 369 ? -6.297 1.577 20.873 1.00 87.50 369 TRP A C 1
ATOM 2804 O O . TRP A 1 369 ? -6.510 2.746 20.546 1.00 87.50 369 TRP A O 1
ATOM 2814 N N . PHE A 1 370 ? -5.150 1.221 21.457 1.00 86.56 370 PHE A N 1
ATOM 2815 C CA . PHE A 1 370 ? -4.123 2.182 21.897 1.00 86.56 370 PHE A CA 1
ATOM 2816 C C . PHE A 1 370 ? -3.532 3.052 20.777 1.00 86.56 370 PHE A C 1
ATOM 2818 O O . PHE A 1 370 ? -3.005 4.131 21.039 1.00 86.56 370 PHE A O 1
ATOM 2825 N N . HIS A 1 371 ? -3.633 2.624 19.516 1.00 87.38 371 HIS A N 1
ATOM 2826 C CA . HIS A 1 371 ? -3.173 3.424 18.383 1.00 87.38 371 HIS A CA 1
ATOM 2827 C C . HIS A 1 371 ? -3.987 4.707 18.171 1.00 87.38 371 HIS A C 1
ATOM 2829 O O . HIS A 1 371 ? -3.473 5.622 17.528 1.00 87.38 371 HIS A O 1
ATOM 2835 N N . GLU A 1 372 ? -5.186 4.848 18.758 1.00 88.00 372 GLU A N 1
ATOM 2836 C CA . GLU A 1 372 ? -5.901 6.134 18.750 1.00 88.00 372 GLU A CA 1
ATOM 2837 C C . GLU A 1 372 ? -5.072 7.269 19.369 1.00 88.00 372 GLU A C 1
ATOM 2839 O O . GLU A 1 372 ? -5.181 8.402 18.900 1.00 88.00 372 GLU A O 1
ATOM 2844 N N . ALA A 1 373 ? -4.184 6.992 20.333 1.00 87.06 373 ALA A N 1
ATOM 2845 C CA . ALA A 1 373 ? -3.268 7.994 20.887 1.00 87.06 373 ALA A CA 1
ATOM 2846 C C . ALA A 1 373 ? -2.406 8.665 19.799 1.00 87.06 373 ALA A C 1
ATOM 2848 O O . ALA A 1 373 ? -2.159 9.869 19.845 1.00 87.06 373 ALA A O 1
ATOM 2849 N N . GLN A 1 374 ? -2.014 7.915 18.762 1.00 79.94 374 GLN A N 1
ATOM 2850 C CA . GLN A 1 374 ? -1.218 8.432 17.643 1.00 79.94 374 GLN A CA 1
ATOM 2851 C C . GLN A 1 374 ? -2.026 9.344 16.710 1.00 79.94 374 GLN A C 1
ATOM 2853 O O . GLN A 1 374 ? -1.443 10.166 16.005 1.00 79.94 374 GLN A O 1
ATOM 2858 N N . TYR A 1 375 ? -3.353 9.196 16.686 1.00 78.00 375 TYR A N 1
ATOM 2859 C CA . TYR A 1 375 ? -4.248 9.963 15.813 1.00 78.00 375 TYR A CA 1
ATOM 2860 C C . TYR A 1 375 ? -4.904 11.147 16.524 1.00 78.00 375 TYR A C 1
ATOM 2862 O O . TYR A 1 375 ? -5.243 12.141 15.882 1.00 78.00 375 TYR A O 1
ATOM 2870 N N . ARG A 1 376 ? -5.137 11.024 17.835 1.00 81.25 376 ARG A N 1
ATOM 2871 C CA . ARG A 1 376 ? -5.915 11.971 18.647 1.00 81.25 376 ARG A CA 1
ATOM 2872 C C . ARG A 1 376 ? -5.066 12.767 19.639 1.00 81.25 376 ARG A C 1
ATOM 2874 O O . ARG A 1 376 ? -5.555 13.767 20.155 1.00 81.25 376 ARG A O 1
ATOM 2881 N N . GLY A 1 377 ? -3.821 12.346 19.868 1.00 83.75 377 GLY A N 1
ATOM 2882 C CA . GLY A 1 377 ? -2.951 12.846 20.927 1.00 83.75 377 GLY A CA 1
ATOM 2883 C C . GLY A 1 377 ? -3.011 11.952 22.166 1.00 83.75 377 GLY A C 1
ATOM 2884 O O . GLY A 1 377 ? -4.085 11.502 22.564 1.00 83.75 377 GLY A O 1
ATOM 2885 N N . GLU A 1 378 ? -1.849 11.704 22.768 1.00 87.19 378 GLU A N 1
ATOM 2886 C CA . GLU A 1 378 ? -1.689 10.814 23.925 1.00 87.19 378 GLU A CA 1
ATOM 2887 C C . GLU A 1 378 ? -2.493 11.306 25.135 1.00 87.19 378 GLU A C 1
ATOM 2889 O O . GLU A 1 378 ? -3.276 10.548 25.690 1.00 87.19 378 GLU A O 1
ATOM 2894 N N . GLU A 1 379 ? -2.429 12.604 25.447 1.00 91.12 379 GLU A N 1
ATOM 2895 C CA . GLU A 1 379 ? -3.161 13.206 26.572 1.00 91.12 379 GLU A CA 1
ATOM 2896 C C . GLU A 1 379 ? -4.684 13.013 26.465 1.00 91.12 379 GLU A C 1
ATOM 2898 O O . GLU A 1 379 ? -5.325 12.575 27.418 1.00 91.12 379 GLU A O 1
ATOM 2903 N N . VAL A 1 380 ? -5.262 13.275 25.287 1.00 91.75 380 VAL A N 1
ATOM 2904 C CA . VAL A 1 380 ? -6.709 13.124 25.043 1.00 91.75 380 VAL A CA 1
ATOM 2905 C C . VAL A 1 380 ? -7.129 11.657 25.116 1.00 91.75 380 VAL A C 1
ATOM 2907 O O . VAL A 1 380 ? -8.219 11.335 25.590 1.00 91.75 380 VAL A O 1
ATOM 2910 N N . TYR A 1 381 ? -6.285 10.754 24.615 1.00 92.88 381 TYR A N 1
ATOM 2911 C CA . TYR A 1 381 ? -6.552 9.324 24.670 1.00 92.88 381 TYR A CA 1
ATOM 2912 C C . TYR A 1 381 ? -6.510 8.802 26.111 1.00 92.88 381 TYR A C 1
ATOM 2914 O O . TYR A 1 381 ? -7.449 8.136 26.552 1.00 92.88 381 TYR A O 1
ATOM 2922 N N . ASP A 1 382 ? -5.470 9.161 26.859 1.00 94.50 382 ASP A N 1
ATOM 2923 C CA . ASP A 1 382 ? -5.281 8.749 28.248 1.00 94.50 382 ASP A CA 1
ATOM 2924 C C . ASP A 1 382 ? -6.385 9.293 29.162 1.00 94.50 382 ASP A C 1
ATOM 2926 O O . ASP A 1 382 ? -6.851 8.583 30.057 1.00 94.50 382 ASP A O 1
ATOM 2930 N N . GLU A 1 383 ? -6.864 10.516 28.910 1.00 96.56 383 GLU A N 1
ATOM 2931 C CA . GLU A 1 383 ? -8.015 11.089 29.612 1.00 96.56 383 GLU A CA 1
ATOM 2932 C C . GLU A 1 383 ? -9.275 10.234 29.416 1.00 96.56 383 GLU A C 1
ATOM 2934 O O . GLU A 1 383 ? -9.919 9.851 30.396 1.00 96.56 383 GLU A O 1
ATOM 2939 N N . ARG A 1 384 ? -9.583 9.839 28.174 1.00 95.94 384 ARG A N 1
ATOM 2940 C CA . ARG A 1 384 ? -10.741 8.983 27.864 1.00 95.94 384 ARG A CA 1
ATOM 2941 C C . ARG A 1 384 ? -10.617 7.582 28.455 1.00 95.94 384 ARG A C 1
ATOM 2943 O O . ARG A 1 384 ? -11.598 7.029 28.947 1.00 95.94 384 ARG A O 1
ATOM 2950 N N . VAL A 1 385 ? -9.417 7.004 28.445 1.00 94.88 385 VAL A N 1
ATOM 2951 C CA . VAL A 1 385 ? -9.147 5.720 29.114 1.00 94.88 385 VAL A CA 1
ATOM 2952 C C . VAL A 1 385 ? -9.366 5.846 30.627 1.00 94.88 385 VAL A C 1
ATOM 2954 O O . VAL A 1 385 ? -9.954 4.958 31.253 1.00 94.88 385 VAL A O 1
ATOM 2957 N N . ALA A 1 386 ? -8.943 6.959 31.233 1.00 96.00 386 ALA A N 1
ATOM 2958 C CA . ALA A 1 386 ? -9.200 7.235 32.642 1.00 96.00 386 ALA A CA 1
ATOM 2959 C C . ALA A 1 386 ? -10.699 7.431 32.933 1.00 96.00 386 ALA A C 1
ATOM 2961 O O . ALA A 1 386 ? -11.177 6.967 33.971 1.00 96.00 386 ALA A O 1
ATOM 2962 N N . ASP A 1 387 ? -11.451 8.053 32.024 1.00 97.75 387 ASP A N 1
ATOM 2963 C CA . ASP A 1 387 ? -12.905 8.191 32.132 1.00 97.75 387 ASP A CA 1
ATOM 2964 C C . ASP A 1 387 ? -13.627 6.850 32.077 1.00 97.75 387 ASP A C 1
ATOM 2966 O O . ASP A 1 387 ? -14.495 6.606 32.909 1.00 97.75 387 ASP A O 1
ATOM 2970 N N . ILE A 1 388 ? -13.228 5.935 31.191 1.00 96.06 388 ILE A N 1
ATOM 2971 C CA . ILE A 1 388 ? -13.780 4.571 31.162 1.00 96.06 388 ILE A CA 1
ATOM 2972 C C . ILE A 1 388 ? -13.599 3.888 32.519 1.00 96.06 388 ILE A C 1
ATOM 2974 O O . ILE A 1 388 ? -14.550 3.328 33.067 1.00 96.06 388 ILE A O 1
ATOM 2978 N N . ARG A 1 389 ? -12.409 3.993 33.126 1.00 95.62 389 ARG A N 1
ATOM 2979 C CA . ARG A 1 389 ? -12.182 3.474 34.484 1.00 95.62 389 ARG A CA 1
ATOM 2980 C C . ARG A 1 389 ? -13.136 4.118 35.498 1.00 95.62 389 ARG A C 1
ATOM 2982 O O . ARG A 1 389 ? -13.684 3.409 36.337 1.00 95.62 389 ARG A O 1
ATOM 2989 N N . ARG A 1 390 ? -13.362 5.434 35.428 1.00 97.31 390 ARG A N 1
ATOM 2990 C CA . ARG A 1 390 ? -14.315 6.142 36.308 1.00 97.31 390 ARG A CA 1
ATOM 2991 C C . ARG A 1 390 ? -15.764 5.713 36.061 1.00 97.31 390 ARG A C 1
ATOM 2993 O O . ARG A 1 390 ? -16.515 5.623 37.025 1.00 97.31 390 ARG A O 1
ATOM 3000 N N . ILE A 1 391 ? -16.152 5.402 34.825 1.00 97.56 391 ILE A N 1
ATOM 3001 C CA . ILE A 1 391 ? -17.477 4.845 34.516 1.00 97.56 391 ILE A CA 1
ATOM 3002 C C . ILE A 1 391 ? -17.637 3.478 35.193 1.00 97.56 391 ILE A C 1
ATOM 3004 O O . ILE A 1 391 ? -18.632 3.252 35.878 1.00 97.56 391 ILE A O 1
ATOM 3008 N N . TYR A 1 392 ? -16.648 2.585 35.091 1.00 97.00 392 TYR A N 1
ATOM 3009 C CA . TYR A 1 392 ? -16.747 1.259 35.709 1.00 97.00 392 TYR A CA 1
ATOM 3010 C C . TYR A 1 392 ? -16.697 1.283 37.241 1.00 97.00 392 TYR A C 1
ATOM 3012 O O . TYR A 1 392 ? -17.460 0.548 37.864 1.00 97.00 392 TYR A O 1
ATOM 3020 N N . THR A 1 393 ? -15.817 2.087 37.852 1.00 96.94 393 THR A N 1
ATOM 3021 C CA . THR A 1 393 ? -15.477 1.964 39.288 1.00 96.94 393 THR A CA 1
ATOM 3022 C C . THR A 1 393 ? -15.730 3.225 40.121 1.00 96.94 393 THR A C 1
ATOM 3024 O O . THR A 1 393 ? -15.363 3.272 41.296 1.00 96.94 393 THR A O 1
ATOM 3027 N N . GLY A 1 394 ? -16.236 4.298 39.513 1.00 95.12 394 GLY A N 1
ATOM 3028 C CA . GLY A 1 394 ? -16.428 5.594 40.162 1.00 95.12 394 GLY A CA 1
ATOM 3029 C C . GLY A 1 394 ? -17.642 5.644 41.087 1.00 95.12 394 GLY A C 1
ATOM 3030 O O . GLY A 1 394 ? -18.360 4.664 41.286 1.00 95.12 394 GLY A O 1
ATOM 3031 N N . ASN A 1 395 ? -17.874 6.824 41.667 1.00 95.38 395 ASN A N 1
ATOM 3032 C CA . ASN A 1 395 ? -19.111 7.096 42.398 1.00 95.38 395 ASN A CA 1
ATOM 3033 C C . ASN A 1 395 ? -20.242 7.517 41.444 1.00 95.38 395 ASN A C 1
ATOM 3035 O O . ASN A 1 395 ? -19.984 7.968 40.328 1.00 95.38 395 ASN A O 1
ATOM 3039 N N . ALA A 1 396 ? -21.488 7.453 41.923 1.00 95.19 396 ALA A N 1
ATOM 3040 C CA . ALA A 1 396 ? -22.667 7.727 41.102 1.00 95.19 396 ALA A CA 1
ATOM 3041 C C . ALA A 1 396 ? -22.672 9.121 40.445 1.00 95.19 396 ALA A C 1
ATOM 3043 O O . ALA A 1 396 ? -23.137 9.271 39.323 1.00 95.19 396 ALA A O 1
ATOM 3044 N N . SER A 1 397 ? -22.119 10.152 41.099 1.00 95.31 397 SER A N 1
ATOM 3045 C CA . SER A 1 397 ? -22.052 11.492 40.498 1.00 95.31 397 SER A CA 1
ATOM 3046 C C . SER A 1 397 ? -21.098 11.531 39.304 1.00 95.31 397 SER A C 1
ATOM 3048 O O . SER A 1 397 ? -21.429 12.131 38.287 1.00 95.31 397 SER A O 1
ATOM 3050 N N . GLN A 1 398 ? -19.930 10.892 39.423 1.00 95.44 398 GLN A N 1
ATOM 3051 C CA . GLN A 1 398 ? -18.937 10.821 38.346 1.00 95.44 398 GLN A CA 1
ATOM 3052 C C . GLN A 1 398 ? -19.430 9.954 37.188 1.00 95.44 398 GLN A C 1
ATOM 3054 O O . GLN A 1 398 ? -19.264 10.320 36.029 1.00 95.44 398 GLN A O 1
ATOM 3059 N N . GLN A 1 399 ? -20.054 8.816 37.501 1.00 97.56 399 GLN A N 1
ATOM 3060 C CA . GLN A 1 399 ? -20.654 7.940 36.500 1.00 97.56 399 GLN A CA 1
ATOM 3061 C C . GLN A 1 399 ? -21.726 8.689 35.711 1.00 97.56 399 GLN A C 1
ATOM 3063 O O . GLN A 1 399 ? -21.641 8.737 34.490 1.00 97.56 399 GLN A O 1
ATOM 3068 N N . ARG A 1 400 ? -22.667 9.357 36.390 1.00 97.38 400 ARG A N 1
ATOM 3069 C CA . ARG A 1 400 ? -23.716 10.151 35.738 1.00 97.38 400 ARG A CA 1
ATOM 3070 C C . ARG A 1 400 ? -23.158 11.198 34.778 1.00 97.38 400 ARG A C 1
ATOM 3072 O O . ARG A 1 400 ? -23.588 11.255 33.631 1.00 97.38 400 ARG A O 1
ATOM 3079 N N . GLU A 1 401 ? -22.194 11.992 35.243 1.00 97.12 401 GLU A N 1
ATOM 3080 C CA . GLU A 1 401 ? -21.560 13.042 34.440 1.00 97.12 401 GLU A CA 1
ATOM 3081 C C . GLU A 1 401 ? -20.929 12.474 33.162 1.00 97.12 401 GLU A C 1
ATOM 3083 O O . GLU A 1 401 ? -21.182 12.981 32.071 1.00 97.12 401 GLU A O 1
ATOM 3088 N N . LEU A 1 402 ? -20.162 11.386 33.276 1.00 98.06 402 LEU A N 1
ATOM 3089 C CA . LEU A 1 402 ? -19.462 10.782 32.141 1.00 98.06 402 LEU A CA 1
ATOM 3090 C C . LEU A 1 402 ? -20.404 10.034 31.187 1.00 98.06 402 LEU A C 1
ATOM 3092 O O . LEU A 1 402 ? -20.231 10.117 29.972 1.00 98.06 402 LEU A O 1
ATOM 3096 N N . LEU A 1 403 ? -21.422 9.340 31.708 1.00 98.25 403 LEU A N 1
ATOM 3097 C CA . LEU A 1 403 ? -22.439 8.670 30.890 1.00 98.25 403 LEU A CA 1
ATOM 3098 C C . LEU A 1 403 ? -23.208 9.670 30.013 1.00 98.25 403 LEU A C 1
ATOM 3100 O O . LEU A 1 403 ? -23.492 9.363 28.855 1.00 98.25 403 LEU A O 1
ATOM 3104 N N . ALA A 1 404 ? -23.511 10.859 30.544 1.00 97.50 404 ALA A N 1
ATOM 3105 C CA . ALA A 1 404 ? -24.133 11.941 29.788 1.00 97.50 404 ALA A CA 1
ATOM 3106 C C . ALA A 1 404 ? -23.145 12.605 28.814 1.00 97.50 404 ALA A C 1
ATOM 3108 O O . ALA A 1 404 ? -23.475 12.823 27.650 1.00 97.50 404 ALA A O 1
ATOM 3109 N N . ALA A 1 405 ? -21.914 12.889 29.257 1.00 97.06 405 ALA A N 1
ATOM 3110 C CA . ALA A 1 405 ? -20.901 13.558 28.436 1.00 97.06 405 ALA A CA 1
ATOM 3111 C C . ALA A 1 405 ? -20.537 12.773 27.164 1.00 97.06 405 ALA A C 1
ATOM 3113 O O . ALA A 1 405 ? -20.294 13.375 26.117 1.00 97.06 405 ALA A O 1
ATOM 3114 N N . TYR A 1 406 ? -20.520 11.441 27.250 1.00 97.06 406 TYR A N 1
ATOM 3115 C CA . TYR A 1 406 ? -20.223 10.552 26.125 1.00 97.06 406 TYR A CA 1
ATOM 3116 C C . TYR A 1 406 ? -21.470 9.984 25.422 1.00 97.06 406 TYR A C 1
ATOM 3118 O O . TYR A 1 406 ? -21.305 9.188 24.499 1.00 97.06 406 TYR A O 1
ATOM 3126 N N . ASP A 1 407 ? -22.690 10.372 25.827 1.00 96.94 407 ASP A N 1
ATOM 3127 C CA . ASP A 1 407 ? -23.966 9.818 25.323 1.00 96.94 407 ASP A CA 1
ATOM 3128 C C . ASP A 1 407 ? -23.983 8.273 25.324 1.00 96.94 407 ASP A C 1
ATOM 3130 O O . ASP A 1 407 ? -24.355 7.603 24.356 1.00 96.94 407 ASP A O 1
ATOM 3134 N N . VAL A 1 408 ? -23.509 7.681 26.426 1.00 97.56 408 VAL A N 1
ATOM 3135 C CA . VAL A 1 408 ? -23.376 6.224 26.562 1.00 97.56 408 VAL A CA 1
ATOM 3136 C C . VAL A 1 408 ? -24.756 5.593 26.652 1.00 97.56 408 VAL A C 1
ATOM 3138 O O . VAL A 1 408 ? -25.523 5.898 27.558 1.00 97.56 408 VAL A O 1
ATOM 3141 N N . ARG A 1 409 ? -25.076 4.651 25.767 1.00 97.38 409 ARG A N 1
ATOM 3142 C CA . ARG A 1 409 ? -26.348 3.911 25.809 1.00 97.38 409 ARG A CA 1
ATOM 3143 C C . ARG A 1 409 ? -26.219 2.528 26.410 1.00 97.38 409 ARG A C 1
ATOM 3145 O O . ARG A 1 409 ? -27.202 2.057 26.980 1.00 97.38 409 ARG A O 1
ATOM 3152 N N . TYR A 1 410 ? -25.048 1.903 26.299 1.00 97.94 410 TYR A N 1
ATOM 3153 C CA . TYR A 1 410 ? -24.795 0.609 26.922 1.00 97.94 410 TYR A CA 1
ATOM 3154 C C . TYR A 1 410 ? -23.426 0.537 27.591 1.00 97.94 410 TYR A C 1
ATOM 3156 O O . TYR A 1 410 ? -22.447 1.098 27.105 1.00 97.94 410 TYR A O 1
ATOM 3164 N N . VAL A 1 411 ? -23.353 -0.207 28.689 1.00 97.56 411 VAL A N 1
ATOM 3165 C CA . VAL A 1 411 ? -22.098 -0.567 29.350 1.00 97.56 411 VAL A CA 1
ATOM 3166 C C . VAL A 1 411 ? -21.967 -2.081 29.305 1.00 97.56 411 VAL A C 1
ATOM 3168 O O . VAL A 1 411 ? -22.812 -2.804 29.837 1.00 97.56 411 VAL A O 1
ATOM 3171 N N . TYR A 1 412 ? -20.922 -2.562 28.640 1.00 96.62 412 TYR A N 1
ATOM 3172 C CA . TYR A 1 412 ? -20.611 -3.981 28.549 1.00 96.62 412 TYR A CA 1
ATOM 3173 C C . TYR A 1 412 ? -19.760 -4.387 29.756 1.00 96.62 412 TYR A C 1
ATOM 3175 O O . TYR A 1 412 ? -18.779 -3.714 30.061 1.00 96.62 412 TYR A O 1
ATOM 3183 N N . VAL A 1 413 ? -20.130 -5.462 30.457 1.00 95.88 413 VAL A N 1
ATOM 3184 C CA . VAL A 1 413 ? -19.356 -6.030 31.573 1.00 95.88 413 VAL A CA 1
ATOM 3185 C C . VAL A 1 413 ? -19.153 -7.523 31.333 1.00 95.88 413 VAL A C 1
ATOM 3187 O O . VAL A 1 413 ? -19.995 -8.341 31.710 1.00 95.88 413 VAL A O 1
ATOM 3190 N N . GLY A 1 414 ? -18.032 -7.882 30.710 1.00 93.00 414 GLY A N 1
ATOM 3191 C CA . GLY A 1 414 ? -17.610 -9.257 30.468 1.00 93.00 414 GLY A CA 1
ATOM 3192 C C . GLY A 1 414 ? -16.350 -9.648 31.249 1.00 93.00 414 GLY A C 1
ATOM 3193 O O . GLY A 1 414 ? -15.964 -8.971 32.209 1.00 93.00 414 GLY A O 1
ATOM 3194 N N . PRO A 1 415 ? -15.697 -10.762 30.867 1.00 90.62 415 PRO A N 1
ATOM 3195 C CA . PRO A 1 415 ? -14.487 -11.244 31.533 1.00 90.62 415 PRO A CA 1
ATOM 3196 C C . PRO A 1 415 ? -13.333 -10.239 31.541 1.00 90.62 415 PRO A C 1
ATOM 3198 O O . PRO A 1 415 ? -12.704 -10.076 32.581 1.00 90.62 415 PRO A O 1
ATOM 3201 N N . ALA A 1 416 ? -13.098 -9.521 30.440 1.00 88.94 416 ALA A N 1
ATOM 3202 C CA . ALA A 1 416 ? -12.058 -8.493 30.378 1.00 88.94 416 ALA A CA 1
ATOM 3203 C C . ALA A 1 416 ? -12.288 -7.350 31.360 1.00 88.94 416 ALA A C 1
ATOM 3205 O O . ALA A 1 416 ? -11.365 -6.935 32.055 1.00 88.94 416 ALA A O 1
ATOM 3206 N N . GLU A 1 417 ? -13.509 -6.821 31.407 1.00 91.19 417 GLU A N 1
ATOM 3207 C CA . GLU A 1 417 ? -13.842 -5.723 32.304 1.00 91.19 417 GLU A CA 1
ATOM 3208 C C . GLU A 1 417 ? -13.670 -6.159 33.756 1.00 91.19 417 GLU A C 1
ATOM 3210 O O . GLU A 1 417 ? -13.069 -5.436 34.546 1.00 91.19 417 GLU A O 1
ATOM 3215 N N . ARG A 1 418 ? -14.157 -7.358 34.097 1.00 90.81 418 ARG A N 1
ATOM 3216 C CA . ARG A 1 418 ? -14.047 -7.925 35.449 1.00 90.81 418 ARG A CA 1
ATOM 3217 C C . ARG A 1 418 ? -12.604 -8.186 35.856 1.00 90.81 418 ARG A C 1
ATOM 3219 O O . ARG A 1 418 ? -12.270 -8.001 37.018 1.00 90.81 418 ARG A O 1
ATOM 3226 N N . GLU A 1 419 ? -11.762 -8.593 34.916 1.00 88.25 419 GLU A N 1
ATOM 3227 C CA . GLU A 1 419 ? -10.339 -8.769 35.174 1.00 88.25 419 GLU A CA 1
ATOM 3228 C C . GLU A 1 419 ? -9.639 -7.413 35.329 1.00 88.25 419 GLU A C 1
ATOM 3230 O O . GLU A 1 419 ? -8.861 -7.205 36.257 1.00 88.25 419 GLU A O 1
ATOM 3235 N N . ARG A 1 420 ? -9.921 -6.433 34.465 1.00 87.50 420 ARG A N 1
ATOM 3236 C CA . ARG A 1 420 ? -9.244 -5.131 34.536 1.00 87.50 420 ARG A CA 1
ATOM 3237 C C . ARG A 1 420 ? -9.672 -4.291 35.739 1.00 87.50 420 ARG A C 1
ATOM 3239 O O . ARG A 1 420 ? -8.849 -3.527 36.260 1.00 87.50 420 ARG A O 1
ATOM 3246 N N . TYR A 1 421 ? -10.935 -4.386 36.145 1.00 90.12 421 TYR A N 1
ATOM 3247 C CA . TYR A 1 421 ? -11.547 -3.528 37.153 1.00 90.12 421 TYR A CA 1
ATOM 3248 C C . TYR A 1 421 ? -12.032 -4.353 38.358 1.00 90.12 421 TYR A C 1
ATOM 3250 O O . TYR A 1 421 ? -13.076 -4.993 38.305 1.00 90.12 421 TYR A O 1
ATOM 3258 N N . ASP A 1 422 ? -11.312 -4.266 39.480 1.00 82.69 422 ASP A N 1
ATOM 3259 C CA . ASP A 1 422 ? -11.574 -5.090 40.675 1.00 82.69 422 ASP A CA 1
ATOM 3260 C C . ASP A 1 422 ? -12.929 -4.812 41.360 1.00 82.69 422 ASP A C 1
ATOM 3262 O O . ASP A 1 422 ? -13.487 -5.685 42.022 1.00 82.69 422 ASP A O 1
ATOM 3266 N N . ASN A 1 423 ? -13.456 -3.585 41.245 1.00 91.06 423 ASN A N 1
ATOM 3267 C CA . ASN A 1 423 ? -14.685 -3.148 41.918 1.00 91.06 423 ASN A CA 1
ATOM 3268 C C . ASN A 1 423 ? -15.601 -2.381 40.956 1.00 91.06 423 ASN A C 1
ATOM 3270 O O . ASN A 1 423 ? -15.664 -1.149 40.986 1.00 91.06 423 ASN A O 1
ATOM 3274 N N . ILE A 1 424 ? -16.269 -3.118 40.069 1.00 95.56 424 ILE A N 1
ATOM 3275 C CA . ILE A 1 424 ? -17.237 -2.559 39.121 1.00 95.56 424 ILE A CA 1
ATOM 3276 C C . ILE A 1 424 ? -18.517 -2.165 39.871 1.00 95.56 424 ILE A C 1
ATOM 3278 O O . ILE A 1 424 ? -19.225 -3.029 40.378 1.00 95.56 424 ILE A O 1
ATOM 3282 N N . THR A 1 425 ? -18.824 -0.868 39.909 1.00 96.56 425 THR A N 1
ATOM 3283 C CA . THR A 1 425 ? -19.972 -0.275 40.625 1.00 96.56 425 THR A CA 1
ATOM 3284 C C . THR A 1 425 ? -21.093 0.188 39.695 1.00 96.56 425 THR A C 1
ATOM 3286 O O . THR A 1 425 ? -22.159 0.573 40.162 1.00 96.56 425 THR A O 1
ATOM 3289 N N . ILE A 1 426 ? -20.883 0.169 38.373 1.00 96.06 426 ILE A N 1
ATOM 3290 C CA . ILE A 1 426 ? -21.845 0.713 37.396 1.00 96.06 426 ILE A CA 1
ATOM 3291 C C . ILE A 1 426 ? -23.223 0.036 37.435 1.00 96.06 426 ILE A C 1
ATOM 3293 O O . ILE A 1 426 ? -24.226 0.679 37.144 1.00 96.06 426 ILE A O 1
ATOM 3297 N N . GLY A 1 427 ? -23.283 -1.238 37.834 1.00 93.94 427 GLY A N 1
ATOM 3298 C CA . GLY A 1 427 ? -24.543 -1.972 37.974 1.00 93.94 427 GLY A CA 1
ATOM 3299 C C . GLY A 1 427 ? -25.430 -1.486 39.125 1.00 93.94 427 GLY A C 1
ATOM 3300 O O . GLY A 1 427 ? -26.625 -1.758 39.111 1.00 93.94 427 GLY A O 1
ATOM 3301 N N . ASP A 1 428 ? -24.869 -0.741 40.085 1.00 94.50 428 ASP A N 1
ATOM 3302 C CA . ASP A 1 428 ? -25.605 -0.153 41.212 1.00 94.50 428 ASP A CA 1
ATOM 3303 C C . ASP A 1 428 ? -26.116 1.270 40.907 1.00 94.50 428 ASP A C 1
ATOM 3305 O O . ASP A 1 428 ? -26.777 1.894 41.743 1.00 94.50 428 ASP A O 1
ATOM 3309 N N . HIS A 1 429 ? -25.782 1.822 39.734 1.00 95.31 429 HIS A N 1
ATOM 3310 C CA . HIS A 1 429 ? -26.158 3.177 39.348 1.00 95.31 429 HIS A CA 1
ATOM 3311 C C . HIS A 1 429 ? -27.657 3.259 39.012 1.00 95.31 429 HIS A C 1
ATOM 3313 O O . HIS A 1 429 ? -28.176 2.482 38.219 1.00 95.31 429 HIS A O 1
ATOM 3319 N N . ASP A 1 430 ? -28.358 4.251 39.563 1.00 94.62 430 ASP A N 1
ATOM 3320 C CA . ASP A 1 430 ? -29.817 4.411 39.446 1.00 94.62 430 ASP A CA 1
ATOM 3321 C C . ASP A 1 430 ? -30.319 4.653 38.013 1.00 94.62 430 ASP A C 1
ATOM 3323 O O . ASP A 1 430 ? -31.425 4.250 37.671 1.00 94.62 430 ASP A O 1
ATOM 3327 N N . ALA A 1 431 ? -29.509 5.299 37.175 1.00 94.81 431 ALA A N 1
ATOM 3328 C CA . ALA A 1 431 ? -29.802 5.522 35.755 1.00 94.81 431 ALA A CA 1
ATOM 3329 C C . ALA A 1 431 ? -29.445 4.340 34.830 1.00 94.81 431 ALA A C 1
ATOM 3331 O O . ALA A 1 431 ? -29.410 4.499 33.607 1.00 94.81 431 ALA A O 1
ATOM 3332 N N . VAL A 1 432 ? -29.096 3.185 35.394 1.00 96.69 432 VAL A N 1
ATOM 3333 C CA . VAL A 1 432 ? -28.629 2.019 34.648 1.00 96.69 432 VAL A CA 1
ATOM 3334 C C . VAL A 1 432 ? -29.507 0.814 34.981 1.00 96.69 432 VAL A C 1
ATOM 3336 O O . VAL A 1 432 ? -29.836 0.564 36.137 1.00 96.69 432 VAL A O 1
ATOM 3339 N N . SER A 1 433 ? -29.895 0.046 33.964 1.00 97.75 433 SER A N 1
ATOM 3340 C CA . SER A 1 433 ? -30.672 -1.188 34.118 1.00 97.75 433 SER A CA 1
ATOM 3341 C C . SER A 1 433 ? -30.072 -2.325 33.293 1.00 97.75 433 SER A C 1
ATOM 3343 O O . SER A 1 433 ? -29.338 -2.094 32.335 1.00 97.75 433 SER A O 1
ATOM 3345 N N . VAL A 1 434 ? -30.328 -3.579 33.669 1.00 98.19 434 VAL A N 1
ATOM 3346 C CA . VAL A 1 434 ? -29.832 -4.738 32.908 1.00 98.19 434 VAL A CA 1
ATOM 3347 C C . VAL A 1 434 ? -30.614 -4.846 31.598 1.00 98.19 434 VAL A C 1
ATOM 3349 O O . VAL A 1 434 ? -31.816 -5.102 31.612 1.00 98.19 434 VAL A O 1
ATOM 3352 N N . ALA A 1 435 ? -29.925 -4.671 30.469 1.00 97.31 435 ALA A N 1
ATOM 3353 C CA . ALA A 1 435 ? -30.497 -4.846 29.136 1.00 97.31 435 ALA A CA 1
ATOM 3354 C C . ALA A 1 435 ? -30.624 -6.333 28.796 1.00 97.31 435 ALA A C 1
ATOM 3356 O O . ALA A 1 435 ? -31.645 -6.784 28.275 1.00 97.31 435 ALA A O 1
ATOM 3357 N N . ASN A 1 436 ? -29.562 -7.090 29.088 1.00 97.75 436 ASN A N 1
ATOM 3358 C CA . ASN A 1 436 ? -29.515 -8.536 28.937 1.00 97.75 436 ASN A CA 1
ATOM 3359 C C . ASN A 1 436 ? -28.355 -9.131 29.757 1.00 97.75 436 ASN A C 1
ATOM 3361 O O . ASN A 1 436 ? -27.381 -8.439 30.070 1.00 97.75 436 ASN A O 1
ATOM 3365 N N . GLU A 1 437 ? -28.454 -10.415 30.094 1.00 97.50 437 GLU A N 1
ATOM 3366 C CA . GLU A 1 437 ? -27.491 -11.105 30.951 1.00 97.50 437 GLU A CA 1
ATOM 3367 C C . GLU A 1 437 ? -27.246 -12.543 30.481 1.00 97.50 437 GLU A C 1
ATOM 3369 O O . GLU A 1 437 ? -28.168 -13.299 30.173 1.00 97.50 437 GLU A O 1
ATOM 3374 N N . TRP A 1 438 ? -25.971 -12.913 30.461 1.00 97.12 438 TRP A N 1
ATOM 3375 C CA . TRP A 1 438 ? -25.447 -14.246 30.198 1.00 97.12 438 TRP A CA 1
ATOM 3376 C C . TRP A 1 438 ? -24.517 -14.648 31.342 1.00 97.12 438 TRP A C 1
ATOM 3378 O O . TRP A 1 438 ? -24.122 -13.821 32.158 1.00 97.12 438 TRP A O 1
ATOM 3388 N N . GLU A 1 439 ? -24.104 -15.916 31.376 1.00 93.00 439 GLU A N 1
ATOM 3389 C CA . GLU A 1 439 ? -23.292 -16.471 32.469 1.00 93.00 439 GLU A CA 1
ATOM 3390 C C . GLU A 1 439 ? -22.036 -15.642 32.796 1.00 93.00 439 GLU A C 1
ATOM 3392 O O . GLU A 1 439 ? -21.689 -15.481 33.965 1.00 93.00 439 GLU A O 1
ATOM 3397 N N . ARG A 1 440 ? -21.359 -15.098 31.774 1.00 92.12 440 ARG A N 1
ATOM 3398 C CA . ARG A 1 440 ? -20.108 -14.337 31.940 1.00 92.12 440 ARG A CA 1
ATOM 3399 C C . ARG A 1 440 ? -20.195 -12.870 31.536 1.00 92.12 440 ARG A C 1
ATOM 3401 O O . ARG A 1 440 ? -19.216 -12.147 31.723 1.00 92.12 440 ARG A O 1
ATOM 3408 N N . VAL A 1 441 ? -21.330 -12.433 30.996 1.00 96.44 441 VAL A N 1
ATOM 3409 C CA . VAL A 1 441 ? -21.495 -11.089 30.439 1.00 96.44 441 VAL A CA 1
ATOM 3410 C C . VAL A 1 441 ? -22.807 -10.483 30.900 1.00 96.44 441 VAL A C 1
ATOM 3412 O O . VAL A 1 441 ? -23.865 -11.078 30.734 1.00 96.44 441 VAL A O 1
ATOM 3415 N N . THR A 1 442 ? -22.743 -9.257 31.401 1.00 97.94 442 THR A N 1
ATOM 3416 C CA . THR A 1 442 ? -23.920 -8.428 31.661 1.00 97.94 442 THR A CA 1
ATOM 3417 C C . THR A 1 442 ? -23.823 -7.191 30.783 1.00 97.94 442 THR A C 1
ATOM 3419 O O . THR A 1 442 ? -22.803 -6.501 30.796 1.00 97.94 442 THR A O 1
ATOM 3422 N N . ILE A 1 443 ? -24.872 -6.905 30.015 1.00 98.06 443 ILE A N 1
ATOM 3423 C CA . ILE A 1 443 ? -24.980 -5.651 29.271 1.00 98.06 443 ILE A CA 1
ATOM 3424 C C . ILE A 1 443 ? -25.990 -4.780 29.990 1.00 98.06 443 ILE A C 1
ATOM 3426 O O . ILE A 1 443 ? -27.158 -5.141 30.140 1.00 98.06 443 ILE A O 1
ATOM 3430 N N . TYR A 1 444 ? -25.530 -3.615 30.411 1.00 98.25 444 TYR A N 1
ATOM 3431 C CA . TYR A 1 444 ? -26.364 -2.611 31.031 1.00 98.25 444 TYR A CA 1
ATOM 3432 C C . TYR A 1 444 ? -26.814 -1.582 30.001 1.00 98.25 444 TYR A C 1
ATOM 3434 O O . TYR A 1 444 ? -26.021 -1.175 29.158 1.00 98.25 444 TYR A O 1
ATOM 3442 N N . GLN A 1 445 ? -28.064 -1.141 30.082 1.00 97.62 445 GLN A N 1
ATOM 3443 C CA . GLN A 1 445 ? -28.614 -0.024 29.329 1.00 97.62 445 GLN A CA 1
ATOM 3444 C C . GLN A 1 445 ? -28.656 1.221 30.213 1.00 97.62 445 GLN A C 1
ATOM 3446 O O . GLN A 1 445 ? -29.023 1.156 31.384 1.00 97.62 445 GLN A O 1
ATOM 3451 N N . VAL A 1 446 ? -28.302 2.361 29.631 1.00 97.75 446 VAL A N 1
ATOM 3452 C CA . VAL A 1 446 ? -28.321 3.664 30.298 1.00 97.75 446 VAL A CA 1
ATOM 3453 C C . VAL A 1 446 ? -29.586 4.418 29.903 1.00 97.75 446 VAL A C 1
ATOM 3455 O O . VAL A 1 446 ? -29.882 4.612 28.717 1.00 97.75 446 VAL A O 1
ATOM 3458 N N . GLU A 1 447 ? -30.331 4.875 30.902 1.00 95.12 447 GLU A N 1
ATOM 3459 C CA . GLU A 1 447 ? -31.480 5.753 30.721 1.00 95.12 447 GLU A CA 1
ATOM 3460 C C . GLU A 1 447 ? -30.995 7.198 30.572 1.00 95.12 447 GLU A C 1
ATOM 3462 O O . GLU A 1 447 ? -30.727 7.882 31.557 1.00 95.12 447 GLU A O 1
ATOM 3467 N N . GLN A 1 448 ? -30.869 7.670 29.327 1.00 91.25 448 GLN A N 1
ATOM 3468 C CA . GLN A 1 448 ? -30.325 9.009 29.051 1.00 91.25 448 GLN A CA 1
ATOM 3469 C C . GLN A 1 448 ? -31.097 10.136 29.759 1.00 91.25 448 GLN A C 1
ATOM 3471 O O . GLN A 1 448 ? -30.479 11.049 30.292 1.00 91.25 448 GLN A O 1
ATOM 3476 N N . GLU A 1 449 ? -32.422 10.015 29.887 1.00 89.50 449 GLU A N 1
ATOM 3477 C CA . GLU A 1 449 ? -33.258 10.981 30.626 1.00 89.50 449 GLU A CA 1
ATOM 3478 C C . GLU A 1 449 ? -32.930 11.059 32.130 1.00 89.50 449 GLU A C 1
ATOM 3480 O O . GLU A 1 449 ? -33.257 12.044 32.788 1.00 89.50 449 GLU A O 1
ATOM 3485 N N . ALA A 1 450 ? -32.300 10.025 32.693 1.00 84.88 450 ALA A N 1
ATOM 3486 C CA . ALA A 1 450 ? -31.908 9.982 34.096 1.00 84.88 450 ALA A CA 1
ATOM 3487 C C . ALA A 1 450 ? -30.472 10.484 34.330 1.00 84.88 450 ALA A C 1
ATOM 3489 O O . ALA A 1 450 ? -30.124 10.800 35.473 1.00 84.88 450 ALA A O 1
ATOM 3490 N N . VAL A 1 451 ? -29.634 10.589 33.290 1.00 85.81 451 VAL A N 1
ATOM 3491 C CA . VAL A 1 451 ? -28.254 11.094 33.413 1.00 85.81 451 VAL A CA 1
ATOM 3492 C C . VAL A 1 451 ? -28.058 12.542 32.956 1.00 85.81 451 VAL A C 1
ATOM 3494 O O . VAL A 1 451 ? -27.077 13.146 33.391 1.00 85.81 451 VAL A O 1
ATOM 3497 N N . GLY A 1 452 ? -28.974 13.124 32.171 1.00 64.62 452 GLY A N 1
ATOM 3498 C CA . GLY A 1 452 ? -28.836 14.488 31.638 1.00 64.62 452 GLY A CA 1
ATOM 3499 C C . GLY A 1 452 ? -30.149 15.180 31.307 1.00 64.62 452 GLY A C 1
ATOM 3500 O O . GLY A 1 452 ? -30.937 14.599 30.531 1.00 64.62 452 GLY A O 1
#

Sequence (452 aa):
RAAEEGRRRVLLAGVLPPIVGLLAMLNFWDLPTALGLTFLGVFFAPWDPATLIPVRFRRQIKPGKGSWAIEEMRRLGIAVVTVLLVITGAVACTLPYWPASVFGGPDLSIEYWAPWTPAWPLVVVHGIFLAGIAVYLSRRLATDDIGPAMVLLLGVGTFGVAAAVGVPALAMTVPVIVACWWLFRRTVDLGFEGVLIVAGAGLVLIVELATLETTRPERFNVIFKLYVHIWLFWAIASAVVLPRIASGWSAADVGLDRRRLRLTGAVLAAVVVVAAGLYPAFALVDHVDDGAETTDERGATLDATAYLEVHYPAEAPAIRWLDEKVDGQPAIVTEAPGHYWWAYDREDDNVGGAGAPASLTGIPTVAGWFHEAQYRGEEVYDERVADIRRIYTGNASQQRELLAAYDVRYVYVGPAERERYDNITIGDHDAVSVANEWERVTIYQVEQEAVG

Foldseek 3Di:
DVVVLVVVLCCLQPPLLQVLLVCCQPPVLCNLVSLLLLLLCQLLPPDQSLSSPPPVPSVVVDPDPDDPVVSNVSSNVSSVVSSVSSPVSSCVNNVVPCVQRPVPADDKDKDWDPQDDAPVVCCVLCVLLLLLLLLLLLLAPDDLVRHSVNSSVVLVVQLVVCNVVRHNLCSSQVVLLVSLVVCSVVPPPPDCLSSLSNSLSVLSVCLNTIAIDDPDPDSVCSCVSSSVSSCVSSVVSSVVRLVCQLQLDGSDPNVDDSVVSNVVSVVSSVVSVVVVVVVVVVVVCCLAVVDDVLCVVPNDDPPPCSVCCRVPVQCVVVLVCCQPPPPDQFEEQWQDDAEPDCDQDPVDPRQHHRCCSCVVRVRHYQHYHPCVCNSPNVVSRVVSNVLSLCCFANDLLSVLQSCQVRVHFKYKQFSSNCSVHVHGCNPVHPQWDFPDDTPGITMIGGNNVVSD

pLDDT: mean 88.02, std 11.12, range [49.34, 98.44]

Radius of gyration: 29.86 Å; chains: 1; bounding box: 66×60×80 Å